Protein 8SY8 (pdb70)

Nearest PDB structures (foldseek):
  8sy8-assembly1_A-2  TM=1.005E+00  e=1.544E-46  Comamonas testosteroni
  7djs-assembly1_C  TM=9.315E-01  e=3.173E-23  Pseudomonas aeruginosa
  8y83-assembly1_A  TM=9.248E-01  e=1.224E-21  Sphingobacterium siyangense
  6ixm-assembly1_B  TM=9.245E-01  e=2.138E-21  Chryseobacterium sp. CA49
  5x8h-assembly1_C  TM=9.366E-01  e=6.124E-21  Chryseobacterium sp. CA49

Organism: Comamonas testosteroni (NCBI:txid285)

B-factor: mean 62.28, std 15.8, range [36.68, 159.46]

Structure (mmCIF, N/CA/C/O backbone):
data_8SY8
#
_entry.id   8SY8
#
_cell.length_a   115.700
_cell.length_b   115.700
_cell.length_c   66.300
_cell.angle_alpha   90.000
_cell.angle_beta   90.000
_cell.angle_gamma   120.000
#
_symmetry.space_group_name_H-M   'P 32 2 1'
#
loop_
_entity.id
_entity.type
_entity.pdbx_description
1 polymer '4-formylbenzenesulfonate dehydrogenase TsaC'
2 water water
#
loop_
_atom_site.group_PDB
_atom_site.id
_atom_site.type_symbol
_atom_site.label_atom_id
_atom_site.label_alt_id
_atom_site.label_comp_id
_atom_site.label_asym_id
_atom_site.label_entity_id
_atom_site.label_seq_id
_atom_site.pdbx_PDB_ins_code
_atom_site.Cartn_x
_atom_site.Cartn_y
_atom_site.Cartn_z
_atom_site.occupancy
_atom_site.B_iso_or_equiv
_atom_site.auth_seq_id
_atom_site.auth_comp_id
_atom_site.auth_asym_id
_atom_site.auth_atom_id
_atom_site.pdbx_PDB_model_num
ATOM 1 N N . ASN A 1 22 ? 77.22300 -3.51800 -17.31500 1.000 79.38017 2 ASN A N 1
ATOM 2 C CA . ASN A 1 22 ? 78.19700 -4.30500 -16.51200 1.000 83.78014 2 ASN A CA 1
ATOM 3 C C . ASN A 1 22 ? 77.73400 -4.34800 -15.05200 1.000 81.01752 2 ASN A C 1
ATOM 4 O O . ASN A 1 22 ? 77.37400 -3.28100 -14.51800 1.000 82.34220 2 ASN A O 1
ATOM 9 N N . LEU A 1 23 ? 77.71800 -5.54000 -14.44600 1.000 74.04604 3 LEU A N 1
ATOM 10 C CA . LEU A 1 23 ? 77.21600 -5.68400 -13.05300 1.000 67.44693 3 LEU A CA 1
ATOM 11 C C . LEU A 1 23 ? 78.31500 -6.28800 -12.17400 1.000 66.77724 3 LEU A C 1
ATOM 12 O O . LEU A 1 23 ? 77.99200 -7.14900 -11.33500 1.000 67.98990 3 LEU A O 1
ATOM 17 N N . ASN A 1 24 ? 79.56100 -5.84100 -12.35500 1.000 71.27506 4 ASN A N 1
ATOM 18 C CA . ASN A 1 24 ? 80.68800 -6.35300 -11.53000 1.000 67.74938 4 ASN A CA 1
ATOM 19 C C . ASN A 1 24 ? 80.45100 -5.98800 -10.06100 1.000 65.55064 4 ASN A C 1
ATOM 20 O O . ASN A 1 24 ? 79.84800 -4.92500 -9.81100 1.000 71.15944 4 ASN A O 1
ATOM 25 N N . LYS A 1 25 ? 80.92100 -6.80800 -9.13000 1.000 63.88010 5 LYS A N 1
ATOM 26 C CA . LYS A 1 25 ? 80.78900 -6.48000 -7.69000 1.000 58.00079 5 LYS A CA 1
ATOM 27 C C . LYS A 1 25 ? 79.31400 -6.28600 -7.33900 1.000 62.03571 5 LYS A C 1
ATOM 28 O O . LYS A 1 25 ? 79.03300 -5.67900 -6.30100 1.000 63.42434 5 LYS A O 1
ATOM 34 N N . GLN A 1 26 ? 78.41300 -6.80300 -8.16700 1.000 55.04646 6 GLN A N 1
ATOM 35 C CA . GLN A 1 26 ? 76.97100 -6.72500 -7.82300 1.000 64.73107 6 GLN A CA 1
ATOM 36 C C . GLN A 1 26 ? 76.42500 -8.12900 -7.54100 1.000 56.64073 6 GLN A C 1
ATOM 37 O O . GLN A 1 26 ? 76.91400 -9.07800 -8.15800 1.000 56.32029 6 GLN A O 1
ATOM 43 N N . VAL A 1 27 ? 75.45800 -8.23600 -6.63100 1.000 51.72410 7 VAL A N 1
ATOM 44 C CA . VAL A 1 27 ? 74.85200 -9.51600 -6.28500 1.000 45.55606 7 VAL A CA 1
ATOM 45 C C . VAL A 1 27 ? 73.39800 -9.53000 -6.74800 1.000 51.76911 7 VAL A C 1
ATOM 46 O O . VAL A 1 27 ? 72.62300 -8.61800 -6.42900 1.000 52.55511 7 VAL A O 1
ATOM 50 N N . ALA A 1 28 ? 73.02600 -10.58000 -7.48300 1.000 46.05193 8 ALA A N 1
ATOM 51 C CA . ALA A 1 28 ? 71.66700 -10.77500 -7.95800 1.000 53.20823 8 ALA A CA 1
ATOM 52 C C . ALA A 1 28 ? 71.09000 -12.07300 -7.40200 1.000 51.92158 8 ALA A C 1
ATOM 53 O O . ALA A 1 28 ? 71.77500 -13.09700 -7.33500 1.000 50.97590 8 ALA A O 1
ATOM 55 N N . ILE A 1 29 ? 69.83900 -12.02500 -6.98100 1.000 44.41063 9 ILE A N 1
ATOM 56 C CA . ILE A 1 29 ? 69.03400 -13.22400 -6.77000 1.000 47.57234 9 ILE A CA 1
ATOM 57 C C . ILE A 1 29 ? 68.14500 -13.37800 -7.99000 1.000 45.83282 9 ILE A C 1
ATOM 58 O O . ILE A 1 29 ? 67.50700 -12.41300 -8.41300 1.000 47.23836 9 ILE A O 1
ATOM 63 N N . VAL A 1 30 ? 68.11300 -14.57000 -8.56800 1.000 45.49122 10 VAL A N 1
ATOM 64 C CA . VAL A 1 30 ? 67.20000 -14.90500 -9.65300 1.000 45.94674 10 VAL A CA 1
ATOM 65 C C . VAL A 1 30 ? 66.36100 -16.07400 -9.17400 1.000 51.25401 10 VAL A C 1
ATOM 66 O O . VAL A 1 30 ? 66.88700 -17.18300 -9.01000 1.000 44.50645 10 VAL A O 1
ATOM 70 N N . THR A 1 31 ? 65.06500 -15.85000 -8.95600 1.000 43.61455 11 THR A N 1
ATOM 71 C CA . THR A 1 31 ? 64.17500 -16.98500 -8.68200 1.000 51.17724 11 THR A CA 1
ATOM 72 C C . THR A 1 31 ? 63.72600 -17.66100 -9.98000 1.000 54.47324 11 THR A C 1
ATOM 73 O O . THR A 1 31 ? 63.79300 -17.08100 -11.06500 1.000 63.12704 11 THR A O 1
ATOM 77 N N . GLY A 1 32 ? 63.22300 -18.88700 -9.85800 1.000 51.35999 12 GLY A N 1
ATOM 78 C CA . GLY A 1 32 ? 62.95200 -19.67500 -11.05000 1.000 49.57393 12 GLY A CA 1
ATOM 79 C C . GLY A 1 32 ? 64.21800 -20.00000 -11.80300 1.000 65.65869 12 GLY A C 1
ATOM 80 O O . GLY A 1 32 ? 64.18400 -20.22000 -13.01800 1.000 57.52587 12 GLY A O 1
ATOM 81 N N . GLY A 1 33 ? 65.34900 -20.03200 -11.10300 1.000 55.85917 13 GLY A N 1
ATOM 82 C CA . GLY A 1 33 ? 66.62600 -19.98300 -11.77600 1.000 50.25598 13 GLY A CA 1
ATOM 83 C C . GLY A 1 33 ? 67.07900 -21.26500 -12.43100 1.000 59.58006 13 GLY A C 1
ATOM 84 O O . GLY A 1 33 ? 68.05700 -21.22500 -13.18200 1.000 60.23663 13 GLY A O 1
ATOM 85 N N . ALA A 1 34 ? 66.41200 -22.39700 -12.18800 1.000 50.38486 14 ALA A N 1
ATOM 86 C CA . ALA A 1 34 ? 66.96400 -23.65500 -12.68000 1.000 61.19179 14 ALA A CA 1
ATOM 87 C C . ALA A 1 34 ? 66.64800 -23.91300 -14.14500 1.000 67.34018 14 ALA A C 1
ATOM 88 O O . ALA A 1 34 ? 67.26600 -24.79500 -14.75100 1.000 63.89053 14 ALA A O 1
ATOM 90 N N . SER A 1 35 ? 65.69100 -23.19700 -14.72000 1.000 65.31770 15 SER A N 1
ATOM 91 C CA . SER A 1 35 ? 65.21200 -23.53900 -16.05300 1.000 70.14290 15 SER A CA 1
ATOM 92 C C . SER A 1 35 ? 64.56700 -22.30200 -16.67000 1.000 63.92474 15 SER A C 1
ATOM 93 O O . SER A 1 35 ? 64.52000 -21.22900 -16.05800 1.000 61.36243 15 SER A O 1
ATOM 96 N N . GLY A 1 36 ? 64.08600 -22.46400 -17.90000 1.000 64.56134 16 GLY A N 1
ATOM 97 C CA . GLY A 1 36 ? 63.23500 -21.47200 -18.52900 1.000 53.70958 16 GLY A CA 1
ATOM 98 C C . GLY A 1 36 ? 63.92200 -20.13400 -18.65100 1.000 62.51096 16 GLY A C 1
ATOM 99 O O . GLY A 1 36 ? 65.12100 -20.04200 -18.94500 1.000 61.26203 16 GLY A O 1
ATOM 100 N N . PHE A 1 37 ? 63.15800 -19.06900 -18.42000 1.000 60.14068 17 PHE A N 1
ATOM 101 C CA . PHE A 1 37 ? 63.75000 -17.73700 -18.50400 1.000 52.55878 17 PHE A CA 1
ATOM 102 C C . PHE A 1 37 ? 64.70700 -17.47700 -17.35200 1.000 46.43478 17 PHE A C 1
ATOM 103 O O . PHE A 1 37 ? 65.66800 -16.71900 -17.50400 1.000 51.37882 17 PHE A O 1
ATOM 111 N N . GLY A 1 38 ? 64.46700 -18.08900 -16.19900 1.000 55.23162 18 GLY A N 1
ATOM 112 C CA . GLY A 1 38 ? 65.32800 -17.82900 -15.06000 1.000 52.71398 18 GLY A CA 1
ATOM 113 C C . GLY A 1 38 ? 66.75500 -18.26000 -15.31400 1.000 54.16117 18 GLY A C 1
ATOM 114 O O . GLY A 1 38 ? 67.69300 -17.52600 -15.01400 1.000 55.21385 18 GLY A O 1
ATOM 115 N N . ALA A 1 39 ? 66.93600 -19.45300 -15.88900 1.000 57.22117 19 ALA A N 1
ATOM 116 C CA . ALA A 1 39 ? 68.28000 -19.91600 -16.22400 1.000 54.16296 19 ALA A CA 1
ATOM 117 C C . ALA A 1 39 ? 68.93900 -18.99200 -17.24400 1.000 52.81850 19 ALA A C 1
ATOM 118 O O . ALA A 1 39 ? 70.10500 -18.60800 -17.09300 1.000 55.82181 19 ALA A O 1
ATOM 120 N N . ALA A 1 40 ? 68.20900 -18.61200 -18.29000 1.000 57.13867 20 ALA A N 1
ATOM 121 C CA . ALA A 1 40 ? 68.80400 -17.69700 -19.26100 1.000 53.03729 20 ALA A CA 1
ATOM 122 C C . ALA A 1 40 ? 69.17600 -16.37100 -18.60000 1.000 49.69727 20 ALA A C 1
ATOM 123 O O . ALA A 1 40 ? 70.24700 -15.81300 -18.86700 1.000 60.65443 20 ALA A O 1
ATOM 125 N N . ILE A 1 41 ? 68.33000 -15.88000 -17.69100 1.000 56.23900 21 ILE A N 1
ATOM 126 C CA . ILE A 1 41 ? 68.61900 -14.61900 -17.01100 1.000 52.70256 21 ILE A CA 1
ATOM 127 C C . ILE A 1 41 ? 69.84100 -14.76000 -16.10300 1.000 44.61809 21 ILE A C 1
ATOM 128 O O . ILE A 1 41 ? 70.72200 -13.89700 -16.09600 1.000 50.79544 21 ILE A O 1
ATOM 133 N N . ALA A 1 42 ? 69.91300 -15.84400 -15.32400 1.000 47.26304 22 ALA A N 1
ATOM 134 C CA . ALA A 1 42 ? 71.09300 -16.09500 -14.49600 1.000 50.53448 22 ALA A CA 1
ATOM 135 C C . ALA A 1 42 ? 72.36400 -16.17200 -15.32500 1.000 45.56917 22 ALA A C 1
ATOM 136 O O . ALA A 1 42 ? 73.42000 -15.69400 -14.90000 1.000 47.96187 22 ALA A O 1
ATOM 138 N N . ARG A 1 43 ? 72.30600 -16.85100 -16.46700 1.000 57.40401 23 ARG A N 1
ATOM 139 C CA . ARG A 1 43 ? 73.47500 -16.92100 -17.33600 1.000 48.59204 23 ARG A CA 1
ATOM 140 C C . ARG A 1 43 ? 73.90200 -15.52700 -17.76300 1.000 57.28858 23 ARG A C 1
ATOM 141 O O . ARG A 1 43 ? 75.07300 -15.14900 -17.62400 1.000 55.93447 23 ARG A O 1
ATOM 149 N N . ARG A 1 44 ? 72.94400 -14.71800 -18.22800 1.000 56.64902 24 ARG A N 1
ATOM 150 C CA . ARG A 1 44 ? 73.29000 -13.39000 -18.72300 1.000 53.12871 24 ARG A CA 1
ATOM 151 C C . ARG A 1 44 ? 73.85800 -12.50700 -17.61800 1.000 46.58663 24 ARG A C 1
ATOM 152 O O . ARG A 1 44 ? 74.85000 -11.80300 -17.82900 1.000 55.97788 24 ARG A O 1
ATOM 160 N N . LEU A 1 45 ? 73.23100 -12.50200 -16.43800 1.000 49.54061 25 LEU A N 1
ATOM 161 C CA . LEU A 1 45 ? 73.70800 -11.60600 -15.38300 1.000 53.91389 25 LEU A CA 1
ATOM 162 C C . LEU A 1 45 ? 75.10300 -12.00800 -14.91200 1.000 51.04268 25 LEU A C 1
ATOM 163 O O . LEU A 1 45 ? 75.94900 -11.14700 -14.65100 1.000 52.71613 25 LEU A O 1
ATOM 168 N N . SER A 1 46 ? 75.36600 -13.31400 -14.81500 1.000 56.03380 26 SER A N 1
ATOM 169 C CA . SER A 1 46 ? 76.70500 -13.77800 -14.45300 1.000 49.41025 26 SER A CA 1
ATOM 170 C C . SER A 1 46 ? 77.72300 -13.43000 -15.53800 1.000 53.25873 26 SER A C 1
ATOM 171 O O . SER A 1 46 ? 78.83800 -12.98900 -15.23600 1.000 59.21953 26 SER A O 1
ATOM 174 N N . GLN A 1 47 ? 77.34800 -13.60000 -16.81200 1.000 55.60884 27 GLN A N 1
ATOM 175 C CA . GLN A 1 47 ? 78.21600 -13.18000 -17.91100 1.000 54.61476 27 GLN A CA 1
ATOM 176 C C . GLN A 1 47 ? 78.57700 -11.70400 -17.82100 1.000 62.30317 27 GLN A C 1
ATOM 177 O O . GLN A 1 47 ? 79.65500 -11.30800 -18.27100 1.000 69.30087 27 GLN A O 1
ATOM 183 N N . ALA A 1 48 ? 77.70500 -10.88000 -17.23800 1.000 56.84165 28 ALA A N 1
ATOM 184 C CA . ALA A 1 48 ? 77.97900 -9.46000 -17.06600 1.000 60.57743 28 ALA A CA 1
ATOM 185 C C . ALA A 1 48 ? 78.77200 -9.15000 -15.80600 1.000 54.51982 28 ALA A C 1
ATOM 186 O O . ALA A 1 48 ? 79.00900 -7.97400 -15.52400 1.000 67.79207 28 ALA A O 1
ATOM 188 N N . GLY A 1 49 ? 79.15200 -10.16400 -15.02300 1.000 66.22354 29 GLY A N 1
ATOM 189 C CA . GLY A 1 49 ? 79.97700 -9.96300 -13.84700 1.000 60.16803 29 GLY A CA 1
ATOM 190 C C . GLY A 1 49 ? 79.26000 -9.99600 -12.51300 1.000 58.53124 29 GLY A C 1
ATOM 191 O O . GLY A 1 49 ? 79.91200 -9.80800 -11.48000 1.000 56.69684 29 GLY A O 1
ATOM 192 N N . ALA A 1 50 ? 77.95200 -10.22000 -12.48800 1.000 52.88381 30 ALA A N 1
ATOM 193 C CA . ALA A 1 50 ? 77.26100 -10.23500 -11.21000 1.000 53.48184 30 ALA A CA 1
ATOM 194 C C . ALA A 1 50 ? 77.42400 -11.59400 -10.54600 1.000 53.42095 30 ALA A C 1
ATOM 195 O O . ALA A 1 50 ? 77.48000 -12.62700 -11.21800 1.000 49.00802 30 ALA A O 1
ATOM 197 N N . ALA A 1 51 ? 77.50100 -11.58800 -9.21400 1.000 52.48780 31 ALA A N 1
ATOM 198 C CA . ALA A 1 51 ? 77.35100 -12.82300 -8.45100 1.000 52.37304 31 ALA A CA 1
ATOM 199 C C . ALA A 1 51 ? 75.87200 -13.18500 -8.36300 1.000 53.65612 31 ALA A C 1
ATOM 200 O O . ALA A 1 51 ? 75.03200 -12.33000 -8.04800 1.000 56.07451 31 ALA A O 1
ATOM 202 N N . VAL A 1 52 ? 75.54800 -14.45000 -8.62100 1.000 55.11162 32 VAL A N 1
ATOM 203 C CA . VAL A 1 52 ? 74.15900 -14.88900 -8.74300 1.000 53.86915 32 VAL A CA 1
ATOM 204 C C . VAL A 1 52 ? 73.85600 -15.96100 -7.70500 1.000 52.28829 32 VAL A C 1
ATOM 205 O O . VAL A 1 52 ? 74.49900 -17.02000 -7.68500 1.000 47.63087 32 VAL A O 1
ATOM 209 N N . LEU A 1 53 ? 72.86700 -15.69100 -6.85700 1.000 44.86025 33 LEU A N 1
ATOM 210 C CA . LEU A 1 53 ? 72.19000 -16.72800 -6.09200 1.000 46.28413 33 LEU A CA 1
ATOM 211 C C . LEU A 1 53 ? 71.02800 -17.25300 -6.92600 1.000 48.43489 33 LEU A C 1
ATOM 212 O O . LEU A 1 53 ? 70.01900 -16.56100 -7.07600 1.000 47.38664 33 LEU A O 1
ATOM 217 N N . VAL A 1 54 ? 71.15600 -18.47800 -7.43800 1.000 45.46536 34 VAL A N 1
ATOM 218 C CA . VAL A 1 54 ? 70.09200 -19.14400 -8.18300 1.000 42.14466 34 VAL A CA 1
ATOM 219 C C . VAL A 1 54 ? 69.10100 -19.75000 -7.19200 1.000 49.66514 34 VAL A C 1
ATOM 220 O O . VAL A 1 54 ? 69.41800 -20.72200 -6.50200 1.000 52.41072 34 VAL A O 1
ATOM 224 N N . ALA A 1 55 ? 67.88600 -19.22900 -7.15800 1.000 42.97633 35 ALA A N 1
ATOM 225 C CA . ALA A 1 55 ? 66.86000 -19.75600 -6.27600 1.000 39.94644 35 ALA A CA 1
ATOM 226 C C . ALA A 1 55 ? 65.82800 -20.47700 -7.12500 1.000 44.40408 35 ALA A C 1
ATOM 227 O O . ALA A 1 55 ? 65.50000 -20.02000 -8.22200 1.000 47.02458 35 ALA A O 1
ATOM 229 N N . ASP A 1 56 ? 65.36200 -21.62200 -6.63200 1.000 46.85668 36 ASP A N 1
ATOM 230 C CA . ASP A 1 56 ? 64.42900 -22.47600 -7.35000 1.000 45.63101 36 ASP A CA 1
ATOM 231 C C . ASP A 1 56 ? 63.80600 -23.46700 -6.37000 1.000 55.03693 36 ASP A C 1
ATOM 232 O O . ASP A 1 56 ? 64.42600 -23.85200 -5.37000 1.000 53.03361 36 ASP A O 1
ATOM 237 N N . LEU A 1 57 ? 62.56600 -23.86300 -6.66900 1.000 49.35779 37 LEU A N 1
ATOM 238 C CA . LEU A 1 57 ? 61.90200 -24.91600 -5.90400 1.000 56.15210 37 LEU A CA 1
ATOM 239 C C . LEU A 1 57 ? 62.76400 -26.16500 -5.85100 1.000 63.72939 37 LEU A C 1
ATOM 240 O O . LEU A 1 57 ? 62.83700 -26.85000 -4.82700 1.000 62.52846 37 LEU A O 1
ATOM 245 N N . ASN A 1 58 ? 63.47300 -26.43200 -6.93200 1.000 65.47159 38 ASN A N 1
ATOM 246 C CA . ASN A 1 58 ? 64.25000 -27.64600 -7.09900 1.000 59.73849 38 ASN A CA 1
ATOM 247 C C . ASN A 1 58 ? 65.68900 -27.39200 -6.66700 1.000 67.22940 38 ASN A C 1
ATOM 248 O O . ASN A 1 58 ? 66.46900 -26.77900 -7.40100 1.000 66.10128 38 ASN A O 1
ATOM 253 N N . ALA A 1 59 ? 66.08500 -27.90300 -5.51100 1.000 60.36770 39 ALA A N 1
ATOM 254 C CA . ALA A 1 59 ? 67.44600 -27.60500 -5.01900 1.000 63.44963 39 ALA A CA 1
ATOM 255 C C . ALA A 1 59 ? 68.49000 -28.11600 -6.01100 1.000 69.69063 39 ALA A C 1
ATOM 256 O O . ALA A 1 59 ? 69.50100 -27.43300 -6.21400 1.000 59.33588 39 ALA A O 1
ATOM 258 N N . GLU A 1 60 ? 68.25400 -29.29200 -6.57900 1.000 68.50211 40 GLU A N 1
ATOM 259 C CA . GLU A 1 60 ? 69.25800 -29.89800 -7.48600 1.000 74.28799 40 GLU A CA 1
ATOM 260 C C . GLU A 1 60 ? 69.36300 -29.05400 -8.75700 1.000 62.82725 40 GLU A C 1
ATOM 261 O O . GLU A 1 60 ? 70.48400 -28.76800 -9.18500 1.000 64.54854 40 GLU A O 1
ATOM 267 N N . GLY A 1 61 ? 68.22500 -28.66900 -9.32000 1.000 63.98288 41 GLY A N 1
ATOM 268 C CA . GLY A 1 61 ? 68.24400 -27.81500 -10.51500 1.000 64.24711 41 GLY A CA 1
ATOM 269 C C . GLY A 1 61 ? 68.90800 -26.49200 -10.20800 1.000 54.29827 41 GLY A C 1
ATOM 270 O O . GLY A 1 61 ? 69.69700 -26.02700 -11.03500 1.000 58.31278 41 GLY A O 1
ATOM 271 N N . ALA A 1 62 ? 68.61000 -25.92300 -9.04200 1.000 59.31825 42 ALA A N 1
ATOM 272 C CA . ALA A 1 62 ? 69.29900 -24.68300 -8.68900 1.000 61.76253 42 ALA A CA 1
ATOM 273 C C . ALA A 1 62 ? 70.79900 -24.89900 -8.61200 1.000 59.66081 42 ALA A C 1
ATOM 274 O O . ALA A 1 62 ? 71.57800 -24.08500 -9.11800 1.000 60.24528 42 ALA A O 1
ATOM 276 N N . GLN A 1 63 ? 71.23100 -26.02000 -8.04800 1.000 65.30712 43 GLN A N 1
ATOM 277 C CA . GLN A 1 63 ? 72.68700 -26.25900 -7.86300 1.000 66.03283 43 GLN A CA 1
ATOM 278 C C . GLN A 1 63 ? 73.35900 -26.51500 -9.21200 1.000 52.34167 43 GLN A C 1
ATOM 279 O O . GLN A 1 63 ? 74.50800 -26.10600 -9.37900 1.000 64.50819 43 GLN A O 1
ATOM 285 N N . ARG A 1 64 ? 72.66600 -27.21800 -10.11100 1.000 65.57056 44 ARG A N 1
ATOM 286 C CA . ARG A 1 64 ? 73.23200 -27.52700 -11.45100 1.000 59.51614 44 ARG A CA 1
ATOM 287 C C . ARG A 1 64 ? 73.51500 -26.21000 -12.17700 1.000 57.74428 44 ARG A C 1
ATOM 288 O O . ARG A 1 64 ? 74.62800 -26.05800 -12.71800 1.000 63.45992 44 ARG A O 1
ATOM 296 N N . MET A 1 65 ? 72.54200 -25.29600 -12.17500 1.000 57.94453 45 MET A N 1
ATOM 297 C CA . MET A 1 65 ? 72.71100 -23.99700 -12.86800 1.000 57.17330 45 MET A CA 1
ATOM 298 C C . MET A 1 65 ? 73.91000 -23.26700 -12.26400 1.000 56.66771 45 MET A C 1
ATOM 299 O O . MET A 1 65 ? 74.70800 -22.73000 -13.03400 1.000 62.17216 45 MET A O 1
ATOM 304 N N . ALA A 1 66 ? 74.03500 -23.27800 -10.93800 1.000 55.10590 46 ALA A N 1
ATOM 305 C CA . ALA A 1 66 ? 75.14500 -22.55900 -10.27700 1.000 56.39376 46 ALA A CA 1
ATOM 306 C C . ALA A 1 66 ? 76.47100 -23.18600 -10.69800 1.000 58.37852 46 ALA A C 1
ATOM 307 O O . ALA A 1 66 ? 77.41400 -22.43900 -10.96000 1.000 61.99158 46 ALA A O 1
ATOM 309 N N . THR A 1 67 ? 76.51200 -24.51400 -10.78000 1.000 62.30606 47 THR A N 1
ATOM 310 C CA . THR A 1 67 ? 77.74600 -25.23500 -11.17500 1.000 61.73611 47 THR A CA 1
ATOM 311 C C . THR A 1 67 ? 78.11200 -24.81500 -12.59500 1.000 56.07008 47 THR A C 1
ATOM 312 O O . THR A 1 67 ? 79.28800 -24.53300 -12.84100 1.000 60.31521 47 THR A O 1
ATOM 316 N N . GLU A 1 68 ? 77.11700 -24.75400 -13.47300 1.000 56.24079 48 GLU A N 1
ATOM 317 C CA . GLU A 1 68 ? 77.36300 -24.32700 -14.87200 1.000 56.30343 48 GLU A CA 1
ATOM 318 C C . GLU A 1 68 ? 77.94100 -22.91300 -14.86400 1.000 65.40829 48 GLU A C 1
ATOM 319 O O . GLU A 1 68 ? 78.95300 -22.68800 -15.53500 1.000 70.80739 48 GLU A O 1
ATOM 325 N N . LEU A 1 69 ? 77.32400 -22.00700 -14.11600 1.000 66.32304 49 LEU A N 1
ATOM 326 C CA . LEU A 1 69 ? 77.78800 -20.59800 -14.12900 1.000 65.40483 49 LEU A CA 1
ATOM 327 C C . LEU A 1 69 ? 79.19900 -20.57100 -13.54700 1.000 57.80570 49 LEU A C 1
ATOM 328 O O . LEU A 1 69 ? 80.03700 -19.81300 -14.06300 1.000 67.56083 49 LEU A O 1
ATOM 333 N N . ASN A 1 70 ? 79.43800 -21.39100 -12.52500 1.000 61.92650 50 ASN A N 1
ATOM 334 C CA . ASN A 1 70 ? 80.76100 -21.45100 -11.91500 1.000 62.92664 50 ASN A CA 1
ATOM 335 C C . ASN A 1 70 ? 81.80100 -21.98400 -12.89500 1.000 63.41632 50 ASN A C 1
ATOM 336 O O . ASN A 1 70 ? 82.88000 -21.40000 -13.04200 1.000 54.61224 50 ASN A O 1
ATOM 341 N N . ALA A 1 71 ? 81.45700 -23.03900 -13.62200 1.000 62.59035 51 ALA A N 1
ATOM 342 C CA . ALA A 1 71 ? 82.39800 -23.61700 -14.60400 1.000 66.51325 51 ALA A CA 1
ATOM 343 C C . ALA A 1 71 ? 82.75400 -22.58500 -15.67700 1.000 73.28219 51 ALA A C 1
ATOM 344 O O . ALA A 1 71 ? 83.82300 -22.72500 -16.28100 1.000 70.56956 51 ALA A O 1
ATOM 346 N N . ALA A 1 72 ? 81.93100 -21.55400 -15.85000 1.000 65.32517 52 ALA A N 1
ATOM 347 C CA . ALA A 1 72 ? 82.07700 -20.63900 -17.00100 1.000 66.89502 52 ALA A CA 1
ATOM 348 C C . ALA A 1 72 ? 82.85100 -19.38500 -16.59000 1.000 63.57368 52 ALA A C 1
ATOM 349 O O . ALA A 1 72 ? 83.06300 -18.52200 -17.44400 1.000 78.46192 52 ALA A O 1
ATOM 351 N N . GLY A 1 73 ? 83.25000 -19.30000 -15.32700 1.000 71.33197 53 GLY A N 1
ATOM 352 C CA . GLY A 1 73 ? 84.06700 -18.16700 -14.86400 1.000 59.24141 53 GLY A CA 1
ATOM 353 C C . GLY A 1 73 ? 83.39000 -17.40500 -13.74500 1.000 57.82926 53 GLY A C 1
ATOM 354 O O . GLY A 1 73 ? 83.98200 -16.44200 -13.24600 1.000 64.67116 53 GLY A O 1
ATOM 355 N N . GLY A 1 74 ? 82.18800 -17.83400 -13.36900 1.000 60.61775 54 GLY A N 1
ATOM 356 C CA . GLY A 1 74 ? 81.29700 -17.00700 -12.53900 1.000 58.92519 54 GLY A CA 1
ATOM 357 C C . GLY A 1 74 ? 81.49100 -17.24400 -11.05500 1.000 58.89399 54 GLY A C 1
ATOM 358 O O . GLY A 1 74 ? 82.25000 -18.14600 -10.68800 1.000 62.33449 54 GLY A O 1
ATOM 359 N N A ARG A 1 75 ? 80.82300 -16.43400 -10.23900 0.500 56.32828 55 ARG A N 1
ATOM 360 N N B ARG A 1 75 ? 80.63700 -16.57200 -10.26900 0.500 55.70150 55 ARG A N 1
ATOM 361 C CA A ARG A 1 75 ? 80.54900 -16.77000 -8.82200 0.500 56.92203 55 ARG A CA 1
ATOM 362 C CA B ARG A 1 75 ? 80.57500 -16.73500 -8.79600 0.500 56.92278 55 ARG A CA 1
ATOM 363 C C A ARG A 1 75 ? 79.04000 -16.90300 -8.63700 0.500 60.20784 55 ARG A C 1
ATOM 364 C C B ARG A 1 75 ? 79.07500 -16.88500 -8.53500 0.500 60.21513 55 ARG A C 1
ATOM 365 O O A ARG A 1 75 ? 78.32200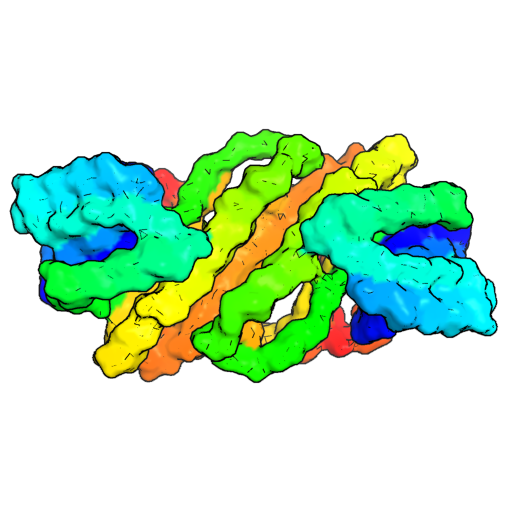 -15.92100 -8.84600 0.500 60.15918 55 ARG A O 1
ATOM 366 O O B ARG A 1 75 ? 78.34800 -15.92800 -8.84400 0.500 60.17472 55 ARG A O 1
ATOM 381 N N . ALA A 1 76 ? 78.60600 -18.09800 -8.26000 1.000 57.97809 56 ALA A N 1
ATOM 382 C CA . ALA A 1 76 ? 77.17300 -18.41600 -8.16400 1.000 52.30924 56 ALA A CA 1
ATOM 383 C C . ALA A 1 76 ? 76.95400 -19.44900 -7.06200 1.000 59.86884 56 ALA A C 1
ATOM 384 O O . ALA A 1 76 ? 77.86000 -20.25300 -6.81400 1.000 57.06240 56 ALA A O 1
ATOM 386 N N . LEU A 1 77 ? 75.77300 -19.41700 -6.45200 1.000 51.46836 57 LEU A N 1
ATOM 387 C CA . LEU A 1 77 ? 75.39400 -20.42000 -5.43400 1.000 49.55216 57 LEU A CA 1
ATOM 388 C C . LEU A 1 77 ? 73.95100 -20.83800 -5.71100 1.000 61.41210 57 LEU A C 1
ATOM 389 O O . LEU A 1 77 ? 73.16500 -19.98400 -6.13500 1.000 56.12590 57 LEU A O 1
ATOM 394 N N . GLY A 1 78 ? 73.63800 -22.11300 -5.52200 1.000 50.88842 58 GLY A N 1
ATOM 395 C CA . GLY A 1 78 ? 72.28000 -22.60100 -5.68500 1.000 54.95132 58 GLY A CA 1
ATOM 396 C C . GLY A 1 78 ? 71.60500 -22.70100 -4.33100 1.000 58.71363 58 GLY A C 1
ATOM 397 O O . GLY A 1 78 ? 72.26400 -22.87700 -3.31600 1.000 59.15363 58 GLY A O 1
ATOM 398 N N . MET A 1 79 ? 70.29200 -22.51100 -4.30200 1.000 54.53644 59 MET A N 1
ATOM 399 C CA . MET A 1 79 ? 69.55300 -22.61500 -3.02100 1.000 49.06470 59 MET A CA 1
ATOM 400 C C . MET A 1 79 ? 68.07900 -22.91100 -3.29100 1.000 52.96808 59 MET A C 1
ATOM 401 O O . MET A 1 79 ? 67.48900 -22.24800 -4.14800 1.000 50.60013 59 MET A O 1
ATOM 406 N N . ALA A 1 80 ? 67.53100 -23.88900 -2.58000 1.000 53.42141 60 ALA A N 1
ATOM 407 C CA . ALA A 1 80 ? 66.10100 -24.21700 -2.72100 1.000 55.99668 60 ALA A CA 1
ATOM 408 C C . ALA A 1 80 ? 65.27100 -23.11000 -2.08000 1.000 53.63616 60 ALA A C 1
ATOM 409 O O . ALA A 1 80 ? 65.71700 -22.54200 -1.07900 1.000 57.54605 60 ALA A O 1
ATOM 411 N N . CYS A 1 81 ? 64.10600 -22.82900 -2.65400 1.000 55.15525 61 CYS A N 1
ATOM 412 C CA . CYS A 1 81 ? 63.28000 -21.71400 -2.14400 1.000 54.80792 61 CYS A CA 1
ATOM 413 C C . CYS A 1 81 ? 61.86200 -21.78900 -2.69500 1.000 52.48082 61 CYS A C 1
ATOM 414 O O . CYS A 1 81 ? 61.71900 -21.89800 -3.91600 1.000 58.14721 61 CYS A O 1
ATOM 417 N N . ASP A 1 82 ? 60.86600 -21.76000 -1.81600 1.000 56.73584 62 ASP A N 1
ATOM 418 C CA . ASP A 1 82 ? 59.46200 -21.63900 -2.26900 1.000 55.81513 62 ASP A CA 1
ATOM 419 C C . ASP A 1 82 ? 59.15600 -20.15100 -2.12300 1.000 57.54544 62 ASP A C 1
ATOM 420 O O . ASP A 1 82 ? 58.95500 -19.71400 -0.98600 1.000 61.69312 62 ASP A O 1
ATOM 425 N N . VAL A 1 83 ? 59.12400 -19.41600 -3.23000 1.000 55.53528 63 VAL A N 1
ATOM 426 C CA . VAL A 1 83 ? 58.94100 -17.93600 -3.20200 1.000 49.44378 63 VAL A CA 1
ATOM 427 C C . VAL A 1 83 ? 57.60400 -17.55300 -2.56400 1.000 48.60529 63 VAL A C 1
ATOM 428 O O . VAL A 1 83 ? 57.42100 -16.36700 -2.28400 1.000 63.32472 63 VAL A O 1
ATOM 432 N N . SER A 1 84 ? 56.71800 -18.51800 -2.33600 1.000 50.50304 64 SER A N 1
ATOM 433 C CA . SER A 1 84 ? 55.41600 -18.24600 -1.68100 1.000 53.93399 64 SER A CA 1
ATOM 434 C C . SER A 1 84 ? 55.60800 -18.17500 -0.16700 1.000 61.36519 64 SER A C 1
ATOM 435 O O . SER A 1 84 ? 54.69300 -17.70300 0.51400 1.000 55.12024 64 SER A O 1
ATOM 438 N N . LYS A 1 85 ? 56.75900 -18.62300 0.32500 1.000 48.96588 65 LYS A N 1
ATOM 439 C CA . LYS A 1 85 ? 56.97800 -18.68100 1.79200 1.000 56.22323 65 LYS A CA 1
ATOM 440 C C . LYS A 1 85 ? 57.95700 -17.59200 2.22800 1.000 48.76636 65 LYS A C 1
ATOM 441 O O . LYS A 1 85 ? 59.05200 -17.52200 1.66100 1.000 54.19671 65 LYS A O 1
ATOM 447 N N . GLU A 1 86 ? 57.55800 -16.78500 3.21100 1.000 57.75138 66 GLU A N 1
ATOM 448 C CA . GLU A 1 86 ? 58.43700 -15.72600 3.69700 1.000 57.10220 66 GLU A CA 1
ATOM 449 C C . GLU A 1 86 ? 59.79500 -16.28400 4.11200 1.000 50.51496 66 GLU A C 1
ATOM 450 O O . GLU A 1 86 ? 60.83800 -15.74800 3.73100 1.000 54.28521 66 GLU A O 1
ATOM 456 N N . ALA A 1 87 ? 59.80200 -17.38700 4.86500 1.000 56.93047 67 ALA A N 1
ATOM 457 C CA . ALA A 1 87 ? 61.05600 -17.89000 5.42900 1.000 57.10154 67 ALA A CA 1
ATOM 458 C C . ALA A 1 87 ? 62.03500 -18.30900 4.33800 1.000 50.87872 67 ALA A C 1
ATOM 459 O O . ALA A 1 87 ? 63.22600 -18.00600 4.42000 1.000 53.18506 67 ALA A O 1
ATOM 461 N N . ASP A 1 88 ? 61.55000 -19.02300 3.31800 1.000 50.48543 68 ASP A N 1
ATOM 462 C CA . ASP A 1 88 ? 62.38100 -19.34900 2.16500 1.000 53.04853 68 ASP A CA 1
ATOM 463 C C . ASP A 1 88 ? 62.92200 -18.08800 1.49800 1.000 54.14881 68 ASP A C 1
ATOM 464 O O . ASP A 1 88 ? 64.08500 -18.04500 1.09000 1.000 50.99896 68 ASP A O 1
ATOM 469 N N . TYR A 1 89 ? 62.08800 -17.05900 1.35500 1.000 50.27459 69 TYR A N 1
ATOM 470 C CA . TYR A 1 89 ? 62.54700 -15.85800 0.66400 1.000 51.69847 69 TYR A CA 1
ATOM 471 C C . TYR A 1 89 ? 63.47900 -15.04000 1.54000 1.000 48.32890 69 TYR A C 1
ATOM 472 O O . TYR A 1 89 ? 64.43600 -14.44500 1.04100 1.000 49.84622 69 TYR A O 1
ATOM 481 N N . ARG A 1 90 ? 63.23600 -15.00000 2.84500 1.000 51.33573 70 ARG A N 1
ATOM 482 C CA . ARG A 1 90 ? 64.19300 -14.30500 3.69200 1.000 61.08129 70 ARG A CA 1
ATOM 483 C C . ARG A 1 90 ? 65.53000 -15.03300 3.71300 1.000 52.56852 70 ARG A C 1
ATOM 484 O O . ARG A 1 90 ? 66.58500 -14.39600 3.66300 1.000 52.40512 70 ARG A O 1
ATOM 492 N N . ALA A 1 91 ? 65.50800 -16.37000 3.75600 1.000 46.94881 71 ALA A N 1
ATOM 493 C CA . ALA A 1 91 ? 66.76100 -17.12000 3.83100 1.000 50.12570 71 ALA A CA 1
ATOM 494 C C . ALA A 1 91 ? 67.61800 -16.91100 2.58700 1.000 50.10269 71 ALA A C 1
ATOM 495 O O . ALA A 1 91 ? 68.84900 -16.86300 2.67500 1.000 49.06529 71 ALA A O 1
ATOM 497 N N . VAL A 1 92 ? 66.99100 -16.74800 1.42500 1.000 45.31958 72 VAL A N 1
ATOM 498 C CA . VAL A 1 92 ? 67.75300 -16.51100 0.20700 1.000 44.13161 72 VAL A CA 1
ATOM 499 C C . VAL A 1 92 ? 68.34600 -15.10800 0.21100 1.000 47.99705 72 VAL A C 1
ATOM 500 O O . VAL A 1 92 ? 69.48500 -14.89600 -0.22200 1.000 45.52548 72 VAL A O 1
ATOM 504 N N . VAL A 1 93 ? 67.60400 -14.12900 0.72800 1.000 48.73403 73 VAL A N 1
ATOM 505 C CA . VAL A 1 93 ? 68.16200 -12.78800 0.85200 1.000 48.59741 73 VAL A CA 1
ATOM 506 C C . VAL A 1 93 ? 69.33500 -12.79100 1.82800 1.000 46.43701 73 VAL A C 1
ATOM 507 O O . VAL A 1 93 ? 70.38900 -12.20800 1.55300 1.000 48.28185 73 VAL A O 1
ATOM 511 N N . ASP A 1 94 ? 69.17300 -13.45300 2.98200 1.000 43.69930 74 ASP A N 1
ATOM 512 C CA . ASP A 1 94 ? 70.25400 -13.46700 3.96600 1.000 46.87797 74 ASP A CA 1
ATOM 513 C C . ASP A 1 94 ? 71.45300 -14.23200 3.43700 1.000 46.47528 74 ASP A C 1
ATOM 514 O O . ASP A 1 94 ? 72.59700 -13.82800 3.66100 1.000 55.15022 74 ASP A O 1
ATOM 519 N N . ALA A 1 95 ? 71.21200 -15.33400 2.71500 1.000 46.11215 75 ALA A N 1
ATOM 520 C CA . ALA A 1 95 ? 72.31600 -16.10200 2.14000 1.000 48.40123 75 ALA A CA 1
ATOM 521 C C . ALA A 1 95 ? 73.11900 -15.26700 1.15100 1.000 53.60321 75 ALA A C 1
ATOM 522 O O . ALA A 1 95 ? 74.35600 -15.30500 1.15500 1.000 48.40593 75 ALA A O 1
ATOM 524 N N . ALA A 1 96 ? 72.43200 -14.52400 0.27800 1.000 48.55828 76 ALA A N 1
ATOM 525 C CA . ALA A 1 96 ? 73.13100 -13.65600 -0.67000 1.000 46.75485 76 ALA A CA 1
ATOM 526 C C . ALA A 1 96 ? 73.95500 -12.59600 0.05500 1.000 44.02504 76 ALA A C 1
ATOM 527 O O . ALA A 1 96 ? 75.10800 -12.33800 -0.30700 1.000 47.86435 76 ALA A O 1
ATOM 529 N N . ILE A 1 97 ? 73.37400 -11.95400 1.07000 1.000 44.74211 77 ILE A N 1
ATOM 530 C CA . ILE A 1 97 ? 74.10000 -10.91400 1.79000 1.000 51.71657 77 ILE A CA 1
ATOM 531 C C . ILE A 1 97 ? 75.30600 -11.51400 2.51500 1.000 57.74258 77 ILE A C 1
ATOM 532 O O . ILE A 1 97 ? 76.44000 -11.04100 2.37900 1.000 52.29994 77 ILE A O 1
ATOM 537 N N . ALA A 1 98 ? 75.08700 -12.59400 3.25800 1.000 48.22584 78 ALA A N 1
ATOM 538 C CA . ALA A 1 98 ? 76.15200 -13.16100 4.08000 1.000 49.29456 78 ALA A CA 1
ATOM 539 C C . ALA A 1 98 ? 77.24900 -13.80100 3.23100 1.000 49.65771 78 ALA A C 1
ATOM 540 O O . ALA A 1 98 ? 78.44000 -13.58100 3.46600 1.000 58.70398 78 ALA A O 1
ATOM 542 N N . GLN A 1 99 ? 76.88800 -14.60300 2.24300 1.000 49.68665 79 GLN A N 1
ATOM 543 C CA . GLN A 1 99 ? 77.92300 -15.39100 1.58100 1.000 50.29656 79 GLN A CA 1
ATOM 544 C C . GLN A 1 99 ? 78.42400 -14.79100 0.27900 1.000 55.66948 79 GLN A C 1
ATOM 545 O O . GLN A 1 99 ? 79.57600 -15.03500 -0.09700 1.000 52.18413 79 GLN A O 1
ATOM 551 N N . LEU A 1 100 ? 77.59200 -14.04800 -0.44600 1.000 54.33921 80 LEU A N 1
ATOM 552 C CA . LEU A 1 100 ? 78.08800 -13.33700 -1.61800 1.000 50.15075 80 LEU A CA 1
ATOM 553 C C . LEU A 1 100 ? 78.44200 -11.89500 -1.30000 1.000 43.07725 80 LEU A C 1
ATOM 554 O O . LEU A 1 100 ? 79.11900 -11.24600 -2.10000 1.000 50.09997 80 LEU A O 1
ATOM 559 N N . GLY A 1 101 ? 78.03600 -11.39100 -0.14300 1.000 49.34438 81 GLY A N 1
ATOM 560 C CA . GLY A 1 101 ? 78.52700 -10.11100 0.31000 1.000 56.42769 81 GLY A CA 1
ATOM 561 C C . GLY A 1 101 ? 77.63900 -8.92100 0.04900 1.000 60.48939 81 GLY A C 1
ATOM 562 O O . GLY A 1 101 ? 78.11100 -7.79500 0.19700 1.000 56.97278 81 GLY A O 1
ATOM 563 N N . GLY A 1 102 ? 76.38000 -9.12700 -0.31500 1.000 53.82728 82 GLY A N 1
ATOM 564 C CA . GLY A 1 102 ? 75.44700 -8.03400 -0.50300 1.000 48.61108 82 GLY A CA 1
ATOM 565 C C . GLY A 1 102 ? 74.28300 -8.49600 -1.36000 1.000 61.12668 82 GLY A C 1
ATOM 566 O O . GLY A 1 102 ? 74.17300 -9.66700 -1.72100 1.000 55.25883 82 GLY A O 1
ATOM 567 N N . LEU A 1 103 ? 73.39700 -7.55100 -1.65800 1.000 54.63642 83 LEU A N 1
ATOM 568 C CA . LEU A 1 103 ? 72.30400 -7.80400 -2.58300 1.000 49.16697 83 LEU A CA 1
ATOM 569 C C . LEU A 1 103 ? 71.96900 -6.48900 -3.26000 1.000 57.24033 83 LEU A C 1
ATOM 570 O O . LEU A 1 103 ? 71.74000 -5.49700 -2.56400 1.000 49.26058 83 LEU A O 1
ATOM 575 N N . HIS A 1 104 ? 71.93900 -6.48200 -4.60300 1.000 48.44004 84 HIS A N 1
ATOM 576 C CA . HIS A 1 104 ? 71.57900 -5.27400 -5.35900 1.000 49.85756 84 HIS A CA 1
ATOM 577 C C . HIS A 1 104 ? 70.50500 -5.50000 -6.40300 1.000 58.11960 84 HIS A C 1
ATOM 578 O O . HIS A 1 104 ? 69.96200 -4.52200 -6.92700 1.000 52.45584 84 HIS A O 1
ATOM 585 N N . ILE A 1 105 ? 70.17800 -6.74400 -6.71600 1.000 47.01597 85 ILE A N 1
ATOM 586 C CA . ILE A 1 105 ? 69.29500 -7.07100 -7.82100 1.000 51.75306 85 ILE A CA 1
ATOM 587 C C . ILE A 1 105 ? 68.45800 -8.27200 -7.41700 1.000 54.44935 85 ILE A C 1
ATOM 588 O O . ILE A 1 105 ? 68.99400 -9.28100 -6.94900 1.000 50.28842 85 ILE A O 1
ATOM 593 N N . VAL A 1 106 ? 67.14400 -8.17100 -7.65700 1.000 48.40122 86 VAL A N 1
ATOM 594 C CA . VAL A 1 106 ? 66.21600 -9.30300 -7.35900 1.000 47.46297 86 VAL A CA 1
ATOM 595 C C . VAL A 1 106 ? 65.32700 -9.54700 -8.58500 1.000 51.31210 86 VAL A C 1
ATOM 596 O O . VAL A 1 106 ? 64.51800 -8.65500 -8.90900 1.000 51.31227 86 VAL A O 1
ATOM 600 N N . VAL A 1 107 ? 65.47600 -10.70000 -9.24200 1.000 44.19959 87 VAL A N 1
ATOM 601 C CA . VAL A 1 107 ? 64.68000 -11.04900 -10.41400 1.000 44.50399 87 VAL A CA 1
ATOM 602 C C . VAL A 1 107 ? 63.70100 -12.14000 -10.01700 1.000 47.68538 87 VAL A C 1
ATOM 603 O O . VAL A 1 107 ? 64.11700 -13.25200 -9.68100 1.000 47.76624 87 VAL A O 1
ATOM 607 N N . ASN A 1 108 ? 62.41000 -11.84600 -10.10600 1.000 49.70694 88 ASN A N 1
ATOM 608 C CA . ASN A 1 108 ? 61.36700 -12.83700 -9.75100 1.000 45.74531 88 ASN A CA 1
ATOM 609 C C . ASN A 1 108 ? 60.88600 -13.55600 -11.01700 1.000 46.79412 88 ASN A C 1
ATOM 610 O O . ASN A 1 108 ? 60.46200 -12.84700 -11.93300 1.000 54.27944 88 ASN A O 1
ATOM 615 N N A ASN A 1 109 ? 61.22000 -14.81500 -11.28000 0.250 51.50537 89 ASN A N 1
ATOM 616 N N B ASN A 1 109 ? 61.20900 -14.81800 -11.27300 0.750 51.31307 89 ASN A N 1
ATOM 617 C CA A ASN A 1 109 ? 60.78000 -15.35700 -12.60500 0.250 57.36330 89 ASN A CA 1
ATOM 618 C CA B ASN A 1 109 ? 60.77400 -15.36000 -12.60000 0.750 57.30258 89 ASN A CA 1
ATOM 619 C C A ASN A 1 109 ? 59.36300 -15.93700 -12.53500 0.250 62.96139 89 ASN A C 1
ATOM 620 C C B ASN A 1 109 ? 59.36100 -15.95100 -12.53800 0.750 63.13757 89 ASN A C 1
ATOM 621 O O A ASN A 1 109 ? 59.08500 -16.64900 -11.55000 0.250 58.76547 89 ASN A O 1
ATOM 622 O O B ASN A 1 109 ? 59.06100 -16.61000 -11.52300 0.750 58.64906 89 ASN A O 1
ATOM 631 N N . ALA A 1 110 ? 58.47700 -15.62400 -13.50600 1.000 70.99603 90 ALA A N 1
ATOM 632 C CA . ALA A 1 110 ? 57.18100 -16.33100 -13.43700 1.000 63.35351 90 ALA A CA 1
ATOM 633 C C . ALA A 1 110 ? 57.42100 -17.76900 -13.89300 1.000 68.45022 90 ALA A C 1
ATOM 634 O O . ALA A 1 110 ? 58.54700 -18.08300 -14.33100 1.000 83.94599 90 ALA A O 1
ATOM 636 N N . GLY A 1 111 ? 56.39300 -18.60500 -13.82100 1.000 82.34216 91 GLY A N 1
ATOM 637 C CA . GLY A 1 111 ? 56.54600 -20.03100 -14.17100 1.000 80.62757 91 GLY A CA 1
ATOM 638 C C . GLY A 1 111 ? 56.54800 -20.24500 -15.67500 1.000 94.68549 91 GLY A C 1
ATOM 639 O O . GLY A 1 111 ? 56.77900 -19.26400 -16.41000 1.000 95.72190 91 GLY A O 1
ATOM 640 N N . THR A 1 112 ? 56.29800 -21.48000 -16.12000 1.000 96.47194 92 THR A N 1
ATOM 641 C CA . THR A 1 112 ? 56.29700 -21.80100 -17.57200 1.000 107.49970 92 THR A CA 1
ATOM 642 C C . THR A 1 112 ? 54.86200 -21.75600 -18.10700 1.000 113.08696 92 THR A C 1
ATOM 643 O O . THR A 1 112 ? 54.65300 -22.26100 -19.22700 1.000 126.69270 92 THR A O 1
ATOM 647 N N . THR A 1 113 ? 53.91900 -21.21600 -17.32500 1.000 99.22924 93 THR A N 1
ATOM 648 C CA . THR A 1 113 ? 52.48700 -21.11000 -17.73700 1.000 97.74344 93 THR A CA 1
ATOM 649 C C . THR A 1 113 ? 51.87800 -22.51700 -17.84000 1.000 95.28460 93 THR A C 1
ATOM 650 O O . THR A 1 113 ? 50.70100 -22.62200 -18.24700 1.000 95.33014 93 THR A O 1
ATOM 654 N N . HIS A 1 114 ? 52.66700 -23.54900 -17.52700 1.000 111.64841 94 HIS A N 1
ATOM 655 C CA . HIS A 1 114 ? 52.18700 -24.96000 -17.57300 1.000 112.78419 94 HIS A CA 1
ATOM 656 C C . HIS A 1 114 ? 51.57700 -25.22400 -18.95000 1.000 119.12152 94 HIS A C 1
ATOM 657 O O . HIS A 1 114 ? 52.23600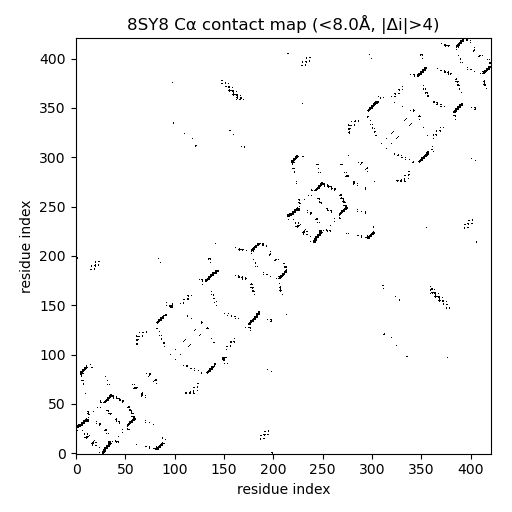 -24.97100 -19.97800 1.000 110.94281 94 HIS A O 1
ATOM 664 N N . ARG A 1 115 ? 50.34700 -25.73500 -18.96600 1.000 116.45759 95 ARG A N 1
ATOM 665 C CA . ARG A 1 115 ? 49.72700 -26.05600 -20.27800 1.000 111.53392 95 ARG A CA 1
ATOM 666 C C . ARG A 1 115 ? 48.62000 -25.03700 -20.55900 1.000 103.86741 95 ARG A C 1
ATOM 667 O O . ARG A 1 115 ? 48.17900 -24.37000 -19.60200 1.000 110.96387 95 ARG A O 1
ATOM 675 N N . ASN A 1 116 ? 48.19000 -24.92300 -21.81900 1.000 85.42019 96 ASN A N 1
ATOM 676 C CA . ASN A 1 116 ? 47.08000 -24.00900 -22.13900 1.000 79.19612 96 ASN A CA 1
ATOM 677 C C . ASN A 1 116 ? 45.85000 -24.90600 -22.20300 1.000 83.83308 96 ASN A C 1
ATOM 678 O O . ASN A 1 116 ? 45.91900 -25.94100 -22.88500 1.000 83.20972 96 ASN A O 1
ATOM 683 N N . LYS A 1 117 ? 44.80300 -24.55600 -21.48100 1.000 63.88521 97 LYS A N 1
ATOM 684 C CA . LYS A 1 117 ? 43.57600 -25.33000 -21.38400 1.000 69.75250 97 LYS A CA 1
ATOM 685 C C . LYS A 1 117 ? 42.43400 -24.36600 -21.11100 1.000 57.70838 97 LYS A C 1
ATOM 686 O O . LYS A 1 117 ? 42.67000 -23.20500 -20.77000 1.000 58.23366 97 LYS A O 1
ATOM 692 N N . PRO A 1 118 ? 41.19300 -24.80000 -21.29900 1.000 52.77305 98 PRO A N 1
ATOM 693 C CA . PRO A 1 118 ? 40.06700 -23.88900 -21.09100 1.000 51.33722 98 PRO A CA 1
ATOM 694 C C . PRO A 1 118 ? 39.96200 -23.45900 -19.64200 1.000 44.33017 98 PRO A C 1
ATOM 695 O O . PRO A 1 118 ? 40.27700 -24.21400 -18.72500 1.000 50.83427 98 PRO A O 1
ATOM 699 N N . ALA A 1 119 ? 39.44900 -22.24400 -19.45300 1.000 46.97298 99 ALA A N 1
ATOM 700 C CA . ALA A 1 119 ? 39.29700 -21.67000 -18.11300 1.000 51.32810 99 ALA A CA 1
ATOM 701 C C . ALA A 1 119 ? 38.69600 -22.66000 -17.12500 1.000 51.21822 99 ALA A C 1
ATOM 702 O O . ALA A 1 119 ? 39.18300 -22.79100 -15.99900 1.000 49.88250 99 ALA A O 1
ATOM 704 N N . LEU A 1 120 ? 37.64900 -23.38600 -17.52400 1.000 46.67186 100 LEU A N 1
ATOM 705 C CA . LEU A 1 120 ? 36.99000 -24.22600 -16.53500 1.000 46.09015 100 LEU A CA 1
ATOM 706 C C . LEU A 1 120 ? 37.66100 -25.57500 -16.35500 1.000 45.64970 100 LEU A C 1
ATOM 707 O O . LEU A 1 120 ? 37.21000 -26.34900 -15.50300 1.000 49.86863 100 LEU A O 1
ATOM 712 N N . ALA A 1 121 ? 38.70900 -25.88500 -17.12400 1.000 45.75870 101 ALA A N 1
ATOM 713 C CA . ALA A 1 121 ? 39.51500 -27.08300 -16.86500 1.000 50.80197 101 ALA A CA 1
ATOM 714 C C . ALA A 1 121 ? 40.69000 -26.83200 -15.91900 1.000 50.71736 101 ALA A C 1
ATOM 715 O O . ALA A 1 121 ? 41.41000 -27.78000 -15.58100 1.000 51.86599 101 ALA A O 1
ATOM 717 N N . VAL A 1 122 ? 40.93500 -25.58800 -15.52100 1.000 51.79650 102 VAL A N 1
ATOM 718 C CA . VAL A 1 122 ? 42.03000 -25.29700 -14.60300 1.000 47.99115 102 VAL A CA 1
ATOM 719 C C . VAL A 1 122 ? 41.57900 -25.67800 -13.19100 1.000 50.69516 102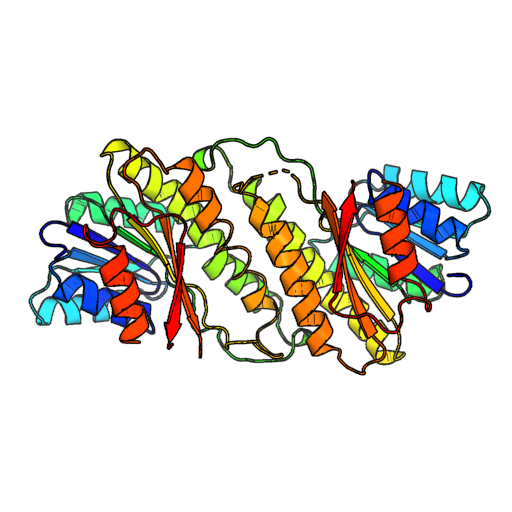 VAL A C 1
ATOM 720 O O . VAL A 1 122 ? 40.62100 -25.10800 -12.65000 1.000 49.21269 102 VAL A O 1
ATOM 724 N N . THR A 1 123 ? 42.26100 -26.65300 -12.59500 1.000 48.77725 103 THR A N 1
ATOM 725 C CA . THR A 1 123 ? 41.91100 -27.12000 -11.25900 1.000 53.63453 103 THR A CA 1
ATOM 726 C C . THR A 1 123 ? 42.27900 -26.08100 -10.20800 1.000 56.07415 103 THR A C 1
ATOM 727 O O . THR A 1 123 ? 43.01900 -25.12600 -10.46700 1.000 49.04679 103 THR A O 1
ATOM 731 N N . GLU A 1 124 ? 41.80800 -26.28000 -8.98200 1.000 53.81556 104 GLU A N 1
ATOM 732 C CA . GLU A 1 124 ? 42.11800 -25.33400 -7.87900 1.000 49.37753 104 GLU A CA 1
ATOM 733 C C . GLU A 1 124 ? 43.62200 -25.33100 -7.59900 1.000 50.94358 104 GLU A C 1
ATOM 734 O O . GLU A 1 124 ? 44.16600 -24.25700 -7.35100 1.000 58.22266 104 GLU A O 1
ATOM 740 N N . ASP A 1 125 ? 44.26100 -26.49300 -7.64500 1.000 51.19975 105 ASP A N 1
ATOM 741 C CA . ASP A 1 125 ? 45.70700 -26.59000 -7.32600 1.000 57.80572 105 ASP A CA 1
ATOM 742 C C . ASP A 1 125 ? 46.52500 -25.75000 -8.31000 1.000 52.78405 105 ASP A C 1
ATOM 743 O O . ASP A 1 125 ? 47.50400 -25.13400 -7.87300 1.000 56.49291 105 ASP A O 1
ATOM 748 N N . GLU A 1 126 ? 46.14000 -25.75100 -9.58600 1.000 53.27665 106 GLU A N 1
ATOM 749 C CA . GLU A 1 126 ? 46.85500 -24.93500 -10.59800 1.000 55.50644 106 GLU A CA 1
ATOM 750 C C . GLU A 1 126 ? 46.52500 -23.46600 -10.35000 1.000 47.98774 106 GLU A C 1
ATOM 751 O O . GLU A 1 126 ? 47.45300 -22.65600 -10.32900 1.000 45.23740 106 GLU A O 1
ATOM 757 N N . PHE A 1 127 ? 45.24700 -23.14800 -10.16900 1.000 46.52588 107 PHE A N 1
ATOM 758 C CA . PHE A 1 127 ? 44.95100 -21.76400 -9.82200 1.000 51.29437 107 PHE A CA 1
ATOM 759 C C . PHE A 1 127 ? 45.77500 -21.31200 -8.61700 1.000 48.10673 107 PHE A C 1
ATOM 760 O O . PHE A 1 127 ? 46.41800 -20.25200 -8.64100 1.000 48.24787 107 PHE A O 1
ATOM 768 N N . ASP A 1 128 ? 45.77400 -22.11300 -7.54900 1.000 56.65175 108 ASP A N 1
ATOM 769 C CA . ASP A 1 128 ? 46.54300 -21.75200 -6.35700 1.000 54.67781 108 ASP A CA 1
ATOM 770 C C . ASP A 1 128 ? 48.02300 -21.58600 -6.68000 1.000 52.15408 108 ASP A C 1
ATOM 771 O O . ASP A 1 128 ? 48.67800 -20.66700 -6.17000 1.000 51.29776 108 ASP A O 1
ATOM 776 N N . ARG A 1 129 ? 48.58100 -22.46800 -7.50900 1.000 47.89412 109 ARG A N 1
ATOM 777 C CA . ARG A 1 129 ? 50.00900 -22.35400 -7.79100 1.000 49.88559 109 ARG A CA 1
ATOM 778 C C . ARG A 1 129 ? 50.32400 -21.04800 -8.51300 1.000 52.79418 109 ARG A C 1
ATOM 779 O O . ARG A 1 129 ? 51.31300 -20.37500 -8.20000 1.000 51.91158 109 ARG A O 1
ATOM 787 N N . VAL A 1 130 ? 49.49300 -20.66500 -9.47800 1.000 55.71274 110 VAL A N 1
ATOM 788 C CA . VAL A 1 130 ? 49.72800 -19.41200 -10.19100 1.000 47.06369 110 VAL A CA 1
ATOM 789 C C . VAL A 1 130 ? 49.75900 -18.24700 -9.21800 1.000 53.88942 110 VAL A C 1
ATOM 790 O O . VAL A 1 130 ? 50.61900 -17.36100 -9.31000 1.000 55.25078 110 VAL A O 1
ATOM 794 N N . TYR A 1 131 ? 48.80700 -18.22000 -8.28100 1.000 47.01935 111 TYR A N 1
ATOM 795 C CA . TYR A 1 131 ? 48.75000 -17.13200 -7.32100 1.000 53.50047 111 TYR A CA 1
ATOM 796 C C . TYR A 1 131 ? 50.02800 -17.07600 -6.51300 1.000 51.30266 111 TYR A C 1
ATOM 797 O O . TYR A 1 131 ? 50.61200 -16.00700 -6.32400 1.000 51.15569 111 TYR A O 1
ATOM 806 N N . ARG A 1 132 ? 50.46600 -18.23500 -6.02900 1.000 49.30262 112 ARG A N 1
ATOM 807 C CA . ARG A 1 132 ? 51.64700 -18.31700 -5.18900 1.000 53.72444 112 ARG A CA 1
ATOM 808 C C . ARG A 1 132 ? 52.88300 -17.89500 -5.95500 1.000 54.48284 112 ARG A C 1
ATOM 809 O O . ARG A 1 132 ? 53.66800 -17.07400 -5.47100 1.000 50.86763 112 ARG A O 1
ATOM 817 N N . VAL A 1 133 ? 53.07600 -18.45900 -7.15300 1.000 51.36878 113 VAL A N 1
ATOM 818 C CA . VAL A 1 133 ? 54.33300 -18.24800 -7.86000 1.000 44.36686 113 VAL A CA 1
ATOM 819 C C . VAL A 1 133 ? 54.34900 -16.88500 -8.55000 1.000 56.57554 113 VAL A C 1
ATOM 820 O O . VAL A 1 133 ? 55.40200 -16.25200 -8.62800 1.000 54.34801 113 VAL A O 1
ATOM 824 N N . ASN A 1 134 ? 53.20200 -16.39400 -9.04000 1.000 55.07139 114 ASN A N 1
ATOM 825 C CA . ASN A 1 134 ? 53.19000 -15.19000 -9.86900 1.000 53.40122 114 ASN A CA 1
ATOM 826 C C . ASN A 1 134 ? 52.71200 -13.94600 -9.14200 1.000 54.23724 114 ASN A C 1
ATOM 827 O O . ASN A 1 134 ? 52.82000 -12.84900 -9.70200 1.000 58.99853 114 ASN A O 1
ATOM 832 N N . LEU A 1 135 ? 52.18000 -14.07700 -7.92900 1.000 49.96496 115 LEU A N 1
ATOM 833 C CA . LEU A 1 135 ? 51.78100 -12.84500 -7.20200 1.000 48.15198 115 LEU A CA 1
ATOM 834 C C . LEU A 1 135 ? 52.33600 -12.85000 -5.77300 1.000 50.13980 115 LEU A C 1
ATOM 835 O O . LEU A 1 135 ? 52.99000 -11.87700 -5.40500 1.000 51.26668 115 LEU A O 1
ATOM 840 N N . LYS A 1 136 ? 52.06300 -13.89700 -4.99900 1.000 48.92217 116 LYS A N 1
ATOM 841 C CA . LYS A 1 136 ? 52.55400 -13.91100 -3.62400 1.000 48.19668 116 LYS A CA 1
ATOM 842 C C . LYS A 1 136 ? 54.07100 -13.78300 -3.57100 1.000 54.39032 116 LYS A C 1
ATOM 843 O O . LYS A 1 136 ? 54.60800 -13.17300 -2.63800 1.000 52.88491 116 LYS A O 1
ATOM 849 N N . SER A 1 137 ? 54.78200 -14.34600 -4.55500 1.000 49.34489 117 SER A N 1
ATOM 850 C CA . SER A 1 137 ? 56.23300 -14.22500 -4.55900 1.000 48.31836 117 SER A CA 1
ATOM 851 C C . SER A 1 137 ? 56.65700 -12.77400 -4.63700 1.000 51.25076 117 SER A C 1
ATOM 852 O O . SER A 1 137 ? 57.67700 -12.39100 -4.06000 1.000 54.89942 117 SER A O 1
ATOM 855 N N . VAL A 1 138 ? 55.90900 -11.95500 -5.37600 1.000 45.73689 118 VAL A N 1
ATOM 856 C CA . VAL A 1 138 ? 56.34600 -10.57800 -5.55300 1.000 47.77382 118 VAL A CA 1
ATOM 857 C C . VAL A 1 138 ? 56.11900 -9.80900 -4.27000 1.000 46.90167 118 VAL A C 1
ATOM 858 O O . VAL A 1 138 ? 56.91800 -8.93800 -3.90700 1.000 51.69328 118 VAL A O 1
ATOM 862 N N . TYR A 1 139 ? 55.05000 -10.14400 -3.54400 1.000 47.64503 119 TYR A N 1
ATOM 863 C CA . TYR A 1 139 ? 54.83600 -9.56500 -2.22300 1.000 46.86855 119 TYR A CA 1
ATOM 864 C C . TYR A 1 139 ? 55.97900 -9.90800 -1.26700 1.000 50.81534 119 TYR A C 1
ATOM 865 O O . TYR A 1 139 ? 56.48900 -9.03600 -0.55900 1.000 47.53018 119 TYR A O 1
ATOM 874 N N . TRP A 1 140 ? 56.39900 -11.17200 -1.21700 1.000 47.37541 120 TRP A N 1
ATOM 875 C CA . TRP A 1 140 ? 57.48700 -11.49500 -0.29100 1.000 53.65817 120 TRP A CA 1
ATOM 876 C C . TRP A 1 140 ? 58.79700 -10.87300 -0.74600 1.000 55.51928 120 TRP A C 1
ATOM 877 O O . TRP A 1 140 ? 59.57800 -10.38000 0.07600 1.000 53.59886 120 TRP A O 1
ATOM 888 N N . SER A 1 141 ? 59.05600 -10.88700 -2.04900 1.000 49.12518 121 SER A N 1
ATOM 889 C CA . SER A 1 141 ? 60.21300 -10.17900 -2.58000 1.000 48.01920 121 SER A CA 1
ATOM 890 C C . SER A 1 141 ? 60.23600 -8.73200 -2.09800 1.000 51.97999 121 SER A C 1
ATOM 891 O O . SER A 1 141 ? 61.27000 -8.22800 -1.64800 1.000 48.66421 121 SER A O 1
ATOM 894 N N . ALA A 1 142 ? 59.08700 -8.05700 -2.17500 1.000 50.51895 122 ALA A N 1
ATOM 895 C CA . ALA A 1 142 ? 58.95500 -6.70500 -1.63400 1.000 52.29424 122 ALA A CA 1
ATOM 896 C C . ALA A 1 142 ? 59.29200 -6.65400 -0.14700 1.000 53.07690 122 ALA A C 1
ATOM 897 O O . ALA A 1 142 ? 60.05600 -5.79100 0.29400 1.000 58.89641 122 ALA A O 1
ATOM 899 N N . GLN A 1 143 ? 58.71200 -7.55600 0.64900 1.000 52.93095 123 GLN A N 1
ATOM 900 C CA . GLN A 1 143 ? 58.94700 -7.52600 2.09400 1.000 54.95746 123 GLN A CA 1
ATOM 901 C C . GLN A 1 143 ? 60.37800 -7.91700 2.46200 1.000 53.05894 123 GLN A C 1
ATOM 902 O O . GLN A 1 143 ? 60.88400 -7.48600 3.49800 1.000 59.42783 123 GLN A O 1
ATOM 908 N N . CYS A 1 144 ? 61.03400 -8.74800 1.66000 1.000 50.14045 124 CYS A N 1
ATOM 909 C CA . CYS A 1 144 ? 62.31200 -9.32300 2.06600 1.000 57.26739 124 CYS A CA 1
ATOM 910 C C . CYS A 1 144 ? 63.51200 -8.64300 1.44100 1.000 55.24605 124 CYS A C 1
ATOM 911 O O . CYS A 1 144 ? 64.59200 -8.65800 2.03900 1.000 54.79048 124 CYS A O 1
ATOM 914 N N . ALA A 1 145 ? 63.36700 -8.07200 0.24700 1.000 52.49576 125 ALA A N 1
ATOM 915 C CA . ALA A 1 145 ? 64.49200 -7.42900 -0.40700 1.000 52.52341 125 ALA A CA 1
ATOM 916 C C . ALA A 1 145 ? 64.41700 -5.92000 -0.39500 1.000 54.69125 125 ALA A C 1
ATOM 917 O O . ALA A 1 145 ? 65.46200 -5.27400 -0.33000 1.000 52.39350 125 ALA A O 1
ATOM 919 N N . LEU A 1 146 ? 63.22400 -5.33900 -0.45100 1.000 45.42691 126 LEU A N 1
ATOM 920 C CA . LEU A 1 146 ? 63.14500 -3.88600 -0.55100 1.000 51.55570 126 LEU A CA 1
ATOM 921 C C . LEU A 1 146 ? 63.72800 -3.15500 0.65100 1.000 51.68231 126 LEU A C 1
ATOM 922 O O . LEU A 1 146 ? 64.34700 -2.09700 0.44100 1.000 58.65257 126 LEU A O 1
ATOM 927 N N . PRO A 1 147 ? 63.56800 -3.60000 1.89900 1.000 53.46447 127 PRO A N 1
ATOM 928 C CA . PRO A 1 147 ? 64.19200 -2.81400 2.98100 1.000 50.71385 127 PRO A CA 1
ATOM 929 C C . PRO A 1 147 ? 65.69600 -2.74400 2.83600 1.000 61.11966 127 PRO A C 1
ATOM 930 O O . PRO A 1 147 ? 66.28300 -1.67400 3.04200 1.000 59.41419 127 PRO A O 1
ATOM 934 N N . HIS A 1 148 ? 66.33600 -3.84000 2.43100 1.000 54.19072 128 HIS A N 1
ATOM 935 C CA . HIS A 1 148 ? 67.77700 -3.80400 2.22800 1.000 50.03738 128 HIS A CA 1
ATOM 936 C C . HIS A 1 148 ? 68.14900 -2.77400 1.17200 1.000 57.05602 128 HIS A C 1
ATOM 937 O O . HIS A 1 148 ? 69.07900 -1.98600 1.36900 1.000 55.31950 128 HIS A O 1
ATOM 944 N N . PHE A 1 149 ? 67.42400 -2.75500 0.04600 1.000 51.38183 129 PHE A N 1
ATOM 945 C CA . PHE A 1 149 ? 67.70600 -1.77400 -1.00600 1.000 54.45330 129 PHE A CA 1
ATOM 946 C C . PHE A 1 149 ? 67.53700 -0.35200 -0.48100 1.000 55.50105 129 PHE A C 1
ATOM 947 O O . PHE A 1 149 ? 68.41400 0.50000 -0.65600 1.000 59.32358 129 PHE A O 1
ATOM 955 N N . ALA A 1 150 ? 66.40500 -0.08200 0.17100 1.000 57.85014 130 ALA A N 1
ATOM 956 C CA . ALA A 1 150 ? 66.16800 1.24600 0.73000 1.000 65.47452 130 ALA A CA 1
ATOM 957 C C . ALA A 1 150 ? 67.29000 1.65400 1.68200 1.000 65.89337 130 ALA A C 1
ATOM 958 O O . ALA A 1 150 ? 67.79500 2.78400 1.61500 1.000 66.99015 130 ALA A O 1
ATOM 960 N N . GLN A 1 151 ? 67.68600 0.72000 2.55300 1.000 61.81770 131 GLN A N 1
ATOM 961 C CA . GLN A 1 151 ? 68.77600 0.98900 3.52900 1.000 58.97588 131 GLN A CA 1
ATOM 962 C C . GLN A 1 151 ? 70.02400 1.47300 2.78500 1.000 55.92388 131 GLN A C 1
ATOM 963 O O . GLN A 1 151 ? 70.47200 2.60400 3.05800 1.000 68.36559 131 GLN A O 1
ATOM 969 N N . GLN A 1 152 ? 70.45500 0.76400 1.74600 1.000 58.95416 132 GLN A N 1
ATOM 970 C CA . GLN A 1 152 ? 71.69600 1.12600 1.01000 1.000 55.49676 132 GLN A CA 1
ATOM 971 C C . GLN A 1 152 ? 71.44200 2.22100 -0.03600 1.000 61.59188 132 GLN A C 1
ATOM 972 O O . GLN A 1 152 ? 72.42100 2.70100 -0.61900 1.000 55.24894 132 GLN A O 1
ATOM 978 N N . GLY A 1 153 ? 70.17200 2.58100 -0.25000 1.000 66.01279 133 GLY A N 1
ATOM 979 C CA . GLY A 1 153 ? 69.81100 3.68300 -1.16400 1.000 47.28643 133 GLY A CA 1
ATOM 980 C C . GLY A 1 153 ? 70.01500 3.30800 -2.62300 1.000 60.70912 133 GLY A C 1
ATOM 981 O O . GLY A 1 153 ? 69.85800 4.20500 -3.45500 1.000 57.11526 133 GLY A O 1
ATOM 982 N N A HIS A 1 154 ? 70.26200 2.05500 -2.92600 0.500 58.70686 134 HIS A N 1
ATOM 983 N N B HIS A 1 154 ? 70.04500 2.04000 -2.91600 0.500 58.47071 134 HIS A N 1
ATOM 984 C CA A HIS A 1 154 ? 70.23600 1.56200 -4.32700 0.500 57.22421 134 HIS A CA 1
ATOM 985 C CA B HIS A 1 154 ? 70.33500 1.49000 -4.26400 0.500 57.32612 134 HIS A CA 1
ATOM 986 C C A HIS A 1 154 ? 69.63600 0.15500 -4.36900 0.500 59.57859 134 HIS A C 1
ATOM 987 C C B HIS A 1 154 ? 69.67000 0.11400 -4.36400 0.500 59.59034 134 HIS A C 1
ATOM 988 O O A HIS A 1 154 ? 69.79600 -0.59600 -3.39200 0.500 56.17937 134 HIS A O 1
ATOM 989 O O B HIS A 1 154 ? 69.76300 -0.65500 -3.39300 0.500 56.16373 134 HIS A O 1
ATOM 1002 N N . GLY A 1 155 ? 69.28200 -0.27800 -5.58000 1.000 53.10143 135 GLY A N 1
ATOM 1003 C CA . GLY A 1 155 ? 68.74900 -1.62800 -5.80900 1.000 53.11326 135 GLY A CA 1
ATOM 1004 C C . GLY A 1 155 ? 67.76600 -1.67100 -6.95900 1.000 56.85458 135 GLY A C 1
ATOM 1005 O O . GLY A 1 155 ? 67.16100 -0.63700 -7.25700 1.000 54.05986 135 GLY A O 1
ATOM 1006 N N . VAL A 1 156 ? 67.62600 -2.84200 -7.57400 1.000 52.70989 136 VAL A N 1
ATOM 1007 C CA . VAL A 1 156 ? 66.66200 -3.03700 -8.69100 1.000 54.31374 136 VAL A CA 1
ATOM 1008 C C . VAL A 1 156 ? 65.89900 -4.34900 -8.48700 1.000 58.79064 136 VAL A C 1
ATOM 1009 O O . VAL A 1 156 ? 66.52000 -5.36800 -8.16900 1.000 50.03442 136 VAL A O 1
ATOM 1013 N N . MET A 1 157 ? 64.58400 -4.29100 -8.67800 1.000 55.82682 137 MET A N 1
ATOM 1014 C CA . MET A 1 157 ? 63.75100 -5.51600 -8.71700 1.000 54.35576 137 MET A CA 1
ATOM 1015 C C . MET A 1 157 ? 63.14200 -5.61800 -10.11500 1.000 56.99226 137 MET A C 1
ATOM 1016 O O . MET A 1 157 ? 62.58800 -4.62400 -10.59300 1.000 46.34844 137 MET A O 1
ATOM 1021 N N . VAL A 1 158 ? 63.28000 -6.77800 -10.74000 1.000 45.47524 138 VAL A N 1
ATOM 1022 C CA . VAL A 1 158 ? 62.69500 -6.99500 -12.08500 1.000 49.20624 138 VAL A CA 1
ATOM 1023 C C . VAL A 1 158 ? 61.77600 -8.20700 -11.98000 1.000 46.81324 138 VAL A C 1
ATOM 1024 O O . VAL A 1 158 ? 62.25100 -9.27400 -11.58800 1.000 46.47480 138 VAL A O 1
ATOM 1028 N N . ASN A 1 159 ? 60.50300 -7.99500 -12.30000 1.000 46.03999 139 ASN A N 1
ATOM 1029 C CA . ASN A 1 159 ? 59.49800 -9.08000 -12.24200 1.000 47.13630 139 ASN A CA 1
ATOM 1030 C C . ASN A 1 159 ? 59.20200 -9.55000 -13.66900 1.000 47.54251 139 ASN A C 1
ATOM 1031 O O . ASN A 1 159 ? 58.72300 -8.74200 -14.46300 1.000 47.98579 139 ASN A O 1
ATOM 1036 N N . VAL A 1 160 ? 59.47900 -10.81500 -13.96200 1.000 41.58245 140 VAL A N 1
ATOM 1037 C CA . VAL A 1 160 ? 59.30700 -11.38300 -15.28500 1.000 45.13339 140 VAL A CA 1
ATOM 1038 C C . VAL A 1 160 ? 57.94800 -12.05400 -15.29600 1.000 45.75139 140 VAL A C 1
ATOM 1039 O O . VAL A 1 160 ? 57.73600 -13.06000 -14.61100 1.000 46.62947 140 VAL A O 1
ATOM 1043 N N . ALA A 1 161 ? 57.02200 -11.49300 -16.05700 1.000 43.20401 141 ALA A N 1
ATOM 1044 C CA . ALA A 1 161 ? 55.66800 -12.00300 -16.05100 1.000 45.80333 141 ALA A CA 1
ATOM 1045 C C . ALA A 1 161 ? 55.61500 -13.35000 -16.74800 1.000 48.59730 141 ALA A C 1
ATOM 1046 O O . ALA A 1 161 ? 56.54600 -13.75100 -17.44900 1.000 46.09224 141 ALA A O 1
ATOM 1048 N N . SER A 1 162 ? 54.50600 -14.06000 -16.55000 1.000 48.11838 142 SER A N 1
ATOM 1049 C CA . SER A 1 162 ? 54.30900 -15.26800 -17.32600 1.000 53.24753 142 SER A CA 1
ATOM 1050 C C . SER A 1 162 ? 54.08900 -14.88800 -18.78800 1.000 55.23315 142 SER A C 1
ATOM 1051 O O . SER A 1 162 ? 53.66600 -13.77400 -19.11000 1.000 58.45145 142 SER A O 1
ATOM 1054 N N . THR A 1 163 ? 54.41700 -15.81600 -19.68900 1.000 55.74099 143 THR A N 1
ATOM 1055 C CA . THR A 1 163 ? 54.35600 -15.48800 -21.13900 1.000 62.15967 143 THR A CA 1
ATOM 1056 C C . THR A 1 163 ? 52.91800 -15.53000 -21.66300 1.000 57.11668 143 THR A C 1
ATOM 1057 O O . THR A 1 163 ? 52.31100 -16.61800 -21.62400 1.000 70.53790 143 THR A O 1
ATOM 1061 N N . THR A 1 164 ? 52.40200 -14.39100 -22.13600 1.000 69.84579 144 THR A N 1
ATOM 1062 C CA . THR A 1 164 ? 51.05100 -14.36200 -22.76000 1.000 66.41302 144 THR A CA 1
ATOM 1063 C C . THR A 1 164 ? 51.21600 -13.85800 -24.19700 1.000 81.58524 144 THR A C 1
ATOM 1064 O O . THR A 1 164 ? 52.12600 -13.04000 -24.42200 1.000 86.51550 144 THR A O 1
ATOM 1068 N N . GLY A 1 165 ? 50.38900 -14.35300 -25.12100 1.000 86.68487 145 GLY A N 1
ATOM 1069 C CA . GLY A 1 165 ? 50.48300 -13.94700 -26.53500 1.000 95.24882 145 GLY A CA 1
ATOM 1070 C C . GLY A 1 165 ? 50.10000 -12.49000 -26.71900 1.000 95.78504 145 GLY A C 1
ATOM 1071 O O . GLY A 1 165 ? 49.29500 -11.98700 -25.91400 1.000 92.15865 145 GLY A O 1
ATOM 1072 N N A VAL A 1 166 ? 50.55500 -11.86800 -27.81100 0.500 97.37160 146 VAL A N 1
ATOM 1073 N N B VAL A 1 166 ? 50.66100 -11.84000 -27.74400 0.500 97.36754 146 VAL A N 1
ATOM 1074 C CA A VAL A 1 166 ? 50.09500 -10.48100 -28.11700 0.500 98.34171 146 VAL A CA 1
ATOM 1075 C CA B VAL A 1 166 ? 50.22900 -10.45300 -28.07900 0.500 98.34563 146 VAL A CA 1
ATOM 1076 C C A VAL A 1 166 ? 48.61000 -10.60200 -28.45900 0.500 100.45871 146 VAL A C 1
ATOM 1077 C C B VAL A 1 166 ? 48.87000 -10.60300 -28.76100 0.500 100.44696 146 VAL A C 1
ATOM 1078 O O A VAL A 1 166 ? 48.27700 -11.50400 -29.25100 0.500 102.52028 146 VAL A O 1
ATOM 1079 O O B VAL A 1 166 ? 48.72300 -11.56300 -29.54100 0.500 102.54845 146 VAL A O 1
ATOM 1086 N N A ARG A 1 167 ? 47.75300 -9.75100 -27.88500 0.500 100.82455 147 ARG A N 1
ATOM 1087 N N B ARG A 1 167 ? 48.05800 -9.53300 -28.69000 0.500 99.70175 147 ARG A N 1
ATOM 1088 C CA A ARG A 1 167 ? 46.28900 -9.93900 -28.08300 0.500 102.55635 147 ARG A CA 1
ATOM 1089 C CA B ARG A 1 167 ? 46.66400 -9.63900 -29.18400 0.500 101.45257 147 ARG A CA 1
ATOM 1090 C C A ARG A 1 167 ? 46.02100 -11.41700 -27.80300 0.500 98.80008 147 ARG A C 1
ATOM 1091 C C B ARG A 1 167 ? 46.23700 -10.87400 -28.41500 0.500 101.04082 147 ARG A C 1
ATOM 1092 O O A ARG A 1 167 ? 45.69000 -12.15200 -28.75700 0.500 94.84912 147 ARG A O 1
ATOM 1093 O O B ARG A 1 167 ? 47.01700 -11.78700 -28.50000 0.500 98.52185 147 ARG A O 1
ATOM 1108 N N A PRO A 1 168 ? 46.12400 -11.89500 -26.54300 0.500 94.46541 148 PRO A N 1
ATOM 1109 N N B PRO A 1 168 ? 45.18100 -10.87100 -27.57300 0.500 100.27824 148 PRO A N 1
ATOM 1110 C CA A PRO A 1 168 ? 46.04500 -13.33800 -26.29100 0.500 92.08359 148 PRO A CA 1
ATOM 1111 C CA B PRO A 1 168 ? 44.86700 -12.01700 -26.69400 0.500 96.47064 148 PRO A CA 1
ATOM 1112 C C A PRO A 1 168 ? 44.61800 -13.87700 -26.47500 0.500 90.12730 148 PRO A C 1
ATOM 1113 C C B PRO A 1 168 ? 44.19700 -13.26400 -27.29200 0.500 89.17933 148 PRO A C 1
ATOM 1114 O O A PRO A 1 168 ? 43.67500 -13.15300 -26.20900 0.500 90.20813 148 PRO A O 1
ATOM 1115 O O B PRO A 1 168 ? 43.82700 -13.22700 -28.44800 0.500 83.77901 148 PRO A O 1
ATOM 1122 N N A GLY A 1 169 ? 44.48300 -15.14200 -26.87900 0.500 82.65406 149 GLY A N 1
ATOM 1123 N N B GLY A 1 169 ? 44.07900 -14.32700 -26.48700 0.500 87.76948 149 GLY A N 1
ATOM 1124 C CA A GLY A 1 169 ? 43.14500 -15.75300 -27.01200 0.500 75.75381 149 GLY A CA 1
ATOM 1125 C CA B GLY A 1 169 ? 43.42100 -15.57600 -26.92400 0.500 76.40470 149 GLY A CA 1
ATOM 1126 C C A GLY A 1 169 ? 42.77100 -16.53700 -25.76800 0.500 72.89980 149 GLY A C 1
ATOM 1127 C C B GLY A 1 169 ? 43.08400 -16.45100 -25.72800 0.500 72.80087 149 GLY A C 1
ATOM 1128 O O A GLY A 1 169 ? 43.48500 -16.38400 -24.76300 0.500 73.04597 149 GLY A O 1
ATOM 1129 O O B GLY A 1 169 ? 43.64400 -16.20400 -24.64700 0.500 73.74600 149 GLY A O 1
ATOM 1130 N N A PRO A 1 170 ? 41.94500 -17.60000 -25.88100 0.500 75.40844 150 PRO A N 1
ATOM 1131 N N B PRO A 1 170 ? 42.20000 -17.46400 -25.85800 0.500 74.84822 150 PRO A N 1
ATOM 1132 C CA A PRO A 1 170 ? 41.63100 -18.43300 -24.73100 0.500 71.38864 150 PRO A CA 1
ATOM 1133 C CA B PRO A 1 170 ? 41.78600 -18.29500 -24.71900 0.500 71.42318 150 PRO A CA 1
ATOM 1134 C C A PRO A 1 170 ? 42.79900 -19.33400 -24.33100 0.500 65.06307 150 PRO A C 1
ATOM 1135 C C B PRO A 1 170 ? 42.85200 -19.33200 -24.33500 0.500 65.07462 150 PRO A C 1
ATOM 1136 O O A PRO A 1 170 ? 43.75100 -19.40200 -25.06900 0.500 67.84971 150 PRO A O 1
ATOM 1137 O O B PRO A 1 170 ? 43.86300 -19.35500 -25.00500 0.500 67.80046 150 PRO A O 1
ATOM 1144 N N . GLY A 1 171 ? 42.75800 -19.90000 -23.12600 1.000 52.42314 151 GLY A N 1
ATOM 1145 C CA . GLY A 1 171 ? 43.81100 -20.83900 -22.69700 1.000 56.63872 151 GLY A CA 1
ATOM 1146 C C . GLY A 1 171 ? 44.68200 -20.32200 -21.56700 1.000 66.01250 151 GLY A C 1
ATOM 1147 O O . GLY A 1 171 ? 45.31600 -21.15500 -20.90400 1.000 63.65158 151 GLY A O 1
ATOM 1148 N N . LEU A 1 172 ? 44.72900 -19.00700 -21.35600 1.000 55.47560 152 LEU A N 1
ATOM 1149 C CA . LEU A 1 172 ? 45.62900 -18.42400 -20.33000 1.000 56.79547 152 LEU A CA 1
ATOM 1150 C C . LEU A 1 172 ? 44.83800 -17.42500 -19.48700 1.000 56.07085 152 LEU A C 1
ATOM 1151 O O . LEU A 1 172 ? 45.45000 -16.50800 -18.93800 1.000 53.71647 152 LEU A O 1
ATOM 1156 N N . THR A 1 173 ? 43.52900 -17.62500 -19.38600 1.000 52.19014 153 THR A N 1
ATOM 1157 C CA . THR A 1 173 ? 42.66400 -16.66700 -18.65700 1.000 51.74074 153 THR A CA 1
ATOM 1158 C C . THR A 1 173 ? 43.18800 -16.44800 -17.23900 1.000 48.99804 153 THR A C 1
ATOM 1159 O O . THR A 1 173 ? 43.40800 -15.28800 -16.88800 1.000 53.41484 153 THR A O 1
ATOM 1163 N N . TRP A 1 174 ? 43.38600 -17.51500 -16.46600 1.000 44.72538 154 TRP A N 1
ATOM 1164 C CA . TRP A 1 174 ? 43.78000 -17.27200 -15.08600 1.000 51.04915 154 TRP A CA 1
ATOM 1165 C C . TRP A 1 174 ? 45.22900 -16.78800 -14.98400 1.000 58.62837 154 TRP A C 1
ATOM 1166 O O . TRP A 1 174 ? 45.56800 -16.08000 -14.02800 1.000 47.77625 154 TRP A O 1
ATOM 1177 N N . TYR A 1 175 ? 46.09500 -17.13000 -15.95200 1.000 50.33733 155 TYR A N 1
ATOM 1178 C CA . TYR A 1 175 ? 47.44400 -16.55200 -15.95800 1.000 49.96369 155 TYR A CA 1
ATOM 1179 C C . TYR A 1 175 ? 47.40300 -15.07200 -16.26800 1.000 52.48441 155 TYR A C 1
ATOM 1180 O O . TYR A 1 175 ? 48.12000 -14.28200 -15.64800 1.000 49.20660 155 TYR A O 1
ATOM 1189 N N . SER A 1 176 ? 46.63000 -14.69600 -17.29100 1.000 48.51712 156 SER A N 1
ATOM 1190 C CA . SER A 1 176 ? 46.55400 -13.30100 -17.69100 1.000 51.73152 156 SER A CA 1
ATOM 1191 C C . SER A 1 176 ? 45.95900 -12.44400 -16.58500 1.000 46.52230 156 SER A C 1
ATOM 1192 O O . SER A 1 176 ? 46.31900 -11.27600 -16.44600 1.000 50.15586 156 SER A O 1
ATOM 1195 N N . GLY A 1 177 ? 45.08200 -13.01500 -15.77300 1.000 53.77817 157 GLY A N 1
ATOM 1196 C CA . GLY A 1 177 ? 44.52300 -12.32600 -14.62900 1.000 53.13406 157 GLY A CA 1
ATOM 1197 C C . GLY A 1 177 ? 45.54100 -11.95900 -13.57000 1.000 44.32085 157 GLY A C 1
ATOM 1198 O O . GLY A 1 177 ? 45.66900 -10.78200 -13.22800 1.000 50.46155 157 GLY A O 1
ATOM 1199 N N A SER A 1 178 ? 46.27000 -12.94000 -13.03900 0.500 46.66894 158 SER A N 1
ATOM 1200 N N B SER A 1 178 ? 46.37000 -12.94000 -13.03900 0.500 46.67975 158 SER A N 1
ATOM 1201 C CA A SER A 1 178 ? 47.29700 -12.63700 -12.04600 0.500 50.95450 158 SER A CA 1
ATOM 1202 C CA B SER A 1 178 ? 47.39700 -12.63700 -12.04600 0.500 50.95342 158 SER A CA 1
ATOM 1203 C C A SER A 1 178 ? 48.47600 -11.89200 -12.66300 0.500 47.72957 158 SER A C 1
ATOM 1204 C C B SER A 1 178 ? 48.57600 -11.89200 -12.66300 0.500 47.71534 158 SER A C 1
ATOM 1205 O O A SER A 1 178 ? 49.15700 -11.13600 -11.96900 0.500 49.60191 158 SER A O 1
ATOM 1206 O O B SER A 1 178 ? 49.25700 -11.13600 -11.96900 0.500 49.71206 158 SER A O 1
ATOM 1211 N N . LYS A 1 179 ? 48.72500 -12.07100 -13.95500 1.000 45.66617 159 LYS A N 1
ATOM 1212 C CA . LYS A 1 179 ? 49.74800 -11.27000 -14.61400 1.000 45.46492 159 LYS A CA 1
ATOM 1213 C C . LYS A 1 179 ? 49.39500 -9.78700 -14.60000 1.000 55.24883 159 LYS A C 1
ATOM 1214 O O . LYS A 1 179 ? 50.22000 -8.94200 -14.23500 1.000 43.32615 159 LYS A O 1
ATOM 1220 N N . ALA A 1 180 ? 48.17400 -9.44200 -15.01700 1.000 44.16623 160 ALA A N 1
ATOM 1221 C CA . ALA A 1 180 ? 47.75600 -8.04800 -14.93000 1.000 45.48130 160 ALA A CA 1
ATOM 1222 C C . ALA A 1 180 ? 47.91600 -7.51300 -13.51100 1.000 42.24976 160 ALA A C 1
ATOM 1223 O O . ALA A 1 180 ? 48.31500 -6.35900 -13.31000 1.000 39.86541 160 ALA A O 1
ATOM 1225 N N . ALA A 1 181 ? 47.66200 -8.34400 -12.51500 1.000 42.21584 161 ALA A N 1
ATOM 1226 C CA . ALA A 1 181 ? 47.79000 -7.87400 -11.12500 1.000 49.89862 161 ALA A CA 1
ATOM 1227 C C . ALA A 1 181 ? 49.26100 -7.60200 -10.80200 1.000 52.40774 161 ALA A C 1
ATOM 1228 O O . ALA A 1 181 ? 49.55700 -6.52400 -10.28500 1.000 49.43986 161 ALA A O 1
ATOM 1230 N N . MET A 1 182 ? 50.14000 -8.54500 -11.12800 1.000 48.60841 162 MET A N 1
ATOM 1231 C CA . MET A 1 182 ? 51.57100 -8.40200 -10.77400 1.000 45.12087 162 MET A CA 1
ATOM 1232 C C . MET A 1 182 ? 52.15100 -7.14700 -11.42800 1.000 49.28985 162 MET A C 1
ATOM 1233 O O . MET A 1 182 ? 52.88500 -6.46300 -10.75800 1.000 47.32669 162 MET A O 1
ATOM 1238 N N . ILE A 1 183 ? 51.81800 -6.87200 -12.68300 1.000 48.52916 163 ILE A N 1
ATOM 1239 C CA . ILE A 1 183 ? 52.40700 -5.71300 -13.41200 1.000 49.97410 163 ILE A CA 1
ATOM 1240 C C . ILE A 1 183 ? 51.96300 -4.41200 -12.74900 1.000 48.55162 163 ILE A C 1
ATOM 1241 O O . ILE A 1 183 ? 52.83900 -3.61500 -12.42200 1.000 52.75636 163 ILE A O 1
ATOM 1246 N N A ASN A 1 184 ? 50.72500 -4.38200 -12.25600 0.750 46.97624 164 ASN A N 1
ATOM 1247 N N B ASN A 1 184 ? 50.71100 -4.36900 -12.28400 0.250 47.11933 164 ASN A N 1
ATOM 1248 C CA A ASN A 1 184 ? 50.19400 -3.16000 -11.60000 0.750 50.93346 164 ASN A CA 1
ATOM 1249 C CA B ASN A 1 184 ? 50.19100 -3.15500 -11.59800 0.250 50.85625 164 ASN A CA 1
ATOM 1250 C C A ASN A 1 184 ? 50.82500 -3.01600 -10.21300 0.750 47.24227 164 ASN A C 1
ATOM 1251 C C B ASN A 1 184 ? 50.85500 -3.01500 -10.22600 0.250 47.42775 164 ASN A C 1
ATOM 1252 O O A ASN A 1 184 ? 51.34900 -1.93400 -9.94200 0.750 51.42639 164 ASN A O 1
ATOM 1253 O O B ASN A 1 184 ? 51.40400 -1.93500 -9.96300 0.250 51.42026 164 ASN A O 1
ATOM 1262 N N . LEU A 1 185 ? 51.07000 -4.14200 -9.54200 1.000 46.77916 165 LEU A N 1
ATOM 1263 C CA . LEU A 1 185 ? 51.71000 -4.10700 -8.20300 1.000 51.43156 165 LEU A CA 1
ATOM 1264 C C . LEU A 1 185 ? 53.13200 -3.59100 -8.39000 1.000 47.14007 165 LEU A C 1
ATOM 1265 O O . LEU A 1 185 ? 53.55600 -2.74500 -7.60500 1.000 49.11777 165 LEU A O 1
ATOM 1270 N N . THR A 1 186 ? 53.80300 -4.06800 -9.42700 1.000 45.37521 166 THR A N 1
ATOM 1271 C CA . THR A 1 186 ? 55.19000 -3.65200 -9.72800 1.000 44.10441 166 THR A CA 1
ATOM 1272 C C . THR A 1 186 ? 55.18100 -2.14400 -9.97200 1.000 50.60920 166 THR A C 1
ATOM 1273 O O . THR A 1 186 ? 56.03600 -1.45500 -9.39800 1.000 52.28366 166 THR A O 1
ATOM 1277 N N . LYS A 1 187 ? 54.21900 -1.63300 -10.72300 1.000 44.33790 167 LYS A N 1
ATOM 1278 C CA . LYS A 1 187 ? 54.21400 -0.17600 -10.98600 1.000 48.12387 167 LYS A CA 1
ATOM 1279 C C . LYS A 1 187 ? 53.87400 0.56700 -9.68500 1.000 50.35012 167 LYS A C 1
ATOM 1280 O O . LYS A 1 187 ? 54.43300 1.64400 -9.45900 1.000 48.72531 167 LYS A O 1
ATOM 1286 N N . GLY A 1 188 ? 53.01100 -0.01400 -8.85800 1.000 47.45959 168 GLY A N 1
ATOM 1287 C CA . GLY A 1 188 ? 52.63500 0.61000 -7.58100 1.000 53.40362 168 GLY A CA 1
ATOM 1288 C C . GLY A 1 188 ? 53.80800 0.67800 -6.62700 1.000 54.39359 168 GLY A C 1
ATOM 1289 O O . GLY A 1 188 ? 54.03600 1.73800 -6.03700 1.000 50.69679 168 GLY A O 1
ATOM 1290 N N . LEU A 1 189 ? 54.52700 -0.43200 -6.50100 1.000 51.97889 169 LEU A N 1
ATOM 1291 C CA . LEU A 1 189 ? 55.71700 -0.51700 -5.62300 1.000 51.99651 169 LEU A CA 1
ATOM 1292 C C . LEU A 1 189 ? 56.73000 0.52600 -6.09600 1.000 54.18251 169 LEU A C 1
ATOM 1293 O O . LEU A 1 189 ? 57.37000 1.15100 -5.25800 1.000 55.82668 169 LEU A O 1
ATOM 1298 N N . ALA A 1 190 ? 56.82800 0.70200 -7.40700 1.000 48.71531 170 ALA A N 1
ATOM 1299 C CA . ALA A 1 190 ? 57.82700 1.61100 -8.00200 1.000 52.81394 170 ALA A CA 1
ATOM 1300 C C . ALA A 1 190 ? 57.54600 3.05200 -7.58500 1.000 55.36680 170 ALA A C 1
ATOM 1301 O O . ALA A 1 190 ? 58.49100 3.76000 -7.23500 1.000 54.05588 170 ALA A O 1
ATOM 1303 N N . LEU A 1 191 ? 56.28000 3.44900 -7.63400 1.000 51.17287 171 LEU A N 1
ATOM 1304 C CA . LEU A 1 191 ? 55.88300 4.82800 -7.26600 1.000 62.88972 171 LEU A CA 1
ATOM 1305 C C . LEU A 1 191 ? 56.27200 5.08500 -5.80900 1.000 54.61661 171 LEU A C 1
ATOM 1306 O O . LEU A 1 191 ? 56.77100 6.17400 -5.52100 1.000 62.30864 171 LEU A O 1
ATOM 1311 N N . GLU A 1 192 ? 56.06600 4.10100 -4.94100 1.000 51.73249 172 GLU A N 1
ATOM 1312 C CA . GLU A 1 192 ? 56.40400 4.24500 -3.50200 1.000 55.72965 172 GLU A CA 1
ATOM 1313 C C . GLU A 1 192 ? 57.91500 4.45400 -3.34600 1.000 64.80706 172 GLU A C 1
ATOM 1314 O O . GLU A 1 192 ? 58.30300 5.23700 -2.47500 1.000 68.89351 172 GLU A O 1
ATOM 1320 N N . PHE A 1 193 ? 58.72800 3.78900 -4.16400 1.000 53.25319 173 PHE A N 1
ATOM 1321 C CA . PHE A 1 193 ? 60.17800 3.69400 -3.86500 1.000 52.78432 173 PHE A CA 1
ATOM 1322 C C . PHE A 1 193 ? 60.95200 4.62000 -4.80700 1.000 56.88780 173 PHE A C 1
ATOM 1323 O O . PHE A 1 193 ? 62.17900 4.52200 -4.89000 1.000 63.28427 173 PHE A O 1
ATOM 1331 N N . ALA A 1 194 ? 60.22700 5.51600 -5.47100 1.000 62.94907 174 ALA A N 1
ATOM 1332 C CA . ALA A 1 194 ? 60.71900 6.21400 -6.67600 1.000 68.83638 174 ALA A CA 1
ATOM 1333 C C . ALA A 1 194 ? 61.84500 7.18100 -6.31000 1.000 72.18634 174 ALA A C 1
ATOM 1334 O O . ALA A 1 194 ? 62.71800 7.41800 -7.15600 1.000 85.94625 174 ALA A O 1
ATOM 1336 N N . ARG A 1 195 ? 61.80700 7.72300 -5.09700 1.000 67.15821 175 ARG A N 1
ATOM 1337 C CA . ARG A 1 195 ? 62.92000 8.57500 -4.61100 1.000 85.57595 175 ARG A CA 1
ATOM 1338 C C . ARG A 1 195 ? 63.68500 7.82400 -3.52000 1.000 90.06912 175 ARG A C 1
ATOM 1339 O O . ARG A 1 195 ? 63.79200 8.34900 -2.40100 1.000 87.55588 175 ARG A O 1
ATOM 1347 N N . SER A 1 196 ? 64.19800 6.64200 -3.85000 1.000 78.76046 176 SER A N 1
ATOM 1348 C CA . SER A 1 196 ? 64.94400 5.83700 -2.85500 1.000 71.57282 176 SER A CA 1
ATOM 1349 C C . SER A 1 196 ? 66.22700 5.32400 -3.50200 1.000 64.93105 176 SER A C 1
ATOM 1350 O O . SER A 1 196 ? 67.05000 4.73800 -2.79400 1.000 71.32629 176 SER A O 1
ATOM 1353 N N . GLY A 1 197 ? 66.35900 5.56600 -4.80300 1.000 72.41001 177 GLY A N 1
ATOM 1354 C CA . GLY A 1 197 ? 67.37100 4.91000 -5.65200 1.000 69.87469 177 GLY A CA 1
ATOM 1355 C C . GLY A 1 197 ? 66.94900 3.51400 -6.07200 1.000 62.71247 177 GLY A C 1
ATOM 1356 O O . GLY A 1 197 ? 67.62400 2.93300 -6.92300 1.000 66.78065 177 GLY A O 1
ATOM 1357 N N . VAL A 1 198 ? 65.85600 3.00300 -5.51200 1.000 58.20593 178 VAL A N 1
ATOM 1358 C CA . VAL A 1 198 ? 65.39700 1.61600 -5.80100 1.000 49.53885 178 VAL A CA 1
ATOM 1359 C C . VAL A 1 198 ? 64.46500 1.63600 -7.01500 1.000 52.21828 178 VAL A C 1
ATOM 1360 O O . VAL A 1 198 ? 63.46900 2.35200 -6.94700 1.000 49.26815 178 VAL A O 1
ATOM 1364 N N A ARG A 1 199 ? 64.81200 0.86600 -8.04800 0.500 51.23351 179 ARG A N 1
ATOM 1365 N N B ARG A 1 199 ? 64.76400 0.82900 -8.02700 0.500 51.24108 179 ARG A N 1
ATOM 1366 C CA A ARG A 1 199 ? 64.00300 0.81700 -9.29000 0.500 51.77211 179 ARG A CA 1
ATOM 1367 C CA B ARG A 1 199 ? 63.98600 0.82400 -9.28500 0.500 51.77536 179 ARG A CA 1
ATOM 1368 C C A ARG A 1 199 ? 63.26100 -0.51800 -9.36900 0.500 52.33368 179 ARG A C 1
ATOM 1369 C C B ARG A 1 199 ? 63.26600 -0.52000 -9.39800 0.500 52.33973 179 ARG A C 1
ATOM 1370 O O A ARG A 1 199 ? 63.81400 -1.50700 -8.86600 0.500 51.81896 179 ARG A O 1
ATOM 1371 O O B ARG A 1 199 ? 63.81900 -1.50200 -8.89000 0.500 51.82087 179 ARG A O 1
ATOM 1386 N N . ILE A 1 200 ? 61.95100 -0.44000 -9.57200 1.000 50.14171 180 ILE A N 1
ATOM 1387 C CA . ILE A 1 200 ? 61.09700 -1.65100 -9.68400 1.000 52.37595 180 ILE A CA 1
ATOM 1388 C C . ILE A 1 200 ? 60.45200 -1.64700 -11.06800 1.000 55.95162 180 ILE A C 1
ATOM 1389 O O . ILE A 1 200 ? 59.68700 -0.74100 -11.37000 1.000 52.56210 180 ILE A O 1
ATOM 1394 N N . ASN A 1 201 ? 60.79300 -2.64300 -11.86500 1.000 42.79430 181 ASN A N 1
ATOM 1395 C CA . ASN A 1 201 ? 60.43300 -2.67600 -13.29600 1.000 48.33539 181 ASN A CA 1
ATOM 1396 C C . ASN A 1 201 ? 59.98500 -4.09200 -13.65100 1.000 51.30437 181 ASN A C 1
ATOM 1397 O O . ASN A 1 201 ? 60.12700 -4.98800 -12.81100 1.000 45.88631 181 ASN A O 1
ATOM 1402 N N . ALA A 1 202 ? 59.46800 -4.26800 -14.86200 1.000 49.60290 182 ALA A N 1
ATOM 1403 C CA . ALA A 1 202 ? 58.83500 -5.57100 -15.17500 1.000 53.00969 182 ALA A CA 1
ATOM 1404 C C . ALA A 1 202 ? 59.11100 -5.96500 -16.62900 1.000 48.08172 182 ALA A C 1
ATOM 1405 O O . ALA A 1 202 ? 59.37600 -5.06100 -17.44500 1.000 49.71464 182 ALA A O 1
ATOM 1407 N N . VAL A 1 203 ? 59.05700 -7.26600 -16.93500 1.000 45.82058 183 VAL A N 1
ATOM 1408 C CA . VAL A 1 203 ? 59.26700 -7.74100 -18.29000 1.000 48.62500 183 VAL A CA 1
ATOM 1409 C C . VAL A 1 203 ? 58.08000 -8.61100 -18.63700 1.000 49.40466 183 VAL A C 1
ATOM 1410 O O . VAL A 1 203 ? 57.68300 -9.47300 -17.84400 1.000 50.33694 183 VAL A O 1
ATOM 1414 N N . ASN A 1 204 ? 57.53600 -8.41100 -19.83100 1.000 50.45598 184 ASN A N 1
ATOM 1415 C CA . ASN A 1 204 ? 56.34500 -9.11800 -20.29100 1.000 47.68150 184 ASN A CA 1
ATOM 1416 C C . ASN A 1 204 ? 56.75400 -9.90500 -21.52400 1.000 51.83435 184 ASN A C 1
ATOM 1417 O O . ASN A 1 204 ? 56.77300 -9.35800 -22.63200 1.000 56.98813 184 ASN A O 1
ATOM 1422 N N . PRO A 1 205 ? 57.11000 -11.20100 -21.36600 1.000 52.02000 185 PRO A N 1
ATOM 1423 C CA . PRO A 1 205 ? 57.51500 -12.01900 -22.48600 1.000 51.50118 185 PRO A CA 1
ATOM 1424 C C . PRO A 1 205 ? 56.25000 -12.33900 -23.28300 1.000 67.40876 185 PRO A C 1
ATOM 1425 O O . PRO A 1 205 ? 55.30200 -12.82300 -22.71600 1.000 61.42689 185 PRO A O 1
ATOM 1429 N N . MET A 1 206 ? 56.26000 -11.98400 -24.55800 1.000 68.50902 186 MET A N 1
ATOM 1430 C CA . MET A 1 206 ? 55.04400 -12.17600 -25.37700 1.000 77.57398 186 MET A CA 1
ATOM 1431 C C . MET A 1 206 ? 55.38500 -13.08700 -26.55300 1.000 77.76675 186 MET A C 1
ATOM 1432 O O . MET A 1 206 ? 56.35500 -12.79300 -27.26400 1.000 70.80240 186 MET A O 1
ATOM 1437 N N . ILE A 1 207 ? 54.63100 -14.17200 -26.70800 1.000 84.55727 187 ILE A N 1
ATOM 1438 C CA . ILE A 1 207 ? 54.84200 -15.07400 -27.87500 1.000 90.70102 187 ILE A CA 1
ATOM 1439 C C . ILE A 1 207 ? 53.87700 -14.63700 -28.97900 1.000 85.24736 187 ILE A C 1
ATOM 1440 O O . ILE A 1 207 ? 52.66100 -14.66700 -28.75200 1.000 93.45076 187 ILE A O 1
ATOM 1445 N N . PRO A 1 241 ? 64.45500 -16.48200 -25.48600 1.000 88.91862 221 PRO A N 1
ATOM 1446 C CA . PRO A 1 241 ? 64.90500 -16.38000 -24.10100 1.000 87.90019 221 PRO A CA 1
ATOM 1447 C C . PRO A 1 241 ? 66.00300 -15.31600 -24.07900 1.000 85.17188 221 PRO A C 1
ATOM 1448 O O . PRO A 1 241 ? 66.18800 -14.69200 -23.05900 1.000 70.20206 221 PRO A O 1
ATOM 1452 N N . ASP A 1 242 ? 66.66300 -15.11700 -25.22300 1.000 79.63655 222 ASP A N 1
ATOM 1453 C CA . ASP A 1 242 ? 67.75000 -14.11400 -25.32800 1.000 73.55356 222 ASP A CA 1
ATOM 1454 C C . ASP A 1 242 ? 67.16500 -12.73700 -25.03800 1.000 61.18671 222 ASP A C 1
ATOM 1455 O O . ASP A 1 242 ? 67.71800 -12.03000 -24.19000 1.000 66.02888 222 ASP A O 1
ATOM 1460 N N . ASP A 1 243 ? 66.09200 -12.38900 -25.73700 1.000 59.10127 223 ASP A N 1
ATOM 1461 C CA . ASP A 1 243 ? 65.44000 -11.06900 -25.54700 1.000 60.25978 223 ASP A CA 1
ATOM 1462 C C . ASP A 1 243 ? 64.89900 -10.94700 -24.12200 1.000 50.51738 223 ASP A C 1
ATOM 1463 O O . ASP A 1 243 ? 64.97700 -9.84200 -23.58800 1.000 51.70322 223 ASP A O 1
ATOM 1468 N N . VAL A 1 244 ? 64.38400 -12.02500 -23.52400 1.000 57.56037 224 VAL A N 1
ATOM 1469 C CA . VAL A 1 244 ? 63.94500 -11.84600 -22.10600 1.000 43.65006 224 VAL A CA 1
ATOM 1470 C C . VAL A 1 244 ? 65.17300 -11.54800 -21.23700 1.000 59.14006 224 VAL A C 1
ATOM 1471 O O . VAL A 1 244 ? 65.11600 -10.60300 -20.45200 1.000 49.27628 224 VAL A O 1
ATOM 1475 N N . ALA A 1 245 ? 66.25800 -12.29200 -21.42100 1.000 52.07435 225 ALA A N 1
ATOM 1476 C CA . ALA A 1 245 ? 67.46500 -12.12100 -20.58900 1.000 51.80375 225 ALA A CA 1
ATOM 1477 C C . ALA A 1 245 ? 68.11000 -10.77000 -20.87900 1.000 44.59704 225 ALA A C 1
ATOM 1478 O O . ALA A 1 245 ? 68.57400 -10.11000 -19.92600 1.000 51.94536 225 ALA A O 1
ATOM 1480 N N . SER A 1 246 ? 68.12200 -10.38400 -22.15200 1.000 47.28607 226 SER A N 1
ATOM 1481 C CA . SER A 1 246 ? 68.67200 -9.06100 -22.45900 1.000 51.04760 226 SER A CA 1
ATOM 1482 C C . SER A 1 246 ? 67.86800 -7.96300 -21.77000 1.000 51.72885 226 SER A C 1
ATOM 1483 O O . SER A 1 246 ? 68.42800 -6.96600 -21.29800 1.000 56.42632 226 SER A O 1
ATOM 1486 N N . ALA A 1 247 ? 66.54200 -8.12200 -21.71800 1.000 51.19295 227 ALA A N 1
ATOM 1487 C CA . ALA A 1 247 ? 65.72200 -7.10100 -21.08500 1.000 46.46367 227 ALA A CA 1
ATOM 1488 C C . ALA A 1 247 ? 66.00800 -7.03400 -19.59100 1.000 46.79632 227 ALA A C 1
ATOM 1489 O O . ALA A 1 247 ? 66.18900 -5.94300 -19.03500 1.000 48.51732 227 ALA A O 1
ATOM 1491 N N . VAL A 1 248 ? 66.09300 -8.18700 -18.92600 1.000 48.25340 228 VAL A N 1
ATOM 1492 C CA . VAL A 1 248 ? 66.38500 -8.17600 -17.49100 1.000 42.66833 228 VAL A CA 1
ATOM 1493 C C . VAL A 1 248 ? 67.77800 -7.61300 -17.23200 1.000 44.26725 228 VAL A C 1
ATOM 1494 O O . VAL A 1 248 ? 67.98900 -6.81800 -16.30800 1.000 48.99539 228 VAL A O 1
ATOM 1498 N N . ALA A 1 249 ? 68.75400 -8.01100 -18.04200 1.000 51.56863 229 ALA A N 1
ATOM 1499 C CA . ALA A 1 249 ? 70.11900 -7.53800 -17.82200 1.000 50.72585 229 ALA A CA 1
ATOM 1500 C C . ALA A 1 249 ? 70.23100 -6.02500 -18.02600 1.000 49.42001 229 ALA A C 1
ATOM 1501 O O . ALA A 1 249 ? 70.90300 -5.32900 -17.25600 1.000 54.77955 229 ALA A O 1
ATOM 1503 N N . PHE A 1 250 ? 69.57800 -5.49100 -19.05500 1.000 52.22541 230 PHE A N 1
ATOM 1504 C CA . PHE A 1 250 ? 69.54700 -4.03900 -19.19600 1.000 53.79944 230 PHE A CA 1
ATOM 1505 C C . PHE A 1 250 ? 68.87500 -3.38100 -17.99500 1.000 55.77538 230 PHE A C 1
ATO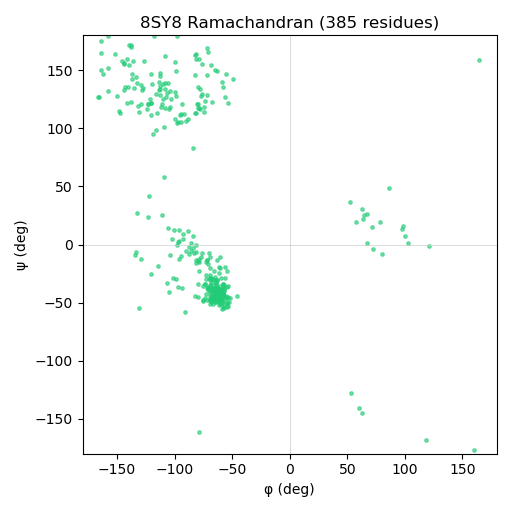M 1506 O O . PHE A 1 250 ? 69.40400 -2.41900 -17.42500 1.000 52.54445 230 PHE A O 1
ATOM 1514 N N . LEU A 1 251 ? 67.70300 -3.88300 -17.59000 1.000 50.17303 231 LEU A N 1
ATOM 1515 C CA . LEU A 1 251 ? 66.98100 -3.21700 -16.50500 1.000 49.77281 231 LEU A CA 1
ATOM 1516 C C . LEU A 1 251 ? 67.74600 -3.28800 -15.19500 1.000 58.10471 231 LEU A C 1
ATOM 1517 O O . LEU A 1 251 ? 67.59500 -2.40500 -14.34300 1.000 56.53607 231 LEU A O 1
ATOM 1522 N N . ALA A 1 252 ? 68.56700 -4.32100 -15.01100 1.000 63.37521 232 ALA A N 1
ATOM 1523 C CA . ALA A 1 252 ? 69.35900 -4.41000 -13.79300 1.000 62.13756 232 ALA A CA 1
ATOM 1524 C C . ALA A 1 252 ? 70.59100 -3.51900 -13.82800 1.000 57.03354 232 ALA A C 1
ATOM 1525 O O . ALA A 1 252 ? 71.19300 -3.26900 -12.77800 1.000 70.43525 232 ALA A O 1
ATOM 1527 N N . SER A 1 253 ? 70.97600 -3.03200 -14.99700 1.000 56.71716 233 SER A N 1
ATOM 1528 C CA . SER A 1 253 ? 72.19900 -2.25000 -15.11400 1.000 54.85575 233 SER A CA 1
ATOM 1529 C C . SER A 1 253 ? 71.96600 -0.79300 -14.70700 1.000 63.36786 233 SER A C 1
ATOM 1530 O O . SER A 1 253 ? 70.83000 -0.31800 -14.60500 1.000 63.33823 233 SER A O 1
ATOM 1533 N N . ASP A 1 254 ? 73.06700 -0.08000 -14.45800 1.000 63.00374 234 ASP A N 1
ATOM 1534 C CA . ASP A 1 254 ? 72.96300 1.34000 -14.13600 1.000 70.29455 234 ASP A CA 1
ATOM 1535 C C . ASP A 1 254 ? 72.58800 2.17700 -15.35300 1.000 54.01615 234 ASP A C 1
ATOM 1536 O O . ASP A 1 254 ? 72.18200 3.33100 -15.20300 1.000 65.53316 234 ASP A O 1
ATOM 1541 N N . ASP A 1 255 ? 72.67800 1.60700 -16.54800 1.000 64.52818 235 ASP A N 1
ATOM 1542 C CA . ASP A 1 255 ? 72.19500 2.27900 -17.74100 1.000 63.16852 235 ASP A CA 1
ATOM 1543 C C . ASP A 1 255 ? 70.67800 2.33700 -17.80600 1.000 72.99155 235 ASP A C 1
ATOM 1544 O O . ASP A 1 255 ? 70.14000 3.08500 -18.63100 1.000 65.39098 235 ASP A O 1
ATOM 1549 N N . ALA A 1 256 ? 69.97800 1.57000 -16.97200 1.000 60.78996 236 ALA A N 1
ATOM 1550 C CA . ALA A 1 256 ? 68.53300 1.66300 -16.87300 1.000 54.77147 236 ALA A CA 1
ATOM 1551 C C . ALA A 1 256 ? 68.11200 2.47700 -15.67300 1.000 56.25524 236 ALA A C 1
ATOM 1552 O O . ALA A 1 256 ? 66.92600 2.48300 -15.32300 1.000 57.84127 236 ALA A O 1
ATOM 1554 N N . SER A 1 257 ? 69.05800 3.18800 -15.05100 1.000 61.95126 237 SER A N 1
ATOM 1555 C CA . SER A 1 257 ? 68.76300 3.94800 -13.83900 1.000 64.69379 237 SER A CA 1
ATOM 1556 C C . SER A 1 257 ? 67.62800 4.95600 -14.02300 1.000 53.75512 237 SER A C 1
ATOM 1557 O O . SER A 1 257 ? 67.04800 5.39800 -13.03000 1.000 70.06030 237 SER A O 1
ATOM 1560 N N . PHE A 1 258 ? 67.29200 5.33100 -15.25300 1.000 58.00328 238 PHE A N 1
ATOM 1561 C CA . PHE A 1 258 ? 66.23100 6.30200 -15.50700 1.000 56.29884 238 PHE A CA 1
ATOM 1562 C C . PHE A 1 258 ? 64.87900 5.63800 -15.72500 1.000 69.08576 238 PHE A C 1
ATOM 1563 O O . PHE A 1 258 ? 63.94000 6.30900 -16.17700 1.000 60.28808 238 PHE A O 1
ATOM 1571 N N . LEU A 1 259 ? 64.77700 4.33100 -15.47700 1.000 57.68100 239 LEU A N 1
ATOM 1572 C CA . LEU A 1 259 ? 63.55300 3.56700 -15.69400 1.000 53.05970 239 LEU A CA 1
ATOM 1573 C C . LEU A 1 259 ? 63.11600 2.95000 -14.37900 1.000 53.15887 239 LEU A C 1
ATOM 1574 O O . LEU A 1 259 ? 63.86500 2.17500 -13.77100 1.000 57.47057 239 LEU A O 1
ATOM 1579 N N . THR A 1 260 ? 61.90600 3.27700 -13.95300 1.000 52.02703 240 THR A N 1
ATOM 1580 C CA . THR A 1 260 ? 61.25800 2.51100 -12.91000 1.000 51.59432 240 THR A CA 1
ATOM 1581 C C . THR A 1 260 ? 59.76300 2.50400 -13.21600 1.000 60.05159 240 THR A C 1
ATOM 1582 O O . THR A 1 260 ? 59.26000 3.34100 -13.97400 1.000 54.08796 240 THR A O 1
ATOM 1586 N N . GLY A 1 261 ? 59.06500 1.50800 -12.67600 1.000 48.47820 241 GLY A N 1
ATOM 1587 C CA . GLY A 1 261 ? 57.64200 1.36900 -12.95200 1.000 49.76591 241 GLY A CA 1
ATOM 1588 C C . GLY A 1 261 ? 57.31600 1.11200 -14.40400 1.000 55.43204 241 GLY A C 1
ATOM 1589 O O . GLY A 1 261 ? 56.26000 1.52100 -14.88300 1.000 54.85501 241 GLY A O 1
ATOM 1590 N N . VAL A 1 262 ? 58.19500 0.45700 -15.12400 1.000 48.38814 242 VAL A N 1
ATOM 1591 C CA . VAL A 1 262 ? 57.97200 0.19900 -16.53300 1.000 52.06071 242 VAL A CA 1
ATOM 1592 C C . VAL A 1 262 ? 57.79400 -1.29800 -16.72300 1.000 52.08589 242 VAL A C 1
ATOM 1593 O O . VAL A 1 262 ? 58.39900 -2.10800 -16.01400 1.000 57.61272 242 VAL A O 1
ATOM 1597 N N . CYS A 1 263 ? 56.93600 -1.66800 -17.66500 1.000 48.12879 243 CYS A N 1
ATOM 1598 C CA . CYS A 1 263 ? 56.84700 -3.03500 -18.13200 1.000 50.12022 243 CYS A CA 1
ATOM 1599 C C . CYS A 1 263 ? 57.33800 -3.08700 -19.57200 1.000 55.31669 243 CYS A C 1
ATOM 1600 O O . CYS A 1 263 ? 56.76000 -2.43600 -20.43800 1.000 57.19930 243 CYS A O 1
ATOM 1603 N N . LEU A 1 264 ? 58.41400 -3.83500 -19.82500 1.000 53.11174 244 LEU A N 1
ATOM 1604 C CA . LEU A 1 264 ? 59.00200 -3.94100 -21.16300 1.000 50.01340 244 LEU A CA 1
ATOM 1605 C C . LEU A 1 264 ? 58.43400 -5.16200 -21.87500 1.000 52.92094 244 LEU A C 1
ATOM 1606 O O . LEU A 1 264 ? 58.71000 -6.29500 -21.47700 1.000 55.40090 244 LEU A O 1
ATOM 1611 N N . ASP A 1 265 ? 57.65600 -4.94300 -22.92600 1.000 46.65331 245 ASP A N 1
ATOM 1612 C CA . ASP A 1 265 ? 57.20500 -6.04000 -23.77300 1.000 55.85334 245 ASP A CA 1
ATOM 1613 C C . ASP A 1 265 ? 58.35000 -6.47800 -24.67900 1.000 58.70581 245 ASP A C 1
ATOM 1614 O O . ASP A 1 265 ? 58.98800 -5.64900 -25.33200 1.000 56.91281 245 ASP A O 1
ATOM 1619 N N . VAL A 1 266 ? 58.62300 -7.78100 -24.70200 1.000 48.68965 246 VAL A N 1
ATOM 1620 C CA . VAL A 1 266 ? 59.74100 -8.34000 -25.44900 1.000 54.55122 246 VAL A CA 1
ATOM 1621 C C . VAL A 1 266 ? 59.29800 -9.66000 -26.06300 1.000 59.56037 246 VAL A C 1
ATOM 1622 O O . VAL A 1 266 ? 58.33900 -10.29300 -25.62000 1.000 58.08946 246 VAL A O 1
ATOM 1626 N N . ASP A 1 267 ? 60.02300 -10.07900 -27.08600 1.000 60.14441 247 ASP A N 1
ATOM 1627 C CA . ASP A 1 267 ? 59.70800 -11.31300 -27.79100 1.000 66.18638 247 ASP A CA 1
ATOM 1628 C C . ASP A 1 267 ? 60.12300 -12.50000 -26.93100 1.000 74.33259 247 ASP A C 1
ATOM 1629 O O . ASP A 1 267 ? 61.30400 -12.65000 -26.60200 1.000 70.64567 247 ASP A O 1
ATOM 1634 N N . GLY A 1 268 ? 59.15100 -13.33000 -26.54600 1.000 73.47606 248 GLY A N 1
ATOM 1635 C CA . GLY A 1 268 ? 59.43700 -14.51200 -25.74800 1.000 68.01559 248 GLY A CA 1
ATOM 1636 C C . GLY A 1 268 ? 59.99400 -15.70100 -26.51100 1.000 84.22504 248 GLY A C 1
ATOM 1637 O O . GLY A 1 268 ? 60.40600 -16.67900 -25.87700 1.000 85.09192 248 GLY A O 1
ATOM 1638 N N . ASN B 1 22 ? 13.61500 -5.51200 -17.79300 1.000 85.84604 2 ASN B N 1
ATOM 1639 C CA . ASN B 1 22 ? 12.68200 -6.36800 -17.01100 1.000 92.13741 2 ASN B CA 1
ATOM 1640 C C . ASN B 1 22 ? 13.36100 -7.69600 -16.68300 1.000 93.78737 2 ASN B C 1
ATOM 1641 O O . ASN B 1 22 ? 13.36300 -8.59500 -17.54200 1.000 90.74575 2 ASN B O 1
ATOM 1646 N N . LEU B 1 23 ? 13.89300 -7.80200 -15.47200 1.000 81.20910 3 LEU B N 1
ATOM 1647 C CA . LEU B 1 23 ? 14.57600 -9.05000 -15.03900 1.000 72.92024 3 LEU B CA 1
ATOM 1648 C C . LEU B 1 23 ? 13.54600 -9.99700 -14.41500 1.000 77.11302 3 LEU B C 1
ATOM 1649 O O . LEU B 1 23 ? 13.96200 -10.95500 -13.73800 1.000 71.20527 3 LEU B O 1
ATOM 1654 N N . ASN B 1 24 ? 12.25600 -9.68800 -14.57200 1.000 83.04427 4 ASN B N 1
ATOM 1655 C CA . ASN B 1 24 ? 11.19600 -10.63300 -14.13600 1.000 86.34917 4 ASN B CA 1
ATOM 1656 C C . ASN B 1 24 ? 11.40300 -11.94400 -14.89600 1.000 84.95632 4 ASN B C 1
ATOM 1657 O O . ASN B 1 24 ? 11.75000 -11.86400 -16.08700 1.000 100.98217 4 ASN B O 1
ATOM 1662 N N . LYS B 1 25 ? 11.22100 -13.08600 -14.22200 1.000 73.16872 5 LYS B N 1
ATOM 1663 C CA . LYS B 1 25 ? 11.46000 -14.42100 -14.84100 1.000 93.30270 5 LYS B CA 1
ATOM 1664 C C . LYS B 1 25 ? 12.97100 -14.68900 -14.86700 1.000 80.23761 5 LYS B C 1
ATOM 1665 O O . LYS B 1 25 ? 13.39600 -15.56200 -15.65000 1.000 83.70264 5 LYS B O 1
ATOM 1671 N N . GLN B 1 26 ? 13.74800 -13.97400 -14.04100 1.000 74.92573 6 GLN B N 1
ATOM 1672 C CA . GLN B 1 26 ? 15.20900 -14.23400 -13.95500 1.000 72.85870 6 GLN B CA 1
ATOM 1673 C C . GLN B 1 26 ? 15.65400 -14.30400 -12.49400 1.000 66.29069 6 GLN B C 1
ATOM 1674 O O . GLN B 1 26 ? 15.09100 -13.56800 -11.67400 1.000 66.31674 6 GLN B O 1
ATOM 1680 N N . VAL B 1 27 ? 16.61400 -15.18000 -12.19600 1.000 58.24954 7 VAL B N 1
ATOM 1681 C CA . VAL B 1 27 ? 17.16700 -15.28400 -10.81800 1.000 50.83553 7 VAL B CA 1
ATOM 1682 C C . VAL B 1 27 ? 18.59700 -14.74500 -10.83200 1.000 73.37395 7 VAL B C 1
ATOM 1683 O O . VAL B 1 27 ? 19.33800 -15.07000 -11.77100 1.000 56.47681 7 VAL B O 1
ATOM 1687 N N . ALA B 1 28 ? 18.96100 -13.97000 -9.81500 1.000 64.57893 8 ALA B N 1
ATOM 1688 C CA . ALA B 1 28 ? 20.28900 -13.33500 -9.74400 1.000 53.94664 8 ALA B CA 1
ATOM 1689 C C . ALA B 1 28 ? 20.96500 -13.60700 -8.40600 1.000 63.69979 8 ALA B C 1
ATOM 1690 O O . ALA B 1 28 ? 20.27800 -13.54100 -7.38200 1.000 63.90598 8 ALA B O 1
ATOM 1692 N N . ILE B 1 29 ? 22.25800 -13.91900 -8.42600 1.000 58.49977 9 ILE B N 1
ATOM 1693 C CA . ILE B 1 29 ? 23.03700 -14.05300 -7.16500 1.000 51.41599 9 ILE B CA 1
ATOM 1694 C C . ILE B 1 29 ? 23.86000 -12.77400 -7.05200 1.000 53.08890 9 ILE B C 1
ATOM 1695 O O . ILE B 1 29 ? 24.54200 -12.43900 -8.02300 1.000 56.72751 9 ILE B O 1
ATOM 1700 N N . VAL B 1 30 ? 23.74300 -12.06500 -5.93400 1.000 63.78884 10 VAL B N 1
ATOM 1701 C CA . VAL B 1 30 ? 24.54900 -10.83600 -5.70600 1.000 49.96091 10 VAL B CA 1
ATOM 1702 C C . VAL B 1 30 ? 25.49200 -11.08800 -4.52800 1.000 60.49027 10 VAL B C 1
ATOM 1703 O O . VAL B 1 30 ? 24.99700 -11.27000 -3.40800 1.000 59.63809 10 VAL B O 1
ATOM 1707 N N . THR B 1 31 ? 26.79900 -11.11800 -4.79600 1.000 58.35371 11 THR B N 1
ATOM 1708 C CA . THR B 1 31 ? 27.81300 -11.33700 -3.73700 1.000 53.97233 11 THR B CA 1
ATOM 1709 C C . THR B 1 31 ? 28.05800 -10.00900 -3.03100 1.000 47.42303 11 THR B C 1
ATOM 1710 O O . THR B 1 31 ? 27.76500 -8.97000 -3.62900 1.000 58.46973 11 THR B O 1
ATOM 1714 N N . GLY B 1 32 ? 28.60200 -10.05500 -1.82000 1.000 51.80350 12 GLY B N 1
ATOM 1715 C CA . GLY B 1 32 ? 28.73200 -8.81800 -1.05000 1.000 53.19482 12 GLY B CA 1
ATOM 1716 C C . GLY B 1 32 ? 27.42800 -8.06000 -0.95400 1.000 58.87505 12 GLY B C 1
ATOM 1717 O O . GLY B 1 32 ? 27.41500 -6.82200 -1.00300 1.000 65.99364 12 GLY B O 1
ATOM 1718 N N . GLY B 1 33 ? 26.31300 -8.78400 -0.84400 1.000 64.06506 13 GLY B N 1
ATOM 1719 C CA . GLY B 1 33 ? 25.00200 -8.18100 -1.02800 1.000 68.02422 13 GLY B CA 1
ATOM 1720 C C . GLY B 1 33 ? 24.44100 -7.41300 0.15000 1.000 74.30673 13 GLY B C 1
ATOM 1721 O O . GLY B 1 33 ? 23.47500 -6.66400 -0.03200 1.000 70.68208 13 GLY B O 1
ATOM 1722 N N . ALA B 1 34 ? 25.02100 -7.56300 1.34300 1.000 63.89784 14 ALA B N 1
ATOM 1723 C CA . ALA B 1 34 ? 24.40900 -7.02000 2.54800 1.000 74.79519 14 ALA B CA 1
ATOM 1724 C C . ALA B 1 34 ? 24.62100 -5.52300 2.71600 1.000 79.71634 14 ALA B C 1
ATOM 1725 O O . ALA B 1 34 ? 23.93800 -4.91700 3.54800 1.000 87.90057 14 ALA B O 1
ATOM 1727 N N . SER B 1 35 ? 25.51800 -4.91000 1.94600 1.000 75.60321 15 SER B N 1
ATOM 1728 C CA . SER B 1 35 ? 25.82100 -3.49200 2.11100 1.000 72.17730 15 SER B CA 1
ATOM 1729 C C . SER B 1 35 ? 26.55000 -2.98900 0.87200 1.000 73.85286 15 SER B C 1
ATOM 1730 O O . SER B 1 35 ? 26.86800 -3.75300 -0.03900 1.000 71.80741 15 SER B O 1
ATOM 1733 N N . GLY B 1 36 ? 26.79200 -1.68100 0.84400 1.000 72.13716 16 GLY B N 1
ATOM 1734 C CA . GLY B 1 36 ? 27.56600 -1.05600 -0.21000 1.000 63.71614 16 GLY B CA 1
ATOM 1735 C C . GLY B 1 36 ? 26.95000 -1.18400 -1.59500 1.000 69.45701 16 GLY B C 1
ATOM 1736 O O . GLY B 1 36 ? 25.72500 -1.14400 -1.77500 1.000 73.91097 16 GLY B O 1
ATOM 1737 N N . PHE B 1 37 ? 27.83700 -1.32000 -2.59700 1.000 76.32711 17 PHE B N 1
ATOM 1738 C CA . PHE B 1 37 ? 27.41500 -1.49600 -3.98700 1.000 67.19470 17 PHE B CA 1
ATOM 1739 C C . PHE B 1 37 ? 26.51500 -2.71200 -4.14000 1.000 59.29039 17 PHE B C 1
ATOM 1740 O O . PHE B 1 37 ? 25.59900 -2.71200 -4.97600 1.000 61.64396 17 PHE B O 1
ATOM 1748 N N . GLY B 1 38 ? 26.77300 -3.76200 -3.35500 1.000 53.68218 18 GLY B N 1
ATOM 1749 C CA . GLY B 1 38 ? 26.05200 -5.01200 -3.52300 1.000 64.97469 18 GLY B CA 1
ATOM 1750 C C . GLY B 1 38 ? 24.62600 -4.95700 -3.01500 1.000 65.05051 18 GLY B C 1
ATOM 1751 O O . GLY B 1 38 ? 23.73900 -5.60300 -3.58200 1.000 57.45676 18 GLY B O 1
ATOM 1752 N N . ALA B 1 39 ? 24.38900 -4.20100 -1.93900 1.000 64.91463 19 ALA B N 1
ATOM 1753 C CA . ALA B 1 39 ? 23.02600 -3.93100 -1.49700 1.000 67.48730 19 ALA B CA 1
ATOM 1754 C C . ALA B 1 39 ? 22.25900 -3.15200 -2.55500 1.000 58.59508 19 ALA B C 1
ATOM 1755 O O . ALA B 1 39 ? 21.12400 -3.50000 -2.90300 1.000 65.37962 19 ALA B O 1
ATOM 1757 N N . ALA B 1 40 ? 22.87700 -2.09200 -3.08200 1.000 53.25459 20 ALA B N 1
ATOM 1758 C CA . ALA B 1 40 ? 22.22400 -1.25600 -4.08300 1.000 60.04871 20 ALA B CA 1
ATOM 1759 C C . ALA B 1 40 ? 21.91300 -2.05000 -5.34500 1.000 63.74959 20 ALA B C 1
ATOM 1760 O O . ALA B 1 40 ? 20.86400 -1.85400 -5.97400 1.000 62.62355 20 ALA B O 1
ATOM 1762 N N . ILE B 1 41 ? 22.82300 -2.94500 -5.73300 1.000 65.30150 21 ILE B N 1
ATOM 1763 C CA . ILE B 1 41 ? 22.55400 -3.85000 -6.84000 1.000 58.81483 21 ILE B CA 1
ATOM 1764 C C . ILE B 1 41 ? 21.41400 -4.80500 -6.49600 1.000 47.02258 21 ILE B C 1
ATOM 1765 O O . ILE B 1 41 ? 20.51600 -5.03300 -7.31300 1.000 55.78738 21 ILE B O 1
ATOM 1770 N N . ALA B 1 42 ? 21.42800 -5.38200 -5.28900 1.000 54.41173 22 ALA B N 1
ATOM 1771 C CA . ALA B 1 42 ? 20.37000 -6.31900 -4.90900 1.000 61.71400 22 ALA B CA 1
ATOM 1772 C C . ALA B 1 42 ? 18.99700 -5.67000 -5.00300 1.000 67.24163 22 ALA B C 1
ATOM 1773 O O . ALA B 1 42 ? 18.03200 -6.29400 -5.46600 1.000 69.35660 22 ALA B O 1
ATOM 1775 N N . ARG B 1 43 ? 18.92700 -4.39400 -4.64700 1.000 68.78092 23 ARG B N 1
ATOM 1776 C CA . ARG B 1 43 ? 17.62000 -3.69700 -4.63500 1.000 64.12949 23 ARG B CA 1
ATOM 1777 C C . ARG B 1 43 ? 17.18700 -3.38800 -6.06800 1.000 71.25997 23 ARG B C 1
ATOM 1778 O O . ARG B 1 43 ? 16.03700 -3.68600 -6.40300 1.000 67.07692 23 ARG B O 1
ATOM 1786 N N . ARG B 1 44 ? 18.08000 -2.81900 -6.86900 1.000 62.50418 24 ARG B N 1
ATOM 1787 C CA . ARG B 1 44 ? 17.73500 -2.45800 -8.26600 1.000 62.56082 24 ARG B CA 1
ATOM 1788 C C . ARG B 1 44 ? 17.28300 -3.71100 -9.01600 1.000 67.34792 24 ARG B C 1
ATOM 1789 O O . ARG B 1 44 ? 16.30400 -3.62400 -9.76300 1.000 71.46493 24 ARG B O 1
ATOM 1797 N N . LEU B 1 45 ? 17.97800 -4.82600 -8.81300 1.000 59.55596 25 LEU B N 1
ATOM 1798 C CA . LEU B 1 45 ? 17.63900 -6.07100 -9.54500 1.000 64.33069 25 LEU B CA 1
ATOM 1799 C C . LEU B 1 45 ? 16.29800 -6.58400 -9.02400 1.000 72.44740 25 LEU B C 1
ATOM 1800 O O . LEU B 1 45 ? 15.45700 -6.97400 -9.84400 1.000 64.66656 25 LEU B O 1
ATOM 1805 N N . SER B 1 46 ? 16.07800 -6.59500 -7.70900 1.000 70.62684 26 SER B N 1
ATOM 1806 C CA . SER B 1 46 ? 14.74900 -7.00900 -7.18500 1.000 69.86108 26 SER B CA 1
ATOM 1807 C C . SER B 1 46 ? 13.66700 -6.09500 -7.75800 1.000 62.82083 26 SER B C 1
ATOM 1808 O O . SER B 1 46 ? 12.63800 -6.60800 -8.20800 1.000 69.61882 26 SER B O 1
ATOM 1811 N N . GLN B 1 47 ? 13.91400 -4.79200 -7.75400 1.000 65.39136 27 GLN B N 1
ATOM 1812 C CA . GLN B 1 47 ? 12.90400 -3.82700 -8.24600 1.000 63.37390 27 GLN B CA 1
ATOM 1813 C C . GLN B 1 47 ? 12.61700 -4.10000 -9.72600 1.000 78.34325 27 GLN B C 1
ATOM 1814 O O . GLN B 1 47 ? 11.52000 -3.75100 -10.17800 1.000 79.22582 27 GLN B O 1
ATOM 1820 N N . ALA B 1 48 ? 13.56700 -4.70600 -10.44100 1.000 72.98770 28 ALA B N 1
ATOM 1821 C CA . ALA B 1 48 ? 13.37900 -5.00800 -11.87700 1.000 63.59380 28 ALA B CA 1
ATOM 1822 C C . ALA B 1 48 ? 12.55700 -6.28600 -12.00700 1.000 63.02771 28 ALA B C 1
ATOM 1823 O O . ALA B 1 48 ? 12.29000 -6.70000 -13.14200 1.000 76.18409 28 ALA B O 1
ATOM 1825 N N . GLY B 1 49 ? 12.18500 -6.88400 -10.87700 1.000 75.12755 29 GLY B N 1
ATOM 1826 C CA . GLY B 1 49 ? 11.30700 -8.06900 -10.90100 1.000 81.46090 29 GLY B CA 1
ATOM 1827 C C . GLY B 1 49 ? 12.08300 -9.35900 -10.78000 1.000 74.70452 29 GLY B C 1
ATOM 1828 O O . GLY B 1 49 ? 11.50900 -10.41900 -11.05200 1.000 76.45908 29 GLY B O 1
ATOM 1829 N N . ALA B 1 50 ? 13.33300 -9.27800 -10.34800 1.000 69.13594 30 ALA B N 1
ATOM 1830 C CA . ALA B 1 50 ? 14.15200 -10.50100 -10.35100 1.000 65.42806 30 ALA B CA 1
ATOM 1831 C C . ALA B 1 50 ? 14.33600 -11.10200 -8.96800 1.000 57.52680 30 ALA B C 1
ATOM 1832 O O . ALA B 1 50 ? 14.60700 -10.35400 -8.02700 1.000 68.47553 30 ALA B O 1
ATOM 1834 N N . ALA B 1 51 ? 14.12600 -12.40300 -8.85300 1.000 53.41155 31 ALA B N 1
ATOM 1835 C CA . ALA B 1 51 ? 14.49700 -13.09400 -7.63100 1.000 58.90329 31 ALA B CA 1
ATOM 1836 C C . ALA B 1 51 ? 15.97500 -12.84000 -7.36100 1.000 73.07853 31 ALA B C 1
ATOM 1837 O O . ALA B 1 51 ? 16.78600 -12.70700 -8.28800 1.000 63.79912 31 ALA B O 1
ATOM 1839 N N . VAL B 1 52 ? 16.32900 -12.76100 -6.08100 1.000 63.93181 32 VAL B N 1
ATOM 1840 C CA . VAL B 1 52 ? 17.73100 -12.40000 -5.74600 1.000 61.86399 32 VAL B CA 1
ATOM 1841 C C . VAL B 1 52 ? 18.22700 -13.20900 -4.55600 1.000 70.06794 32 VAL B C 1
ATOM 1842 O O . VAL B 1 52 ? 17.59500 -13.14100 -3.49900 1.000 70.66480 32 VAL B O 1
ATOM 1846 N N . LEU B 1 53 ? 19.31200 -13.95700 -4.73500 1.000 59.09386 33 LEU B N 1
ATOM 1847 C CA . LEU B 1 53 ? 19.92800 -14.60200 -3.55500 1.000 57.84186 33 LEU B CA 1
ATOM 1848 C C . LEU B 1 53 ? 20.98000 -13.61300 -3.05400 1.000 61.77210 33 LEU B C 1
ATOM 1849 O O . LEU B 1 53 ? 21.94000 -13.35600 -3.79000 1.000 62.79457 33 LEU B O 1
ATOM 1854 N N . VAL B 1 54 ? 20.74800 -13.03300 -1.88200 1.000 66.43064 34 VAL B N 1
ATOM 1855 C CA . VAL B 1 54 ? 21.70700 -12.06500 -1.29000 1.000 55.94777 34 VAL B CA 1
ATOM 1856 C C . VAL B 1 54 ? 22.79800 -12.87100 -0.59000 1.000 65.01695 34 VAL B C 1
ATOM 1857 O O . VAL B 1 54 ? 22.48700 -13.56100 0.38900 1.000 66.42667 34 VAL B O 1
ATOM 1861 N N . ALA B 1 55 ? 24.02000 -12.80100 -1.10300 1.000 63.32331 35 ALA B N 1
ATOM 1862 C CA . ALA B 1 55 ? 25.13600 -13.54800 -0.54100 1.000 55.90249 35 ALA B CA 1
ATOM 1863 C C . ALA B 1 55 ? 26.12800 -12.57000 0.05200 1.000 55.96508 35 ALA B C 1
ATOM 1864 O O . ALA B 1 55 ? 26.44000 -11.54100 -0.55400 1.000 61.49050 35 ALA B O 1
ATOM 1866 N N . ASP B 1 56 ? 26.61800 -12.88900 1.23900 1.000 54.38951 36 ASP B N 1
ATOM 1867 C CA . ASP B 1 56 ? 27.50500 -11.96800 1.92600 1.000 65.76230 36 ASP B CA 1
ATOM 1868 C C . ASP B 1 56 ? 28.20100 -12.73800 3.03100 1.000 67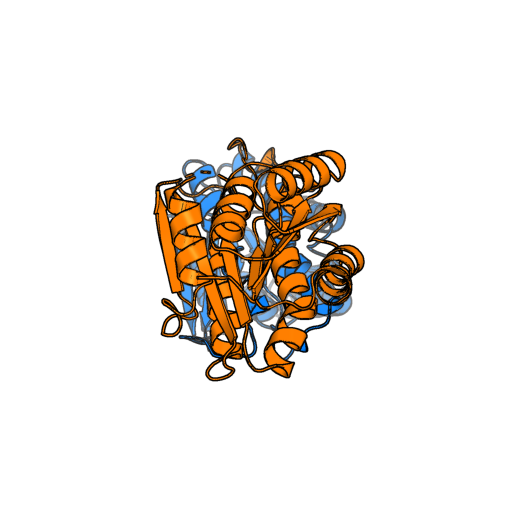.42201 36 ASP B C 1
ATOM 1869 O O . ASP B 1 56 ? 27.80400 -13.85700 3.38500 1.000 60.48310 36 ASP B O 1
ATOM 1874 N N . LEU B 1 57 ? 29.27200 -12.13400 3.54000 1.000 64.85169 37 LEU B N 1
ATOM 1875 C CA . LEU B 1 57 ? 30.05900 -12.77200 4.59000 1.000 74.46603 37 LEU B CA 1
ATOM 1876 C C . LEU B 1 57 ? 29.31100 -12.76200 5.91900 1.000 74.37884 37 LEU B C 1
ATOM 1877 O O . LEU B 1 57 ? 29.41100 -13.71600 6.70400 1.000 75.16343 37 LEU B O 1
ATOM 1882 N N . ASN B 1 58 ? 28.46900 -11.73100 6.08600 1.000 76.95218 38 ASN B N 1
ATOM 1883 C CA . ASN B 1 58 ? 27.62600 -11.57600 7.30200 1.000 77.27209 38 ASN B CA 1
ATOM 1884 C C . ASN B 1 58 ? 26.22400 -12.12100 7.02400 1.000 74.96772 38 ASN B C 1
ATOM 1885 O O . ASN B 1 58 ? 25.40900 -11.43300 6.33400 1.000 78.49327 38 ASN B O 1
ATOM 1890 N N . ALA B 1 59 ? 25.93800 -13.29200 7.58300 1.000 70.84492 39 ALA B N 1
ATOM 1891 C CA . ALA B 1 59 ? 24.63400 -13.93900 7.34300 1.000 78.65053 39 ALA B CA 1
ATOM 1892 C C . ALA B 1 59 ? 23.50900 -13.02800 7.82300 1.000 81.76793 39 ALA B C 1
ATOM 1893 O O . ALA B 1 59 ? 22.50800 -12.93200 7.12500 1.000 80.12193 39 ALA B O 1
ATOM 1895 N N . GLU B 1 60 ? 23.69100 -12.38700 8.97100 1.000 85.37662 40 GLU B N 1
ATOM 1896 C CA . GLU B 1 60 ? 22.61100 -11.54700 9.53900 1.000 81.36561 40 GLU B CA 1
ATOM 1897 C C . GLU B 1 60 ? 22.26700 -10.44900 8.53600 1.000 75.88524 40 GLU B C 1
ATOM 1898 O O . GLU B 1 60 ? 21.08400 -10.25800 8.27400 1.000 82.00324 40 GLU B O 1
ATOM 1904 N N . GLY B 1 61 ? 23.27500 -9.76800 8.00100 1.000 78.53650 41 GLY B N 1
ATOM 1905 C CA . GLY B 1 61 ? 23.03100 -8.65900 7.06100 1.000 70.96220 41 GLY B CA 1
ATOM 1906 C C . GLY B 1 61 ? 22.42100 -9.16000 5.76900 1.000 74.34390 41 GLY B C 1
ATOM 1907 O O . GLY B 1 61 ? 21.52700 -8.48300 5.21100 1.000 78.73647 41 GLY B O 1
ATOM 1908 N N . ALA B 1 62 ? 22.86500 -10.32900 5.32300 1.000 71.68084 42 ALA B N 1
ATOM 1909 C CA . ALA B 1 62 ? 22.24100 -10.88700 4.10800 1.000 77.80350 42 ALA B CA 1
ATOM 1910 C C . ALA B 1 62 ? 20.75400 -11.10500 4.37100 1.000 72.98231 42 ALA B C 1
ATOM 1911 O O . ALA B 1 62 ? 19.94400 -10.71800 3.51900 1.000 73.50350 42 ALA B O 1
ATOM 1913 N N . GLN B 1 63 ? 20.42800 -11.73000 5.50300 1.000 82.13093 43 GLN B N 1
ATOM 1914 C CA . GLN B 1 63 ? 19.01100 -12.02600 5.84100 1.000 74.46275 43 GLN B CA 1
ATOM 1915 C C . GLN B 1 63 ? 18.23500 -10.71200 5.93400 1.000 67.74105 43 GLN B C 1
ATOM 1916 O O . GLN B 1 63 ? 17.08800 -10.67100 5.46900 1.000 73.57367 43 GLN B O 1
ATOM 1922 N N . ARG B 1 64 ? 18.86000 -9.68500 6.51600 1.000 64.54344 44 ARG B N 1
ATOM 1923 C CA . ARG B 1 64 ? 18.21300 -8.35200 6.62500 1.000 68.36791 44 ARG B CA 1
ATOM 1924 C C . ARG B 1 64 ? 17.84200 -7.86200 5.22300 1.000 77.74434 44 ARG B C 1
ATOM 1925 O O . ARG B 1 64 ? 16.66700 -7.49800 5.02000 1.000 81.69544 44 ARG B O 1
ATOM 1933 N N . MET B 1 65 ? 18.80400 -7.85900 4.29400 1.000 75.76379 45 MET B N 1
ATOM 1934 C CA . MET B 1 65 ? 18.52300 -7.31400 2.94300 1.000 70.68693 45 MET B CA 1
ATOM 1935 C C . MET B 1 65 ? 17.42400 -8.16900 2.31700 1.000 62.36051 45 MET B C 1
ATOM 1936 O O . MET B 1 65 ? 16.51600 -7.60600 1.71700 1.000 73.65210 45 MET B O 1
ATOM 1941 N N . ALA B 1 66 ? 17.49200 -9.48200 2.51300 1.000 66.39475 46 ALA B N 1
ATOM 1942 C CA . ALA B 1 66 ? 16.50000 -10.38000 1.88700 1.000 74.19430 46 ALA B CA 1
ATOM 1943 C C . ALA B 1 66 ? 15.10900 -10.02900 2.40700 1.000 74.89140 46 ALA B C 1
ATOM 1944 O O . ALA B 1 66 ? 14.17600 -9.97500 1.60500 1.000 68.78945 46 ALA B O 1
ATOM 1946 N N . THR B 1 67 ? 14.99800 -9.80300 3.70900 1.000 76.27038 47 THR B N 1
ATOM 1947 C CA . THR B 1 67 ? 13.70100 -9.48500 4.34500 1.000 72.20769 47 THR B CA 1
ATOM 1948 C C . THR B 1 67 ? 13.20500 -8.15300 3.79000 1.000 72.07815 47 THR B C 1
ATOM 1949 O O . THR B 1 67 ? 12.05600 -8.09900 3.36100 1.000 79.59255 47 THR B O 1
ATOM 1953 N N . GLU B 1 68 ? 14.07800 -7.15400 3.72400 1.000 70.36822 48 GLU B N 1
ATOM 1954 C CA . GLU B 1 68 ? 13.65800 -5.86200 3.13400 1.000 67.64635 48 GLU B CA 1
ATOM 1955 C C . GLU B 1 68 ? 13.12500 -6.09200 1.72500 1.000 80.74794 48 GLU B C 1
ATOM 1956 O O . GLU B 1 68 ? 12.09600 -5.51900 1.41300 1.000 83.50619 48 GLU B O 1
ATOM 1962 N N . LEU B 1 69 ? 13.80500 -6.89700 0.91500 1.000 78.73977 49 LEU B N 1
ATOM 1963 C CA . LEU B 1 69 ? 13.39900 -7.06500 -0.50500 1.000 81.12040 49 LEU B CA 1
ATOM 1964 C C . LEU B 1 69 ? 12.05600 -7.79200 -0.57700 1.000 71.98231 49 LEU B C 1
ATOM 1965 O O . LEU B 1 69 ? 11.21500 -7.39700 -1.38500 1.000 74.65131 49 LEU B O 1
ATOM 1970 N N . ASN B 1 70 ? 11.91500 -8.84600 0.21700 1.000 73.86204 50 ASN B N 1
ATOM 1971 C CA . ASN B 1 70 ? 10.63400 -9.58200 0.27600 1.000 76.66010 50 ASN B CA 1
ATOM 1972 C C . ASN B 1 70 ? 9.55400 -8.61300 0.76600 1.000 85.32173 50 ASN B C 1
ATOM 1973 O O . ASN B 1 70 ? 8.43400 -8.67100 0.24200 1.000 88.98458 50 ASN B O 1
ATOM 1978 N N . ALA B 1 71 ? 9.89700 -7.73600 1.70800 1.000 80.99511 51 ALA B N 1
ATOM 1979 C CA . ALA B 1 71 ? 8.91400 -6.78300 2.27300 1.000 87.23856 51 ALA B CA 1
ATOM 1980 C C . ALA B 1 71 ? 8.52300 -5.74000 1.22800 1.000 81.01011 51 ALA B C 1
ATOM 1981 O O . ALA B 1 71 ? 7.47500 -5.10500 1.39800 1.000 87.09131 51 ALA B O 1
ATOM 1983 N N . ALA B 1 72 ? 9.35200 -5.56200 0.20600 1.000 74.83371 52 ALA B N 1
ATOM 1984 C CA . ALA B 1 72 ? 9.06200 -4.56200 -0.84100 1.000 64.36304 52 ALA B CA 1
ATOM 1985 C C . ALA B 1 72 ? 8.30300 -5.25400 -1.96700 1.000 67.99983 52 ALA B C 1
ATOM 1986 O O . ALA B 1 72 ? 8.04100 -4.60400 -2.99000 1.000 79.91652 52 ALA B O 1
ATOM 1988 N N . GLY B 1 73 ? 7.97400 -6.52700 -1.77200 1.000 66.39721 53 GLY B N 1
ATOM 1989 C CA . GLY B 1 73 ? 7.15700 -7.24000 -2.76900 1.000 82.79462 53 GLY B CA 1
ATOM 1990 C C . GLY B 1 73 ? 8.00400 -8.11800 -3.65800 1.000 86.55542 53 GLY B C 1
ATOM 1991 O O . GLY B 1 73 ? 7.46300 -8.67300 -4.62900 1.000 89.01546 53 GLY B O 1
ATOM 1992 N N . GLY B 1 74 ? 9.28800 -8.23500 -3.33400 1.000 83.25585 54 GLY B N 1
ATOM 1993 C CA . GLY B 1 74 ? 10.19100 -9.01500 -4.18700 1.000 71.80955 54 GLY B CA 1
ATOM 1994 C C . GLY B 1 74 ? 10.38700 -10.41000 -3.64700 1.000 79.97041 54 GLY B C 1
ATOM 1995 O O . GLY B 1 74 ? 9.78700 -10.72700 -2.61200 1.000 90.28778 54 GLY B O 1
ATOM 1996 N N . ARG B 1 75 ? 11.17500 -11.21600 -4.34500 1.000 70.33632 55 ARG B N 1
ATOM 1997 C CA . ARG B 1 75 ? 11.51100 -12.57800 -3.85200 1.000 75.96989 55 ARG B CA 1
ATOM 1998 C C . ARG B 1 75 ? 13.00700 -12.61700 -3.54500 1.000 75.23775 55 ARG B C 1
ATOM 1999 O O . ARG B 1 75 ? 13.78300 -12.15200 -4.39100 1.000 74.96176 55 ARG B O 1
ATOM 2007 N N . ALA B 1 76 ? 13.38800 -13.14700 -2.38400 1.000 70.92152 56 ALA B N 1
ATOM 2008 C CA . ALA B 1 76 ? 14.81300 -13.10400 -2.00100 1.000 66.96226 56 ALA B CA 1
ATOM 2009 C C . ALA B 1 76 ? 15.14700 -14.10300 -0.89700 1.000 68.31590 56 ALA B C 1
ATOM 2010 O O . ALA B 1 76 ? 14.29300 -14.34000 -0.03600 1.000 76.64789 56 ALA B O 1
ATOM 2012 N N . LEU B 1 77 ? 16.35800 -14.64900 -0.92700 1.000 61.51866 57 LEU B N 1
ATOM 2013 C CA . LEU B 1 77 ? 16.82900 -15.55100 0.15000 1.000 63.31845 57 LEU B CA 1
ATOM 2014 C C . LEU B 1 77 ? 18.22900 -15.07600 0.53400 1.000 77.51543 57 LEU B C 1
ATOM 2015 O O . LEU B 1 77 ? 18.98600 -14.69500 -0.37000 1.000 70.86677 57 LEU B O 1
ATOM 2020 N N . GLY B 1 78 ? 18.53800 -15.05500 1.82500 1.000 74.66287 58 GLY B N 1
ATOM 2021 C CA . GLY B 1 78 ? 19.84600 -14.57100 2.28400 1.000 57.65751 58 GLY B CA 1
ATOM 2022 C C . GLY B 1 78 ? 20.68800 -15.73000 2.76100 1.000 71.78901 58 GLY B C 1
ATOM 2023 O O . GLY B 1 78 ? 20.15900 -16.57100 3.49900 1.000 80.02430 58 GLY B O 1
ATOM 2024 N N . MET B 1 79 ? 21.94600 -15.77800 2.33700 1.000 60.19926 59 MET B N 1
ATOM 2025 C CA . MET B 1 79 ? 22.84200 -16.89000 2.72600 1.000 62.45729 59 MET B CA 1
ATOM 2026 C C . MET B 1 79 ? 24.21100 -16.32800 3.08300 1.000 63.59305 59 MET B C 1
ATOM 2027 O O . MET B 1 79 ? 24.61200 -15.32000 2.49500 1.000 66.52875 59 MET B O 1
ATOM 2032 N N . ALA B 1 80 ? 24.87600 -16.96000 4.03400 1.000 58.20367 60 ALA B N 1
ATOM 2033 C CA . ALA B 1 80 ? 26.24600 -16.54000 4.35700 1.000 69.20622 60 ALA B CA 1
ATOM 2034 C C . ALA B 1 80 ? 27.16500 -17.14000 3.29600 1.000 76.07289 60 ALA B C 1
ATOM 2035 O O . ALA B 1 80 ? 26.97500 -18.31800 2.96500 1.000 71.73336 60 ALA B O 1
ATOM 2037 N N . CYS B 1 81 ? 28.10500 -16.35400 2.76900 1.000 80.18123 61 CYS B N 1
ATOM 2038 C CA . CYS B 1 81 ? 28.94600 -16.89400 1.67300 1.000 73.34163 61 CYS B CA 1
ATOM 2039 C C . CYS B 1 81 ? 30.35800 -16.31400 1.67600 1.000 65.45293 61 CYS B C 1
ATOM 2040 O O . CYS B 1 81 ? 30.49300 -15.09900 1.48300 1.000 60.39786 61 CYS B O 1
ATOM 2043 N N . ASP B 1 82 ? 31.36100 -17.15800 1.91400 1.000 71.84252 62 ASP B N 1
ATOM 2044 C CA . ASP B 1 82 ? 32.76100 -16.70800 1.73000 1.000 70.16274 62 ASP B CA 1
ATOM 2045 C C . ASP B 1 82 ? 33.06500 -17.04700 0.27300 1.000 56.24613 62 ASP B C 1
ATOM 2046 O O . ASP B 1 82 ? 33.23100 -18.23400 -0.02200 1.000 68.01847 62 ASP B O 1
ATOM 2051 N N . VAL B 1 83 ? 33.12100 -16.03900 -0.59000 1.000 60.34355 63 VAL B N 1
ATOM 2052 C CA . VAL B 1 83 ? 33.31300 -16.25900 -2.05300 1.000 57.03334 63 VAL B CA 1
ATOM 2053 C C . VAL B 1 83 ? 34.65300 -16.94300 -2.34100 1.000 54.30052 63 VAL B C 1
ATOM 2054 O O . VAL B 1 83 ? 34.78500 -17.50600 -3.42700 1.000 66.29770 63 VAL B O 1
ATOM 2058 N N . SER B 1 84 ? 35.60000 -16.89700 -1.40700 1.000 56.96662 64 SER B N 1
ATOM 2059 C CA . SER B 1 84 ? 36.92500 -17.53600 -1.59600 1.000 55.69773 64 SER B CA 1
ATOM 2060 C C . SER B 1 84 ? 36.81000 -19.04600 -1.40900 1.000 54.96574 64 SER B C 1
ATOM 2061 O O . SER B 1 84 ? 37.80400 -19.73800 -1.64900 1.000 60.07681 64 SER B O 1
ATOM 2064 N N . LYS B 1 85 ? 35.64500 -19.52200 -0.98100 1.000 59.39201 65 LYS B N 1
ATOM 2065 C CA . LYS B 1 85 ? 35.47800 -20.96500 -0.68600 1.000 58.35112 65 LYS B CA 1
ATOM 2066 C C . LYS B 1 85 ? 34.51400 -21.61200 -1.68000 1.000 51.50488 65 LYS B C 1
ATOM 2067 O O . LYS B 1 85 ? 33.43300 -21.06300 -1.89200 1.000 60.25221 65 LYS B O 1
ATOM 2073 N N . GLU B 1 86 ? 34.87800 -22.77200 -2.22400 1.000 53.09880 66 GLU B N 1
ATOM 2074 C CA . GLU B 1 86 ? 34.04900 -23.48900 -3.22800 1.000 64.40184 66 GLU B CA 1
ATOM 2075 C C . GLU B 1 86 ? 32.67300 -23.80300 -2.64000 1.000 61.04435 66 GLU B C 1
ATOM 2076 O O . GLU B 1 86 ? 31.66400 -23.43500 -3.25300 1.000 59.41830 66 GLU B O 1
ATOM 2082 N N . ALA B 1 87 ? 32.66300 -24.48000 -1.49700 1.000 61.90908 67 ALA B N 1
ATOM 2083 C CA . ALA B 1 87 ? 31.41200 -24.97900 -0.89300 1.000 54.87247 67 ALA B CA 1
ATOM 2084 C C . ALA B 1 87 ? 30.42200 -23.82600 -0.74900 1.000 64.45484 67 ALA B C 1
ATOM 2085 O O . ALA B 1 87 ? 29.25500 -24.00400 -1.11000 1.000 71.78332 67 ALA B O 1
ATOM 2087 N N . ASP B 1 88 ? 30.89600 -22.68100 -0.26900 1.000 56.57432 68 ASP B N 1
ATOM 2088 C CA . ASP B 1 88 ? 30.00700 -21.51800 -0.03800 1.000 60.20956 68 ASP B CA 1
ATOM 2089 C C . ASP B 1 88 ? 29.39900 -21.06200 -1.37000 1.000 64.67302 68 ASP B C 1
ATOM 2090 O O . ASP B 1 88 ? 28.18200 -20.83200 -1.40600 1.000 72.69660 68 ASP B O 1
ATOM 2095 N N . TYR B 1 89 ? 30.20100 -20.94700 -2.42700 1.000 64.59826 69 TYR B N 1
ATOM 2096 C CA . TYR B 1 89 ? 29.66800 -20.43300 -3.71500 1.000 65.54936 69 TYR B CA 1
ATOM 2097 C C . TYR B 1 89 ? 28.71500 -21.47200 -4.31200 1.000 49.16437 69 TYR B C 1
ATOM 2098 O O . TYR B 1 89 ? 27.65300 -21.09400 -4.80500 1.000 59.77603 69 TYR B O 1
ATOM 2107 N N . ARG B 1 90 ? 29.08700 -22.74400 -4.23700 1.000 56.71651 70 ARG B N 1
ATOM 2108 C CA . ARG B 1 90 ? 28.25200 -23.83000 -4.80800 1.000 68.11464 70 ARG B CA 1
ATOM 2109 C C . ARG B 1 90 ? 26.91800 -23.87100 -4.06100 1.000 64.97642 70 ARG B C 1
ATOM 2110 O O . ARG B 1 90 ? 25.88300 -24.07700 -4.70400 1.000 59.43721 70 ARG B O 1
ATOM 2118 N N . ALA B 1 91 ? 26.96700 -23.64100 -2.75300 1.000 68.58557 71 ALA B N 1
ATOM 2119 C CA . ALA B 1 91 ? 25.75700 -23.58300 -1.90900 1.000 67.08370 71 ALA B CA 1
ATOM 2120 C C . ALA B 1 91 ? 24.83000 -22.50600 -2.45300 1.000 69.59200 71 ALA B C 1
ATOM 2121 O O . ALA B 1 91 ? 23.66400 -22.80200 -2.73100 1.000 75.72056 71 ALA B O 1
ATOM 2123 N N . VAL B 1 92 ? 25.37100 -21.30300 -2.60100 1.000 61.34374 72 VAL B N 1
ATOM 2124 C CA . VAL B 1 92 ? 24.58300 -20.13000 -3.05500 1.000 55.01203 72 VAL B CA 1
ATOM 2125 C C . VAL B 1 92 ? 23.97400 -20.47000 -4.41500 1.000 58.22463 72 VAL B C 1
ATOM 2126 O O . VAL B 1 92 ? 22.79200 -20.18100 -4.61900 1.000 58.29043 72 VAL B O 1
ATOM 2130 N N . VAL B 1 93 ? 24.76200 -21.09200 -5.28800 1.000 55.15276 73 VAL B N 1
ATOM 2131 C CA . VAL B 1 93 ? 24.27100 -21.49300 -6.63600 1.000 61.25012 73 VAL B CA 1
ATOM 2132 C C . VAL B 1 93 ? 23.20500 -22.57600 -6.45400 1.000 60.62767 73 VAL B C 1
ATOM 2133 O O . VAL B 1 93 ? 22.12100 -22.42100 -7.02400 1.000 59.85814 73 VAL B O 1
ATOM 2137 N N . ASP B 1 94 ? 23.50500 -23.63100 -5.69100 1.000 64.78964 74 ASP B N 1
ATOM 2138 C CA . ASP B 1 94 ? 22.49900 -24.71800 -5.61000 1.000 64.73419 74 ASP B CA 1
ATOM 2139 C C . ASP B 1 94 ? 21.20800 -24.16100 -5.00400 1.000 71.20172 74 ASP B C 1
ATOM 2140 O O . ASP B 1 94 ? 20.12800 -24.46800 -5.52800 1.000 77.01348 74 ASP B O 1
ATOM 2145 N N . ALA B 1 95 ? 21.32900 -23.33200 -3.97200 1.000 68.00489 75 ALA B N 1
ATOM 2146 C CA . ALA B 1 95 ? 20.13000 -22.79700 -3.29900 1.000 71.87781 75 ALA B CA 1
ATOM 2147 C C . ALA B 1 95 ? 19.30200 -21.99100 -4.29500 1.000 72.35803 75 ALA B C 1
ATOM 2148 O O . ALA B 1 95 ? 18.08000 -22.15600 -4.31600 1.000 68.09976 75 ALA B O 1
ATOM 2150 N N . ALA B 1 96 ? 19.95400 -21.15600 -5.09200 1.000 65.80107 76 ALA B N 1
ATOM 2151 C CA . ALA B 1 96 ? 19.20700 -20.28900 -6.02100 1.000 60.12388 76 ALA B CA 1
ATOM 2152 C C . ALA B 1 96 ? 18.42500 -21.15900 -6.99700 1.000 64.70849 76 ALA B C 1
ATOM 2153 O O . ALA B 1 96 ? 17.26600 -20.84800 -7.27100 1.000 70.22251 76 ALA B O 1
ATOM 2155 N N . ILE B 1 97 ? 19.03400 -22.23300 -7.47700 1.000 67.21241 77 ILE B N 1
ATOM 2156 C CA . ILE B 1 97 ? 18.35600 -23.10500 -8.47600 1.000 76.33929 77 ILE B CA 1
ATOM 2157 C C . ILE B 1 97 ? 17.22600 -23.85200 -7.76600 1.000 70.02077 77 ILE B C 1
ATOM 2158 O O . ILE B 1 97 ? 16.14600 -23.97000 -8.35200 1.000 72.74076 77 ILE B O 1
ATOM 2163 N N . ALA B 1 98 ? 17.46100 -24.29300 -6.53300 1.000 68.41882 78 ALA B N 1
ATOM 2164 C CA . ALA B 1 98 ? 16.45200 -25.11300 -5.82500 1.000 81.00082 78 ALA B CA 1
ATOM 2165 C C . ALA B 1 98 ? 15.36200 -24.25200 -5.18200 1.000 80.47731 78 ALA B C 1
ATOM 2166 O O . ALA B 1 98 ? 14.18500 -24.60600 -5.34100 1.000 85.16641 78 ALA B O 1
ATOM 2168 N N . GLN B 1 99 ? 15.72400 -23.15300 -4.52200 1.000 71.06125 79 GLN B N 1
ATOM 2169 C CA . GLN B 1 99 ? 14.70700 -22.37900 -3.76500 1.000 61.37306 79 GLN B CA 1
ATOM 2170 C C . GLN B 1 99 ? 14.18500 -21.19400 -4.57700 1.000 73.34404 79 GLN B C 1
ATOM 2171 O O . GLN B 1 99 ? 12.99100 -20.89800 -4.45600 1.000 76.01961 79 GLN B O 1
ATOM 2177 N N . LEU B 1 100 ? 15.03600 -20.54100 -5.36400 1.000 64.92941 80 LEU B N 1
ATOM 2178 C CA . LEU B 1 100 ? 14.59100 -19.32300 -6.08600 1.000 64.64740 80 LEU B CA 1
ATOM 2179 C C . LEU B 1 100 ? 14.13700 -19.71800 -7.48900 1.000 61.04291 80 LEU B C 1
ATOM 2180 O O . LEU B 1 100 ? 13.55400 -18.87100 -8.17600 1.000 75.83113 80 LEU B O 1
ATOM 2185 N N . GLY B 1 101 ? 14.39500 -20.96000 -7.88600 1.000 70.77154 81 GLY B N 1
ATOM 2186 C CA . GLY B 1 101 ? 13.89800 -21.44300 -9.18700 1.000 77.62504 81 GLY B CA 1
ATOM 2187 C C . GLY B 1 101 ? 14.80300 -21.12900 -10.36300 1.000 92.13921 81 GLY B C 1
ATOM 2188 O O . GLY B 1 101 ? 14.27500 -20.64800 -11.38000 1.000 85.65944 81 GLY B O 1
ATOM 2189 N N . GLY B 1 102 ? 16.10400 -21.40800 -10.24600 1.000 74.41128 82 GLY B N 1
ATOM 2190 C CA . GLY B 1 102 ? 17.01400 -21.22400 -11.39000 1.000 67.79127 82 GLY B CA 1
ATOM 2191 C C . GLY B 1 102 ? 18.11400 -20.20900 -11.14500 1.000 68.67780 82 GLY B C 1
ATOM 2192 O O . GLY B 1 102 ? 18.30600 -19.82100 -9.98600 1.000 62.27406 82 GLY B O 1
ATOM 2193 N N . LEU B 1 103 ? 18.81500 -19.81100 -12.20700 1.000 55.64788 83 LEU B N 1
ATOM 2194 C CA . LEU B 1 103 ? 19.90800 -18.81300 -12.10000 1.000 53.75821 83 LEU B CA 1
ATOM 2195 C C . LEU B 1 103 ? 20.26100 -18.32900 -13.50500 1.000 59.38171 83 LEU B C 1
ATOM 2196 O O . LEU B 1 103 ? 20.52500 -19.17100 -14.36900 1.000 55.84970 83 LEU B O 1
ATOM 2201 N N . HIS B 1 104 ? 20.25000 -17.01700 -13.70200 1.000 51.34605 84 HIS B N 1
ATOM 2202 C CA . HIS B 1 104 ? 20.52000 -16.44000 -15.03800 1.000 57.58075 84 HIS B CA 1
ATOM 2203 C C . HIS B 1 104 ? 21.50200 -15.27300 -14.89700 1.000 56.79215 84 HIS B C 1
ATOM 2204 O O . HIS B 1 104 ? 21.98100 -14.76700 -15.92300 1.000 52.66325 84 HIS B O 1
ATOM 2211 N N . ILE B 1 105 ? 21.78700 -14.86400 -13.66100 1.000 61.40502 85 ILE B N 1
ATOM 2212 C CA . ILE B 1 105 ? 22.68200 -13.69700 -13.41900 1.000 58.05732 85 ILE B CA 1
ATOM 2213 C C . ILE B 1 105 ? 23.55200 -13.94200 -12.18500 1.000 60.10319 85 ILE B C 1
ATOM 2214 O O . ILE B 1 105 ? 23.01400 -14.41800 -11.17900 1.000 54.71867 85 ILE B O 1
ATOM 2219 N N . VAL B 1 106 ? 24.84600 -13.63900 -12.27900 1.000 53.41501 86 VAL B N 1
ATOM 2220 C CA . VAL B 1 106 ? 25.75300 -13.70500 -11.10000 1.000 47.38861 86 VAL B CA 1
ATOM 2221 C C . VAL B 1 106 ? 26.49500 -12.36700 -11.05100 1.000 58.54431 86 VAL B C 1
ATOM 2222 O O . VAL B 1 106 ? 27.13000 -12.00900 -12.04800 1.000 50.43289 86 VAL B O 1
ATOM 2226 N N . VAL B 1 107 ? 26.36000 -11.63600 -9.94700 1.000 57.04402 87 VAL B N 1
ATOM 2227 C CA . VAL B 1 107 ? 27.05600 -10.33300 -9.78200 1.000 45.92430 87 VAL B CA 1
ATOM 2228 C C . VAL B 1 107 ? 28.12600 -10.52600 -8.71200 1.000 55.14656 87 VAL B C 1
ATOM 2229 O O . VAL B 1 107 ? 27.77500 -10.91600 -7.59400 1.000 59.84786 87 VAL B O 1
ATOM 2233 N N . ASN B 1 108 ? 29.38100 -10.28200 -9.06600 1.000 50.09522 88 ASN B N 1
ATOM 2234 C CA . ASN B 1 108 ? 30.50300 -10.49900 -8.12100 1.000 58.19456 88 ASN B CA 1
ATOM 2235 C C . ASN B 1 108 ? 30.99200 -9.15700 -7.56900 1.000 56.78312 88 ASN B C 1
ATOM 2236 O O . ASN B 1 108 ? 31.63300 -8.41500 -8.32100 1.000 57.06950 88 ASN B O 1
ATOM 2241 N N A ASN B 1 109 ? 30.63100 -8.84300 -6.32800 0.500 62.66055 89 ASN B N 1
ATOM 2242 N N B ASN B 1 109 ? 30.61200 -8.82700 -6.33200 0.500 62.66226 89 ASN B N 1
ATOM 2243 C CA A ASN B 1 109 ? 31.15700 -7.64400 -5.63500 0.500 63.35056 89 ASN B CA 1
ATOM 2244 C CA B ASN B 1 109 ? 31.10100 -7.58400 -5.67600 0.500 63.32816 89 ASN B CA 1
ATOM 2245 C C A ASN B 1 109 ? 32.04700 -8.20100 -4.53100 0.500 65.44735 89 ASN B C 1
ATOM 2246 C C B ASN B 1 109 ? 31.85400 -8.00100 -4.41000 0.500 66.08065 89 ASN B C 1
ATOM 2247 O O A ASN B 1 109 ? 31.50400 -8.83900 -3.62100 0.500 68.04573 89 ASN B O 1
ATOM 2248 O O B ASN B 1 109 ? 31.17900 -8.29200 -3.40300 0.500 72.96283 89 ASN B O 1
ATOM 2257 N N A ALA B 1 110 ? 33.33000 -7.91100 -4.66400 0.500 64.50499 90 ALA B N 1
ATOM 2258 N N B ALA B 1 110 ? 33.19100 -8.04100 -4.45300 0.500 64.84479 90 ALA B N 1
ATOM 2259 C CA A ALA B 1 110 ? 34.04300 -8.60600 -3.56600 0.500 73.78104 90 ALA B CA 1
ATOM 2260 C CA B ALA B 1 110 ? 33.94700 -8.56200 -3.28700 0.500 74.19837 90 ALA B CA 1
ATOM 2261 C C A ALA B 1 110 ? 35.15700 -7.70500 -3.02300 0.500 72.48560 90 ALA B C 1
ATOM 2262 C C B ALA B 1 110 ? 35.10200 -7.63500 -2.88300 0.500 72.52874 90 ALA B C 1
ATOM 2263 O O A ALA B 1 110 ? 35.92600 -8.17300 -2.16000 0.500 72.86876 90 ALA B O 1
ATOM 2264 O O B ALA B 1 110 ? 35.95600 -8.09900 -2.10200 0.500 72.87489 90 ALA B O 1
ATOM 2267 N N . GLY B 1 111 ? 35.23800 -6.46300 -3.51200 1.000 71.13174 91 GLY B N 1
ATOM 2268 C CA . GLY B 1 111 ? 36.28000 -5.52800 -3.06200 1.000 84.21290 91 GLY B CA 1
ATOM 2269 C C . GLY B 1 111 ? 35.92200 -4.87900 -1.74600 1.000 82.49840 91 GLY B C 1
ATOM 2270 O O . GLY B 1 111 ? 34.75100 -4.96800 -1.35100 1.000 92.88163 91 GLY B O 1
ATOM 2271 N N . THR B 1 112 ? 36.89800 -4.25700 -1.09500 1.000 88.22660 92 THR B N 1
ATOM 2272 C CA . THR B 1 112 ? 36.63800 -3.51800 0.16400 1.000 95.04527 92 THR B CA 1
ATOM 2273 C C . THR B 1 112 ? 37.45900 -2.23500 0.10100 1.000 90.07214 92 THR B C 1
ATOM 2274 O O . THR B 1 112 ? 38.24900 -2.09500 -0.84800 1.000 84.87378 92 THR B O 1
ATOM 2278 N N . THR B 1 113 ? 37.25400 -1.32800 1.04800 1.000 93.39878 93 THR B N 1
ATOM 2279 C CA . THR B 1 113 ? 38.08900 -0.10600 1.10200 1.000 93.98537 93 THR B CA 1
ATOM 2280 C C . THR B 1 113 ? 39.44900 -0.50400 1.67800 1.000 94.09905 93 THR B C 1
ATOM 2281 O O . THR B 1 113 ? 39.49900 -1.51400 2.39900 1.000 94.93902 93 THR B O 1
ATOM 2285 N N . HIS B 1 114 ? 40.49800 0.26100 1.37400 1.000 90.34415 94 HIS B N 1
ATOM 2286 C CA . HIS B 1 114 ? 41.84000 -0.03200 1.93500 1.000 87.91529 94 HIS B CA 1
ATOM 2287 C C . HIS B 1 114 ? 42.62700 1.25500 2.14300 1.000 98.80112 94 HIS B C 1
ATOM 2288 O O . HIS B 1 114 ? 42.94300 1.92700 1.14500 1.000 103.88624 94 HIS B O 1
ATOM 2295 N N . ARG B 1 115 ? 42.90200 1.61000 3.39500 1.000 100.12982 95 ARG B N 1
ATOM 2296 C CA . ARG B 1 115 ? 43.77800 2.73900 3.65000 1.000 99.57592 95 ARG B CA 1
ATOM 2297 C C . ARG B 1 115 ? 45.09900 2.50100 2.94400 1.000 89.40074 95 ARG B C 1
ATOM 2298 O O . ARG B 1 115 ? 45.71500 1.43800 3.08700 1.000 88.91151 95 ARG B O 1
ATOM 2306 N N . ASN B 1 116 ? 45.51100 3.47500 2.14600 1.000 83.62973 96 ASN B N 1
ATOM 2307 C CA . ASN B 1 116 ? 46.78600 3.37900 1.45800 1.000 87.75305 96 ASN B CA 1
ATOM 2308 C C . ASN B 1 116 ? 47.90600 3.61500 2.46500 1.000 87.20099 96 ASN B C 1
ATOM 2309 O O . ASN B 1 116 ? 48.05300 4.72100 2.99900 1.000 96.57095 96 ASN B O 1
ATOM 2314 N N . LYS B 1 117 ? 48.68000 2.55500 2.67500 1.000 70.92224 97 LYS B N 1
ATOM 2315 C CA . LYS B 1 117 ? 49.84500 2.62200 3.57800 1.000 73.77672 97 LYS B CA 1
ATOM 2316 C C . LYS B 1 117 ? 51.04000 2.12000 2.77500 1.000 74.96742 97 LYS B C 1
ATOM 2317 O O . LYS B 1 117 ? 50.81500 1.44300 1.76600 1.000 73.95968 97 LYS B O 1
ATOM 2323 N N . PRO B 1 118 ? 52.29500 2.44900 3.12500 1.000 79.78116 98 PRO B N 1
ATOM 2324 C CA . PRO B 1 118 ? 53.45400 1.85600 2.44500 1.000 70.03764 98 PRO B CA 1
ATOM 2325 C C . PRO B 1 118 ? 53.33300 0.34000 2.36700 1.000 70.54362 98 PRO B C 1
ATOM 2326 O O . PRO B 1 118 ? 52.84800 -0.31800 3.29400 1.000 67.48309 98 PRO B O 1
ATOM 2330 N N . ALA B 1 119 ? 53.77600 -0.20900 1.23400 1.000 74.95970 99 ALA B N 1
ATOM 2331 C CA . ALA B 1 119 ? 53.60400 -1.63500 0.98200 1.000 68.59043 99 ALA B CA 1
ATOM 2332 C C . ALA B 1 119 ? 54.29200 -2.48000 2.03600 1.000 50.82748 99 ALA B C 1
ATOM 2333 O O . ALA B 1 119 ? 53.85000 -3.59900 2.31300 1.000 58.07580 99 ALA B O 1
ATOM 2335 N N . LEU B 1 120 ? 55.36800 -1.97400 2.64100 1.000 63.34819 100 LEU B N 1
ATOM 2336 C CA . LEU B 1 120 ? 56.06000 -2.77200 3.65400 1.000 59.63598 100 LEU B CA 1
ATOM 2337 C C . LEU B 1 120 ? 55.27700 -2.87000 4.95300 1.000 56.67742 100 LEU B C 1
ATOM 2338 O O . LEU B 1 120 ? 55.59600 -3.72600 5.78400 1.000 65.21639 100 LEU B O 1
ATOM 2343 N N . ALA B 1 121 ? 54.26200 -2.02600 5.14400 1.000 54.08591 101 ALA B N 1
ATOM 2344 C CA . ALA B 1 121 ? 53.32600 -2.17400 6.25300 1.000 67.68120 101 ALA B CA 1
ATOM 2345 C C . ALA B 1 121 ? 52.16900 -3.11500 5.94200 1.000 60.71506 101 ALA B C 1
ATOM 2346 O O . ALA B 1 121 ? 51.36500 -3.38900 6.83400 1.000 57.48614 101 ALA B O 1
ATOM 2348 N N . VAL B 1 122 ? 52.05100 -3.60700 4.71000 1.000 64.28644 102 VAL B N 1
ATOM 2349 C CA . VAL B 1 122 ? 50.95500 -4.50600 4.35500 1.000 51.38261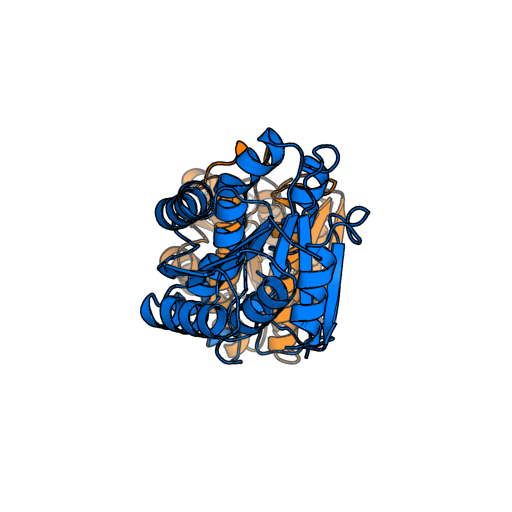 102 VAL B CA 1
ATOM 2350 C C . VAL B 1 122 ? 51.30300 -5.90500 4.85200 1.000 53.74200 102 VAL B C 1
ATOM 2351 O O . VAL B 1 122 ? 52.32800 -6.46400 4.46400 1.000 57.42190 102 VAL B O 1
ATOM 2355 N N . THR B 1 123 ? 50.45500 -6.46800 5.71600 1.000 54.95682 103 THR B N 1
ATOM 2356 C CA . THR B 1 123 ? 50.64000 -7.83200 6.19000 1.000 54.67335 103 THR B CA 1
ATOM 2357 C C . THR B 1 123 ? 50.16300 -8.82700 5.13500 1.000 57.13731 103 THR B C 1
ATOM 2358 O O . THR B 1 123 ? 49.42100 -8.48400 4.20800 1.000 52.21532 103 THR B O 1
ATOM 2362 N N . GLU B 1 124 ? 50.64800 -10.06800 5.23900 1.000 55.99014 104 GLU B N 1
ATOM 2363 C CA . GLU B 1 124 ? 50.29300 -11.09900 4.22700 1.000 58.91657 104 GLU B CA 1
ATOM 2364 C C . GLU B 1 124 ? 48.77000 -11.20000 4.13300 1.000 61.26093 104 GLU B C 1
ATOM 2365 O O . GLU B 1 124 ? 48.27300 -11.51800 3.03500 1.000 56.76023 104 GLU B O 1
ATOM 2371 N N A ASP B 1 125 ? 48.09700 -11.23500 5.28700 0.500 60.74025 105 ASP B N 1
ATOM 2372 N N B ASP B 1 125 ? 48.09600 -11.22700 5.28700 0.500 60.74185 105 ASP B N 1
ATOM 2373 C CA A ASP B 1 125 ? 46.61200 -11.33900 5.30400 0.500 62.90651 105 ASP B CA 1
ATOM 2374 C CA B ASP B 1 125 ? 46.61300 -11.34000 5.30300 0.500 62.90303 105 ASP B CA 1
ATOM 2375 C C A ASP B 1 125 ? 46.01800 -10.16700 4.51900 0.500 63.22623 105 ASP B C 1
ATOM 2376 C C B ASP B 1 125 ? 46.00900 -10.16500 4.52900 0.500 63.21302 105 ASP B C 1
ATOM 2377 O O A ASP B 1 125 ? 45.39700 -10.43300 3.47300 0.500 69.52992 105 ASP B O 1
ATOM 2378 O O B ASP B 1 125 ? 45.37100 -10.43000 3.49200 0.500 69.48049 105 ASP B O 1
ATOM 2387 N N . GLU B 1 126 ? 46.48800 -8.95000 4.81200 1.000 55.30118 106 GLU B N 1
ATOM 2388 C CA . GLU B 1 126 ? 45.98100 -7.74700 4.09800 1.000 56.60314 106 GLU B CA 1
ATOM 2389 C C . GLU B 1 126 ? 46.16900 -7.96400 2.59400 1.000 61.86772 106 GLU B C 1
ATOM 2390 O O . GLU B 1 126 ? 45.30800 -7.50200 1.81900 1.000 61.45447 106 GLU B O 1
ATOM 2396 N N . PHE B 1 127 ? 47.24800 -8.65100 2.20600 1.000 56.02134 107 PHE B N 1
ATOM 2397 C CA . PHE B 1 127 ? 47.50700 -8.85600 0.78400 1.000 54.20622 107 PHE B CA 1
ATOM 2398 C C . PHE B 1 127 ? 46.57200 -9.91800 0.22000 1.000 52.85827 107 PHE B C 1
ATOM 2399 O O . PHE B 1 127 ? 45.96500 -9.73200 -0.83900 1.000 58.50929 107 PHE B O 1
ATOM 2407 N N . ASP B 1 128 ? 46.46200 -11.05000 0.91900 1.000 56.58131 108 ASP B N 1
ATOM 2408 C CA . ASP B 1 128 ? 45.56000 -12.11300 0.49500 1.000 52.00687 108 ASP B CA 1
ATOM 2409 C C . ASP B 1 128 ? 44.12000 -11.62300 0.40100 1.000 59.76585 108 ASP B C 1
ATOM 2410 O O . ASP B 1 128 ? 43.37900 -12.03600 -0.49300 1.000 55.21086 108 ASP B O 1
ATOM 2415 N N . ARG B 1 129 ? 43.72400 -10.69900 1.27100 1.000 68.15112 109 ARG B N 1
ATOM 2416 C CA . ARG B 1 129 ? 42.30300 -10.26800 1.29500 1.000 65.45385 109 ARG B CA 1
ATOM 2417 C C . ARG B 1 129 ? 41.97200 -9.52600 0.00100 1.000 67.08562 109 ARG B C 1
ATOM 2418 O O . ARG B 1 129 ? 40.82000 -9.58400 -0.43700 1.000 68.42879 109 ARG B O 1
ATOM 2426 N N . VAL B 1 130 ? 42.96200 -8.86400 -0.57900 1.000 59.38781 110 VAL B N 1
ATOM 2427 C CA . VAL B 1 130 ? 42.72100 -8.10400 -1.83100 1.000 60.99473 110 VAL B CA 1
ATOM 2428 C C . VAL B 1 130 ? 42.98700 -9.02300 -3.01800 1.000 66.65417 110 VAL B C 1
ATOM 2429 O O . VAL B 1 130 ? 42.06900 -9.26300 -3.79600 1.000 72.49771 110 VAL B O 1
ATOM 2433 N N . TYR B 1 131 ? 44.18900 -9.56600 -3.11200 1.000 62.43095 111 TYR B N 1
ATOM 2434 C CA . TYR B 1 131 ? 44.54100 -10.34600 -4.32100 1.000 62.38068 111 TYR B CA 1
ATOM 2435 C C . TYR B 1 131 ? 43.96800 -11.76600 -4.26500 1.000 62.08203 111 TYR B C 1
ATOM 2436 O O . TYR B 1 131 ? 43.38400 -12.18100 -5.26300 1.000 68.39952 111 TYR B O 1
ATOM 2445 N N . ARG B 1 132 ? 44.08300 -12.46600 -3.14100 1.000 58.42643 112 ARG B N 1
ATOM 2446 C CA . ARG B 1 132 ? 43.63700 -13.85500 -3.14800 1.000 54.29883 112 ARG B CA 1
ATOM 2447 C C . ARG B 1 132 ? 42.11500 -13.95400 -3.18800 1.000 62.20629 112 ARG B C 1
ATOM 2448 O O . ARG B 1 132 ? 41.56500 -14.77000 -3.93700 1.000 60.46322 112 ARG B O 1
ATOM 2456 N N . VAL B 1 133 ? 41.41100 -13.12600 -2.41100 1.000 56.37548 113 VAL B N 1
ATOM 2457 C CA . VAL B 1 133 ? 39.95500 -13.24300 -2.35500 1.000 56.28471 113 VAL B CA 1
ATOM 2458 C C . VAL B 1 133 ? 39.32800 -12.80600 -3.67100 1.000 55.31475 113 VAL B C 1
ATOM 2459 O O . VAL B 1 133 ? 38.49900 -13.51900 -4.23800 1.000 58.94080 113 VAL B O 1
ATOM 2463 N N . ASN B 1 134 ? 39.68700 -11.62500 -4.15100 1.000 52.52400 114 ASN B N 1
ATOM 2464 C CA . ASN B 1 134 ? 39.01400 -11.10500 -5.36800 1.000 52.40861 114 ASN B CA 1
ATOM 2465 C C . ASN B 1 134 ? 39.22700 -12.05800 -6.55000 1.000 56.84579 114 ASN B C 1
ATOM 2466 O O . ASN B 1 134 ? 38.26700 -12.28900 -7.28500 1.000 53.96156 114 ASN B O 1
ATOM 2471 N N . LEU B 1 135 ? 40.43800 -12.57400 -6.72000 1.000 48.32721 115 LEU B N 1
ATOM 2472 C CA . LEU B 1 135 ? 40.71900 -13.44800 -7.84900 1.000 45.59108 115 LEU B CA 1
ATOM 2473 C C . LEU B 1 135 ? 40.00800 -14.77900 -7.69700 1.000 45.41719 115 LEU B C 1
ATOM 2474 O O . LEU B 1 135 ? 39.39100 -15.28200 -8.64300 1.000 47.32459 115 LEU B O 1
ATOM 2479 N N . LYS B 1 136 ? 40.11800 -15.38500 -6.51600 1.000 49.98040 116 LYS B N 1
ATOM 2480 C CA . LYS B 1 136 ? 39.52700 -16.69700 -6.31800 1.000 50.07747 116 LYS B CA 1
ATOM 2481 C C . LYS B 1 136 ? 38.00400 -16.63200 -6.33600 1.000 50.04151 116 LYS B C 1
ATOM 2482 O O . LYS B 1 136 ? 37.35200 -17.59300 -6.75600 1.000 53.72153 116 LYS B O 1
ATOM 2488 N N . SER B 1 137 ? 37.42200 -15.49900 -5.94000 1.000 56.00120 117 SER B N 1
ATOM 2489 C CA . SER B 1 137 ? 35.97800 -15.33600 -6.05000 1.000 52.61801 117 SER B CA 1
ATOM 2490 C C . SER B 1 137 ? 35.53100 -15.41100 -7.50900 1.000 52.97471 117 SER B C 1
ATOM 2491 O O . SER B 1 137 ? 34.50100 -16.01600 -7.82100 1.000 49.49293 117 SER B O 1
ATOM 2494 N N . VAL B 1 138 ? 36.29900 -14.81400 -8.42000 1.000 46.85050 118 VAL B N 1
ATOM 2495 C CA . VAL B 1 138 ? 35.94200 -14.90800 -9.82800 1.000 55.70784 118 VAL B CA 1
ATOM 2496 C C . VAL B 1 138 ? 36.14800 -16.32800 -10.30700 1.000 52.50177 118 VAL B C 1
ATOM 2497 O O . VAL B 1 138 ? 35.35300 -16.84900 -11.09600 1.000 49.50035 118 VAL B O 1
ATOM 2501 N N . TYR B 1 139 ? 37.20100 -16.98500 -9.79700 1.000 45.62583 119 TYR B N 1
ATOM 2502 C CA . TYR B 1 139 ? 37.44800 -18.38800 -10.09000 1.000 44.13218 119 TYR B CA 1
ATOM 2503 C C . TYR B 1 139 ? 36.26600 -19.26300 -9.69100 1.000 51.62528 119 TYR B C 1
ATOM 2504 O O . TYR B 1 139 ? 35.77900 -20.06000 -10.49500 1.000 52.48596 119 TYR B O 1
ATOM 2513 N N . TRP B 1 140 ? 35.82800 -19.18100 -8.43200 1.000 46.59458 120 TRP B N 1
ATOM 2514 C CA . TRP B 1 140 ? 34.72300 -20.03800 -8.02500 1.000 48.03870 120 TRP B CA 1
ATOM 2515 C C . TRP B 1 140 ? 33.43700 -19.63100 -8.72000 1.000 52.53870 120 TRP B C 1
ATOM 2516 O O . TRP B 1 140 ? 32.60400 -20.49000 -9.02800 1.000 53.21923 120 TRP B O 1
ATOM 2527 N N . SER B 1 141 ? 33.25500 -18.33700 -8.98300 1.000 51.94066 121 SER B N 1
ATOM 2528 C CA . SER B 1 141 ? 32.08700 -17.92000 -9.74600 1.000 48.68561 121 SER B CA 1
ATOM 2529 C C . SER B 1 141 ? 32.04900 -18.62900 -11.09300 1.000 58.96964 121 SER B C 1
ATOM 2530 O O . SER B 1 141 ? 30.98300 -19.05500 -11.55800 1.000 46.25247 121 SER B O 1
ATOM 2533 N N . ALA B 1 142 ? 33.21600 -18.79600 -11.71200 1.000 50.05090 122 ALA B N 1
ATOM 2534 C CA . ALA B 1 142 ? 33.29800 -19.42500 -13.02100 1.000 47.24185 122 ALA B CA 1
ATOM 2535 C C . ALA B 1 142 ? 33.08200 -20.92600 -12.91800 1.000 49.00832 122 ALA B C 1
ATOM 2536 O O . ALA B 1 142 ? 32.35100 -21.50700 -13.72600 1.000 54.37016 122 ALA B O 1
ATOM 2538 N N . GLN B 1 143 ? 33.73600 -21.58000 -11.94400 1.000 44.21386 123 GLN B N 1
ATOM 2539 C CA . GLN B 1 143 ? 33.60900 -23.02600 -11.81200 1.000 55.90860 123 GLN B CA 1
ATOM 2540 C C . GLN B 1 143 ? 32.19500 -23.42900 -11.41100 1.000 56.93663 123 GLN B C 1
ATOM 2541 O O . GLN B 1 143 ? 31.69500 -24.47400 -11.84800 1.000 55.35541 123 GLN B O 1
ATOM 2547 N N . CYS B 1 144 ? 31.53900 -22.61600 -10.58600 1.000 53.97766 124 CYS B N 1
ATOM 2548 C CA . CYS B 1 144 ? 30.29600 -23.01500 -9.93900 1.000 51.02465 124 CYS B CA 1
ATOM 2549 C C . CYS B 1 144 ? 29.06300 -22.59900 -10.71100 1.000 49.03120 124 CYS B C 1
ATOM 2550 O O . CYS B 1 144 ? 28.08100 -23.34300 -10.75800 1.000 58.64563 124 CYS B O 1
ATOM 2553 N N . ALA B 1 145 ? 29.09600 -21.42600 -11.32300 1.000 51.60184 125 ALA B N 1
ATOM 2554 C CA . ALA B 1 145 ? 27.91400 -20.84700 -11.93400 1.000 45.42266 125 ALA B CA 1
ATOM 2555 C C . ALA B 1 145 ? 27.91100 -20.92900 -13.45300 1.000 55.65749 125 ALA B C 1
ATOM 2556 O O . ALA B 1 145 ? 26.86500 -21.21500 -14.03900 1.000 49.11042 125 ALA B O 1
ATOM 2558 N N . LEU B 1 146 ? 29.04100 -20.70100 -14.12400 1.000 49.09003 126 LEU B N 1
ATOM 2559 C CA . LEU B 1 146 ? 29.01200 -20.69800 -15.58300 1.000 45.75428 126 LEU B CA 1
ATOM 2560 C C . LEU B 1 146 ? 28.64400 -22.05200 -16.21100 1.000 43.83695 126 LEU B C 1
ATOM 2561 O O . LEU B 1 146 ? 28.01000 -22.03500 -17.28100 1.000 53.07428 126 LEU B O 1
ATOM 2566 N N . PRO B 1 147 ? 28.96700 -23.22200 -15.64200 1.000 46.75492 127 PRO B N 1
ATOM 2567 C CA . PRO B 1 147 ? 28.40700 -24.45600 -16.23300 1.000 51.76641 127 PRO B CA 1
ATOM 2568 C C . PRO B 1 147 ? 26.88700 -24.44400 -16.29200 1.000 58.06219 127 PRO B C 1
ATOM 2569 O O . PRO B 1 147 ? 26.31500 -24.87300 -17.30200 1.000 50.66023 127 PRO B O 1
ATOM 2573 N N . HIS B 1 148 ? 26.20700 -23.89600 -15.27800 1.000 53.14904 128 HIS B N 1
ATOM 2574 C CA . HIS B 1 148 ? 24.75300 -23.80600 -15.37200 1.000 55.94327 128 HIS B CA 1
ATOM 2575 C C . HIS B 1 148 ? 24.35200 -22.89300 -16.51400 1.000 48.59783 128 HIS B C 1
ATOM 2576 O O . HIS B 1 148 ? 23.39600 -23.18000 -17.24700 1.000 52.33604 128 HIS B O 1
ATOM 2583 N N . PHE B 1 149 ? 25.08300 -21.79300 -16.69800 1.000 50.50950 129 PHE B N 1
ATOM 2584 C CA . PHE B 1 149 ? 24.76200 -20.90200 -17.80500 1.000 46.29060 129 PHE B CA 1
ATOM 2585 C C . PHE B 1 149 ? 25.02200 -21.58900 -19.13200 1.000 46.94101 129 PHE B C 1
ATOM 2586 O O . PHE B 1 149 ? 24.22900 -21.46300 -20.07000 1.000 49.32240 129 PHE B O 1
ATOM 2594 N N . ALA B 1 150 ? 26.13500 -22.31200 -19.23100 1.000 48.54481 130 ALA B N 1
ATOM 2595 C CA . ALA B 1 150 ? 26.47200 -22.94800 -20.49700 1.000 55.42625 130 ALA B CA 1
ATOM 2596 C C . ALA B 1 150 ? 25.47700 -24.05500 -20.81500 1.000 52.83942 130 ALA B C 1
ATOM 2597 O O . ALA B 1 150 ? 25.07800 -24.22100 -21.97100 1.000 51.05740 130 ALA B O 1
ATOM 2599 N N . GLN B 1 151 ? 25.02800 -24.78100 -19.79000 1.000 47.34377 131 GLN B N 1
ATOM 2600 C CA . GLN B 1 151 ? 24.05100 -25.85000 -19.99300 1.000 52.54687 131 GLN B CA 1
ATOM 2601 C C . GLN B 1 151 ? 22.74700 -25.30400 -20.55800 1.000 60.27557 131 GLN B C 1
ATOM 2602 O O . GLN B 1 151 ? 22.19900 -25.85100 -21.51600 1.000 55.51059 131 GLN B O 1
ATOM 2608 N N . GLN B 1 152 ? 22.24400 -24.20900 -20.00200 1.000 55.04819 132 GLN B N 1
ATOM 2609 C CA . GLN B 1 152 ? 20.99800 -23.65900 -20.51600 1.000 49.49016 132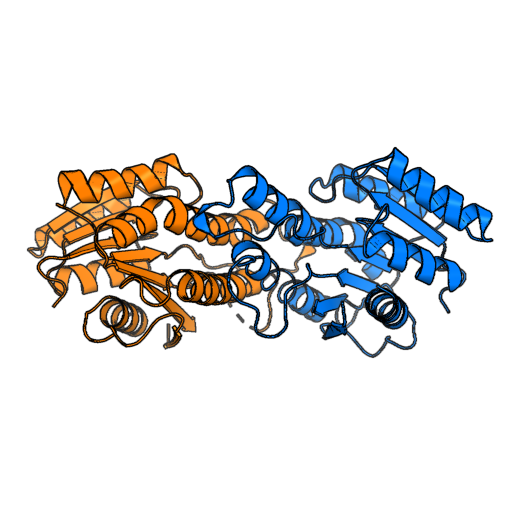 GLN B CA 1
ATOM 2610 C C . GLN B 1 152 ? 21.23300 -22.70000 -21.67100 1.000 52.64582 132 GLN B C 1
ATOM 2611 O O . GLN B 1 152 ? 20.27100 -22.18800 -22.23600 1.000 55.33359 132 GLN B O 1
ATOM 2617 N N . GLY B 1 153 ? 22.48500 -22.44200 -22.04200 1.000 53.88668 133 GLY B N 1
ATOM 2618 C CA . GLY B 1 153 ? 22.70500 -21.56600 -23.17800 1.000 46.45045 133 GLY B CA 1
ATOM 2619 C C . GLY B 1 153 ? 22.39700 -20.10600 -22.94200 1.000 49.27478 133 GLY B C 1
ATOM 2620 O O . GLY B 1 153 ? 22.28700 -19.34600 -23.90900 1.000 49.43210 133 GLY B O 1
ATOM 2621 N N . HIS B 1 154 ? 22.25800 -19.67100 -21.68900 1.000 48.31010 134 HIS B N 1
ATOM 2622 C CA . HIS B 1 154 ? 22.15200 -18.23100 -21.46100 1.000 49.88677 134 HIS B CA 1
ATOM 2623 C C . HIS B 1 154 ? 22.54900 -17.91300 -20.02700 1.000 52.31871 134 HIS B C 1
ATOM 2624 O O . HIS B 1 154 ? 22.44000 -18.75200 -19.12900 1.000 51.96225 134 HIS B O 1
ATOM 2631 N N . GLY B 1 155 ? 23.05300 -16.70200 -19.83800 1.000 55.07714 135 GLY B N 1
ATOM 2632 C CA . GLY B 1 155 ? 23.51500 -16.29500 -18.50500 1.000 50.43721 135 GLY B CA 1
ATOM 2633 C C . GLY B 1 155 ? 24.37600 -15.05400 -18.58300 1.000 52.99698 135 GLY B C 1
ATOM 2634 O O . GLY B 1 155 ? 24.89700 -14.76400 -19.66700 1.000 49.43684 135 GLY B O 1
ATOM 2635 N N . VAL B 1 156 ? 24.49700 -14.34200 -17.47000 1.000 47.88351 136 VAL B N 1
ATOM 2636 C CA . VAL B 1 156 ? 25.28100 -13.08100 -17.45300 1.000 48.64110 136 VAL B CA 1
ATOM 2637 C C . VAL B 1 156 ? 26.11900 -13.01400 -16.17700 1.000 57.75099 136 VAL B C 1
ATOM 2638 O O . VAL B 1 156 ? 25.53200 -13.10900 -15.09200 1.000 58.40248 136 VAL B O 1
ATOM 2642 N N . MET B 1 157 ? 27.43700 -12.87500 -16.30700 1.000 50.77771 137 MET B N 1
ATOM 2643 C CA . MET B 1 157 ? 28.28100 -12.63800 -15.11000 1.000 45.03405 137 MET B CA 1
ATOM 2644 C C . MET B 1 157 ? 28.71400 -11.17300 -15.14700 1.000 56.40478 137 MET B C 1
ATOM 2645 O O . MET B 1 157 ? 29.14800 -10.70900 -16.20900 1.000 50.28010 137 MET B O 1
ATOM 2650 N N . VAL B 1 158 ? 28.53400 -10.47100 -14.03900 1.000 52.66109 138 VAL B N 1
ATOM 2651 C CA . VAL B 1 158 ? 28.91800 -9.07000 -13.92600 1.000 50.52970 138 VAL B CA 1
ATOM 2652 C C . VAL B 1 158 ? 29.86600 -8.97200 -12.75300 1.000 46.85646 138 VAL B C 1
ATOM 2653 O O . VAL B 1 158 ? 29.50500 -9.33300 -11.62500 1.000 44.66184 138 VAL B O 1
ATOM 2657 N N . ASN B 1 159 ? 31.08900 -8.50000 -13.01500 1.000 47.81924 139 ASN B N 1
ATOM 2658 C CA . ASN B 1 159 ? 32.11500 -8.40300 -11.94300 1.000 49.27881 139 ASN B CA 1
ATOM 2659 C C . ASN B 1 159 ? 32.35800 -6.93000 -11.59900 1.000 45.52006 139 ASN B C 1
ATOM 2660 O O . ASN B 1 159 ? 33.09000 -6.26200 -12.35400 1.000 63.13861 139 ASN B O 1
ATOM 2665 N N . VAL B 1 160 ? 31.77100 -6.45200 -10.49900 1.000 57.74584 140 VAL B N 1
ATOM 2666 C CA . VAL B 1 160 ? 31.99400 -5.04200 -10.06200 1.000 55.90737 140 VAL B CA 1
ATOM 2667 C C . VAL B 1 160 ? 33.33500 -4.96800 -9.32600 1.000 54.68239 140 VAL B C 1
ATOM 2668 O O . VAL B 1 160 ? 33.48800 -5.67000 -8.30800 1.000 51.11851 140 VAL B O 1
ATOM 2672 N N . ALA B 1 161 ? 34.26500 -4.14800 -9.82800 1.000 48.54746 141 ALA B N 1
ATOM 2673 C CA . ALA B 1 161 ? 35.59700 -4.01100 -9.19300 1.000 65.28681 141 ALA B CA 1
ATOM 2674 C C . ALA B 1 161 ? 35.51000 -2.99700 -8.04900 1.000 66.22027 141 ALA B C 1
ATOM 2675 O O . ALA B 1 161 ? 35.89200 -1.83100 -8.26700 1.000 72.92914 141 ALA B O 1
ATOM 2677 N N . SER B 1 162 ? 35.06500 -3.43100 -6.88200 1.000 65.92204 142 SER B N 1
ATOM 2678 C CA . SER B 1 162 ? 34.85800 -2.50200 -5.74900 1.000 81.35438 142 SER B CA 1
ATOM 2679 C C . SER B 1 162 ? 36.14000 -2.33500 -4.93300 1.000 85.58913 142 SER B C 1
ATOM 2680 O O . SER B 1 162 ? 36.14800 -1.48100 -4.03800 1.000 91.90930 142 SER B O 1
ATOM 2683 N N . THR B 1 163 ? 37.17000 -3.13200 -5.21800 1.000 90.19096 143 THR B N 1
ATOM 2684 C CA . THR B 1 163 ? 38.41800 -3.07900 -4.41000 1.000 91.44218 143 THR B CA 1
ATOM 2685 C C . THR B 1 163 ? 38.91800 -1.63300 -4.36300 1.000 97.17654 143 THR B C 1
ATOM 2686 O O . THR B 1 163 ? 39.17200 -1.06500 -5.44400 1.000 92.79460 143 THR B O 1
ATOM 2690 N N . THR B 1 164 ? 39.05800 -1.06900 -3.15900 1.000 108.57331 144 THR B N 1
ATOM 2691 C CA . THR B 1 164 ? 39.51100 0.34000 -3.00700 1.000 105.89711 144 THR B CA 1
ATOM 2692 C C . THR B 1 164 ? 40.47100 0.43800 -1.81700 1.000 99.91738 144 THR B C 1
ATOM 2693 O O . THR B 1 164 ? 40.43100 1.48400 -1.14000 1.000 101.01671 144 THR B O 1
ATOM 2697 N N . GLY B 1 171 ? 48.07200 7.52800 -8.58000 1.000 84.47409 151 GLY B N 1
ATOM 2698 C CA . GLY B 1 171 ? 46.84400 6.74500 -8.34800 1.000 87.94296 151 GLY B CA 1
ATOM 2699 C C . GLY B 1 171 ? 47.15500 5.27200 -8.16500 1.000 83.82293 151 GLY B C 1
ATOM 2700 O O . GLY B 1 171 ? 46.34000 4.56700 -7.55200 1.000 91.42692 151 GLY B O 1
ATOM 2701 N N . LEU B 1 172 ? 48.29800 4.82800 -8.68100 1.000 80.62945 152 LEU B N 1
ATOM 2702 C CA . LEU B 1 172 ? 48.69100 3.40600 -8.55900 1.000 73.09964 152 LEU B CA 1
ATOM 2703 C C . LEU B 1 172 ? 48.98900 3.11000 -7.09100 1.000 70.90838 152 LEU B C 1
ATOM 2704 O O . LEU B 1 172 ? 49.84400 3.78800 -6.51800 1.000 71.37765 152 LEU B O 1
ATOM 2709 N N . THR B 1 173 ? 48.29500 2.13400 -6.52200 1.000 69.38852 153 THR B N 1
ATOM 2710 C CA . THR B 1 173 ? 48.53700 1.72700 -5.12200 1.000 56.90051 153 THR B CA 1
ATOM 2711 C C . THR B 1 173 ? 48.99600 0.26900 -5.12600 1.000 65.42275 153 THR B C 1
ATOM 2712 O O . THR B 1 173 ? 49.07400 -0.31000 -6.21300 1.000 61.49955 153 THR B O 1
ATOM 2716 N N . TRP B 1 174 ? 49.27900 -0.28900 -3.95300 1.000 56.23257 154 TRP B N 1
ATOM 2717 C CA . TRP B 1 174 ? 49.68200 -1.71100 -3.85600 1.000 57.09045 154 TRP B CA 1
ATOM 2718 C C . TRP B 1 174 ? 48.48300 -2.58900 -4.19300 1.000 64.44057 154 TRP B C 1
ATOM 2719 O O . TRP B 1 174 ? 48.69200 -3.71600 -4.64400 1.000 59.78363 154 TRP B O 1
ATOM 2730 N N . TYR B 1 175 ? 47.27800 -2.07500 -3.98000 1.000 58.46898 155 TYR B N 1
ATOM 2731 C CA . TYR B 1 175 ? 46.06500 -2.91300 -4.17000 1.000 54.75371 155 TYR B CA 1
ATOM 2732 C C . TYR B 1 175 ? 45.36500 -2.59300 -5.49300 1.000 52.08916 155 TYR B C 1
ATOM 2733 O O . TYR B 1 175 ? 44.30000 -3.16000 -5.74300 1.000 52.83992 155 TYR B O 1
ATOM 2742 N N . SER B 1 176 ? 45.95900 -1.72700 -6.30900 1.000 57.71116 156 SER B N 1
ATOM 2743 C CA . SER B 1 176 ? 45.35300 -1.31200 -7.59600 1.000 63.59931 156 SER B CA 1
ATOM 2744 C C . SER B 1 176 ? 45.36400 -2.46900 -8.60400 1.000 50.80596 156 SER B C 1
ATOM 2745 O O . SER B 1 176 ? 44.71600 -2.33800 -9.64300 1.000 60.84611 156 SER B O 1
ATOM 2748 N N . GLY B 1 177 ? 46.06700 -3.55600 -8.30000 1.000 47.37551 157 GLY B N 1
ATOM 2749 C CA . GLY B 1 177 ? 46.16200 -4.70100 -9.22200 1.000 54.71903 157 GLY B CA 1
ATOM 2750 C C . GLY B 1 177 ? 44.93200 -5.58600 -9.19800 1.000 55.73852 157 GLY B C 1
ATOM 2751 O O . GLY B 1 177 ? 44.71500 -6.29900 -10.17800 1.000 48.97036 157 GLY B O 1
ATOM 2752 N N . SER B 1 178 ? 44.16800 -5.54900 -8.10800 1.000 52.30064 158 SER B N 1
ATOM 2753 C CA . SER B 1 178 ? 42.90300 -6.31800 -8.05700 1.000 58.14659 158 SER B CA 1
ATOM 2754 C C . SER B 1 178 ? 42.00300 -5.83000 -9.18900 1.000 53.24166 158 SER B C 1
ATOM 2755 O O . SER B 1 178 ? 41.51600 -6.66400 -9.95600 1.000 53.53231 158 SER B O 1
ATOM 2758 N N . LYS B 1 179 ? 41.81900 -4.51800 -9.28400 1.000 48.04975 159 LYS B N 1
ATOM 2759 C CA . LYS B 1 179 ? 40.89400 -4.00900 -10.32600 1.000 54.00521 159 LYS B CA 1
ATOM 2760 C C . LYS B 1 179 ? 41.37300 -4.45900 -11.70600 1.000 61.37601 159 LYS B C 1
ATOM 2761 O O . LYS B 1 179 ? 40.53700 -4.89100 -12.50300 1.000 54.03139 159 LYS B O 1
ATOM 2767 N N . ALA B 1 180 ? 42.66900 -4.35200 -11.97500 1.000 45.92292 160 ALA B N 1
ATOM 2768 C CA . ALA B 1 180 ? 43.18900 -4.70000 -13.31000 1.000 50.22019 160 ALA B CA 1
ATOM 2769 C C . ALA B 1 180 ? 42.92900 -6.18000 -13.59800 1.000 44.59924 160 ALA B C 1
ATOM 2770 O O . ALA B 1 180 ? 42.58700 -6.50100 -14.73500 1.000 47.14358 160 ALA B O 1
ATOM 2772 N N . ALA B 1 181 ? 43.10200 -7.03000 -12.59400 1.000 42.93138 161 ALA B N 1
ATOM 2773 C CA . ALA B 1 181 ? 42.86200 -8.47700 -12.76400 1.000 53.20862 161 ALA B CA 1
ATOM 2774 C C . ALA B 1 181 ? 41.37700 -8.73400 -13.00900 1.000 52.37654 161 ALA B C 1
ATOM 2775 O O . ALA B 1 181 ? 41.06200 -9.50100 -13.91800 1.000 51.38260 161 ALA B O 1
ATOM 2777 N N . MET B 1 182 ? 40.51400 -8.09400 -12.22500 1.000 49.46906 162 MET B N 1
ATOM 2778 C CA . MET B 1 182 ? 39.05300 -8.30500 -12.35900 1.000 51.72669 162 MET B CA 1
ATOM 2779 C C . MET B 1 182 ? 38.66700 -7.98800 -13.79900 1.000 46.37587 162 MET B C 1
ATOM 2780 O O . MET B 1 182 ? 37.96200 -8.79100 -14.40800 1.000 49.10528 162 MET B O 1
ATOM 2785 N N . ILE B 1 183 ? 39.15100 -6.86300 -14.31000 1.000 43.22849 163 ILE B N 1
ATOM 2786 C CA . ILE B 1 183 ? 38.84300 -6.45600 -15.70300 1.000 42.56362 163 ILE B CA 1
ATOM 2787 C C . ILE B 1 183 ? 39.46800 -7.48200 -16.64500 1.000 49.76064 163 ILE B C 1
ATOM 2788 O O . ILE B 1 183 ? 38.78200 -7.92300 -17.56700 1.000 48.46282 163 ILE B O 1
ATOM 2793 N N . ASN B 1 184 ? 40.73000 -7.82700 -16.40900 1.000 45.27594 164 ASN B N 1
ATOM 2794 C CA . ASN B 1 184 ? 41.38100 -8.76800 -17.30400 1.000 47.38633 164 ASN B CA 1
ATOM 2795 C C . ASN B 1 184 ? 40.67200 -10.11700 -17.31500 1.000 47.63936 164 ASN B C 1
ATOM 2796 O O . ASN B 1 184 ? 40.47000 -10.70200 -18.38200 1.000 48.04314 164 ASN B O 1
ATOM 2801 N N . LEU B 1 185 ? 40.27700 -10.62500 -16.13800 1.000 47.89634 165 LEU B N 1
ATOM 2802 C CA . LEU B 1 185 ? 39.58300 -11.91500 -16.06400 1.000 46.91628 165 LEU B CA 1
ATOM 2803 C C . LEU B 1 185 ? 38.22400 -11.87300 -16.75900 1.000 51.79739 165 LEU B C 1
ATOM 2804 O O . LEU B 1 185 ? 37.81500 -12.83600 -17.41700 1.000 46.44135 165 LEU B O 1
ATOM 2809 N N . THR B 1 186 ? 37.50200 -10.77700 -16.57800 1.000 39.34512 166 THR B N 1
ATOM 2810 C CA . THR B 1 186 ? 36.23500 -10.53900 -17.25700 1.000 49.72582 166 THR B CA 1
ATOM 2811 C C . THR B 1 186 ? 36.37700 -10.66400 -18.76700 1.000 52.17530 166 THR B C 1
ATOM 2812 O O . THR B 1 186 ? 35.59100 -11.35800 -19.42400 1.000 45.32790 166 THR B O 1
ATOM 2816 N N . LYS B 1 187 ? 37.37300 -9.98200 -19.33400 1.000 47.12342 167 LYS B N 1
ATOM 2817 C CA . LYS B 1 187 ? 37.60800 -10.05900 -20.77600 1.000 48.59780 167 LYS B CA 1
ATOM 2818 C C . LYS B 1 187 ? 38.08100 -11.44900 -21.20600 1.000 48.77000 167 LYS B C 1
ATOM 2819 O O . LYS B 1 187 ? 37.67400 -11.94400 -22.26100 1.000 51.58845 167 LYS B O 1
ATOM 2825 N N . GLY B 1 188 ? 38.92600 -12.10300 -20.40400 1.000 40.80997 168 GLY B N 1
ATOM 2826 C CA . GLY B 1 188 ? 39.36300 -13.44300 -20.76600 1.000 44.15775 168 GLY B CA 1
ATOM 2827 C C . GLY B 1 188 ? 38.23400 -14.45800 -20.72100 1.000 55.99916 168 GLY B C 1
ATOM 2828 O O . GLY B 1 188 ? 38.04800 -15.23300 -21.65700 1.000 45.16816 168 GLY B O 1
ATOM 2829 N N . LEU B 1 189 ? 37.46100 -14.46200 -19.62600 1.000 48.64388 169 LEU B N 1
ATOM 2830 C CA . LEU B 1 189 ? 36.30400 -15.34100 -19.53000 1.000 47.84631 169 LEU B CA 1
ATOM 2831 C C . LEU B 1 189 ? 35.33800 -15.10100 -20.68100 1.000 49.08601 169 LEU B C 1
ATOM 2832 O O . LEU B 1 189 ? 34.80000 -16.05600 -21.25700 1.000 47.39603 169 LEU B O 1
ATOM 2837 N N . ALA B 1 190 ? 35.13300 -13.83400 -21.05000 1.000 45.54105 170 ALA B N 1
ATOM 2838 C CA . ALA B 1 190 ? 34.17900 -13.50100 -22.10300 1.000 44.27230 170 ALA B CA 1
ATOM 2839 C C . ALA B 1 190 ? 34.59900 -14.09200 -23.43200 1.000 57.42233 170 ALA B C 1
ATOM 2840 O O . ALA B 1 190 ? 33.76100 -14.56100 -24.21400 1.000 47.45106 170 ALA B O 1
ATOM 2842 N N . LEU B 1 191 ? 35.89300 -14.03000 -23.72400 1.000 47.39294 171 LEU B N 1
ATOM 2843 C CA . LEU B 1 191 ? 36.40700 -14.65500 -24.92800 1.000 48.74931 171 LEU B CA 1
ATOM 2844 C C . LEU B 1 191 ? 36.22400 -16.16900 -24.86400 1.000 52.55126 171 LEU B C 1
ATOM 2845 O O . LEU B 1 191 ? 35.84000 -16.79600 -25.85200 1.000 50.62675 171 LEU B O 1
ATOM 2850 N N . GLU B 1 192 ? 36.46900 -16.77100 -23.70100 1.000 46.71528 172 GLU B N 1
ATOM 2851 C CA . GLU B 1 192 ? 36.31000 -18.21100 -23.57100 1.000 49.69008 172 GLU B CA 1
ATOM 2852 C C . GLU B 1 192 ? 34.85000 -18.66200 -23.62900 1.000 55.35714 172 GLU B C 1
ATOM 2853 O O . GLU B 1 192 ? 34.59500 -19.86900 -23.66500 1.000 58.11335 172 GLU B O 1
ATOM 2859 N N . PHE B 1 193 ? 33.89800 -17.73200 -23.64000 1.000 49.58289 173 PHE B N 1
ATOM 2860 C CA . PHE B 1 193 ? 32.48300 -18.04900 -23.77500 1.000 41.06590 173 PHE B CA 1
ATOM 2861 C C . PHE B 1 193 ? 31.85700 -17.34000 -24.96900 1.000 46.44145 173 PHE B C 1
ATOM 2862 O O . PHE B 1 193 ? 30.63800 -17.12100 -24.98800 1.000 50.24661 173 PHE B O 1
ATOM 2870 N N . ALA B 1 194 ? 32.66500 -16.96500 -25.95900 1.000 41.58905 174 ALA B N 1
ATOM 2871 C CA . ALA B 1 194 ? 32.13100 -16.33600 -27.16100 1.000 51.98996 174 ALA B CA 1
ATOM 2872 C C . ALA B 1 194 ? 31.10800 -17.24500 -27.82600 1.000 54.74059 174 ALA B C 1
ATOM 2873 O O . ALA B 1 194 ? 31.30100 -18.46200 -27.91700 1.000 55.69395 174 ALA B O 1
ATOM 2875 N N . ARG B 1 195 ? 29.98700 -16.65600 -28.23000 1.000 51.96777 175 ARG B N 1
ATOM 2876 C CA . ARG B 1 195 ? 28.87900 -17.29000 -28.94200 1.000 57.87004 175 ARG B CA 1
ATOM 2877 C C . ARG B 1 195 ? 28.20000 -18.36800 -28.11500 1.000 55.92552 175 ARG B C 1
ATOM 2878 O O . ARG B 1 195 ? 27.45500 -19.17000 -28.65900 1.000 57.56119 175 ARG B O 1
ATOM 2886 N N . SER B 1 196 ? 28.35100 -18.31200 -26.81000 1.000 52.05795 176 SER B N 1
ATOM 2887 C CA . SER B 1 196 ? 27.70800 -19.32600 -25.95500 1.000 46.10661 176 SER B CA 1
ATOM 2888 C C . SER B 1 196 ? 26.37900 -18.81700 -25.40800 1.000 53.69160 176 SER B C 1
ATOM 2889 O O . SER B 1 196 ? 25.71800 -19.58600 -24.70500 1.000 59.32477 176 SER B O 1
ATOM 2892 N N . GLY B 1 197 ? 25.94800 -17.61700 -25.79500 1.000 51.40926 177 GLY B N 1
ATOM 2893 C CA . GLY B 1 197 ? 24.81300 -17.06700 -25.09100 1.000 49.43294 177 GLY B CA 1
ATOM 2894 C C . GLY B 1 197 ? 25.15000 -16.61700 -23.68000 1.000 57.88364 177 GLY B C 1
ATOM 2895 O O . GLY B 1 197 ? 24.29400 -16.03600 -23.00300 1.000 56.48795 177 GLY B O 1
ATOM 2896 N N . VAL B 1 198 ? 26.38100 -16.84500 -23.23200 1.000 55.54161 178 VAL B N 1
ATOM 2897 C CA . VAL B 1 198 ? 26.83500 -16.47300 -21.90100 1.000 49.21103 178 VAL B CA 1
ATOM 2898 C C . VAL B 1 198 ? 27.72700 -15.24500 -22.04900 1.000 50.15239 178 VAL B C 1
ATOM 2899 O O . VAL B 1 198 ? 28.76800 -15.30700 -22.70700 1.000 47.33095 178 VAL B O 1
ATOM 2903 N N . ARG B 1 199 ? 27.30200 -14.12700 -21.45700 1.000 54.34047 179 ARG B N 1
ATOM 2904 C CA . ARG B 1 199 ? 27.99200 -12.84300 -21.51500 1.000 52.94911 179 ARG B CA 1
ATOM 2905 C C . ARG B 1 199 ? 28.66700 -12.55000 -20.18300 1.000 52.30668 179 ARG B C 1
ATOM 2906 O O . ARG B 1 199 ? 28.08700 -12.79100 -19.12000 1.000 50.54221 179 ARG B O 1
ATOM 2914 N N . ILE B 1 200 ? 29.88300 -12.01000 -20.23400 1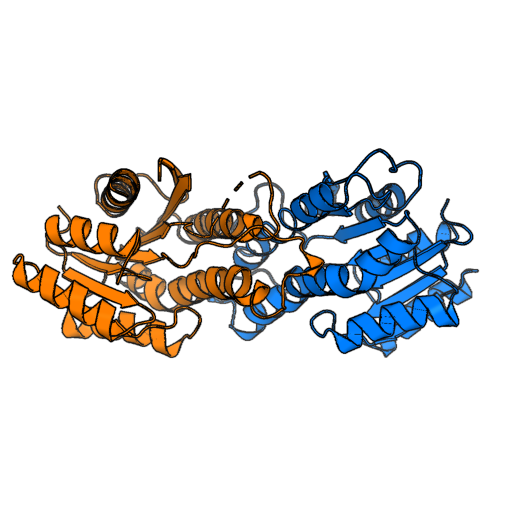.000 41.93405 180 ILE B N 1
ATOM 2915 C CA . ILE B 1 200 ? 30.65900 -11.73300 -19.02900 1.000 46.63801 180 ILE B CA 1
ATOM 2916 C C . ILE B 1 200 ? 31.19800 -10.30800 -19.13000 1.000 51.27271 180 ILE B C 1
ATOM 2917 O O . ILE B 1 200 ? 31.93600 -9.98300 -20.06800 1.000 44.46082 180 ILE B O 1
ATOM 2922 N N . ASN B 1 201 ? 30.80600 -9.45500 -18.17800 1.000 47.48446 181 ASN B N 1
ATOM 2923 C CA . ASN B 1 201 ? 31.05500 -8.02600 -18.25200 1.000 45.08385 181 ASN B CA 1
ATOM 2924 C C . ASN B 1 201 ? 31.48200 -7.51700 -16.88300 1.000 46.20619 181 ASN B C 1
ATOM 2925 O O . ASN B 1 201 ? 31.41400 -8.22800 -15.87900 1.000 48.29558 181 ASN B O 1
ATOM 2930 N N . ALA B 1 202 ? 31.94300 -6.26900 -16.84400 1.000 43.50983 182 ALA B N 1
ATOM 2931 C CA . ALA B 1 202 ? 32.47500 -5.72800 -15.60500 1.000 45.53810 182 ALA B CA 1
ATOM 2932 C C . ALA B 1 202 ? 31.95900 -4.31900 -15.39400 1.000 43.17630 182 ALA B C 1
ATOM 2933 O O . ALA B 1 202 ? 31.56200 -3.63300 -16.34100 1.000 49.36264 182 ALA B O 1
ATOM 2935 N N . VAL B 1 203 ? 31.98200 -3.88200 -14.13800 1.000 48.93653 183 VAL B N 1
ATOM 2936 C CA . VAL B 1 203 ? 31.71100 -2.48700 -13.80300 1.000 48.67492 183 VAL B CA 1
ATOM 2937 C C . VAL B 1 203 ? 32.84800 -1.97800 -12.94000 1.000 51.70253 183 VAL B C 1
ATOM 2938 O O . VAL B 1 203 ? 33.25400 -2.63500 -11.97400 1.000 49.23089 183 VAL B O 1
ATOM 2942 N N . ASN B 1 204 ? 33.34500 -0.79800 -13.27800 1.000 48.64642 184 ASN B N 1
ATOM 2943 C CA . ASN B 1 204 ? 34.47200 -0.19300 -12.57600 1.000 54.97416 184 ASN B CA 1
ATOM 2944 C C . ASN B 1 204 ? 33.98700 1.09000 -11.91300 1.000 49.79214 184 ASN B C 1
ATOM 2945 O O . ASN B 1 204 ? 33.84200 2.12000 -12.58800 1.000 45.15298 184 ASN B O 1
ATOM 2950 N N . PRO B 1 205 ? 33.66400 1.06900 -10.61800 1.000 49.16955 185 PRO B N 1
ATOM 2951 C CA . PRO B 1 205 ? 33.22500 2.29900 -9.94100 1.000 61.94788 185 PRO B CA 1
ATOM 2952 C C . PRO B 1 205 ? 34.42900 3.15000 -9.57300 1.000 58.29663 185 PRO B C 1
ATOM 2953 O O . PRO B 1 205 ? 35.28300 2.72900 -8.79500 1.000 62.97560 185 PRO B O 1
ATOM 2957 N N . MET B 1 206 ? 34.49600 4.34200 -10.14800 1.000 68.30613 186 MET B N 1
ATOM 2958 C CA . MET B 1 206 ? 35.59100 5.27500 -9.79600 1.000 71.89896 186 MET B CA 1
ATOM 2959 C C . MET B 1 206 ? 35.06200 6.24800 -8.74000 1.000 65.11704 186 MET B C 1
ATOM 2960 O O . MET B 1 206 ? 34.19400 7.05900 -9.07800 1.000 78.73710 186 MET B O 1
ATOM 2965 N N . PRO B 1 241 ? 26.12800 5.11200 -5.63100 1.000 84.56818 221 PRO B N 1
ATOM 2966 C CA . PRO B 1 241 ? 25.98600 3.68700 -5.93500 1.000 89.11464 221 PRO B CA 1
ATOM 2967 C C . PRO B 1 241 ? 24.91500 3.50700 -7.01600 1.000 86.66744 221 PRO B C 1
ATOM 2968 O O . PRO B 1 241 ? 24.88800 2.46600 -7.64500 1.000 75.26708 221 PRO B O 1
ATOM 2972 N N . ASP B 1 242 ? 24.06900 4.52300 -7.20200 1.000 82.34890 222 ASP B N 1
ATOM 2973 C CA . ASP B 1 242 ? 23.00400 4.46900 -8.22900 1.000 76.32828 222 ASP B CA 1
ATOM 2974 C C . ASP B 1 242 ? 23.63400 4.13500 -9.58000 1.000 68.61506 222 ASP B C 1
ATOM 2975 O O . ASP B 1 242 ? 23.17400 3.18200 -10.21900 1.000 67.17411 222 ASP B O 1
ATOM 2980 N N . ASP B 1 243 ? 24.65200 4.89100 -9.97900 1.000 62.46191 223 ASP B N 1
ATOM 2981 C CA . ASP B 1 243 ? 25.23700 4.66400 -11.29300 1.000 61.47011 223 ASP B CA 1
ATOM 2982 C C . ASP B 1 243 ? 25.85500 3.26900 -11.40900 1.000 68.63763 223 ASP B C 1
ATOM 2983 O O . ASP B 1 243 ? 25.84300 2.67500 -12.49300 1.000 58.83350 223 ASP B O 1
ATOM 2988 N N . VAL B 1 244 ? 26.35900 2.71400 -10.30900 1.000 58.83283 224 VAL B N 1
ATOM 2989 C CA . VAL B 1 244 ? 26.87200 1.35200 -10.34500 1.000 58.79557 224 VAL B CA 1
ATOM 2990 C C . VAL B 1 244 ? 25.73100 0.36500 -10.54100 1.000 60.14602 224 VAL B C 1
ATOM 2991 O O . VAL B 1 244 ? 25.78800 -0.51200 -11.40800 1.000 56.24733 224 VAL B O 1
ATOM 2995 N N . ALA B 1 245 ? 24.67400 0.49700 -9.73700 1.000 56.14900 225 ALA B N 1
ATOM 2996 C CA . ALA B 1 245 ? 23.53500 -0.39800 -9.86100 1.000 58.20758 225 ALA B CA 1
ATOM 2997 C C . ALA B 1 245 ? 22.84700 -0.23500 -11.20800 1.000 53.89762 225 ALA B C 1
ATOM 2998 O O . ALA B 1 245 ? 22.33400 -1.20900 -11.76400 1.000 57.24013 225 ALA B O 1
ATOM 3000 N N . SER B 1 246 ? 22.83100 0.97500 -11.76000 1.000 45.05558 226 SER B N 1
ATOM 3001 C CA . SER B 1 246 ? 22.27300 1.13500 -13.09500 1.000 53.36542 226 SER B CA 1
ATOM 3002 C C . SER B 1 246 ? 23.09200 0.36500 -14.12500 1.000 55.88165 226 SER B C 1
ATOM 3003 O O . SER B 1 246 ? 22.52900 -0.27800 -15.01700 1.000 61.34035 226 SER B O 1
ATOM 3006 N N . ALA B 1 247 ? 24.42400 0.41900 -14.02500 1.000 57.66131 227 ALA B N 1
ATOM 3007 C CA . ALA B 1 247 ? 25.24900 -0.24500 -15.02900 1.000 56.72890 227 ALA B CA 1
ATOM 3008 C C . ALA B 1 247 ? 25.15400 -1.76200 -14.88800 1.000 47.93844 227 ALA B C 1
ATOM 3009 O O . ALA B 1 247 ? 25.11300 -2.48500 -15.88600 1.000 48.96030 227 ALA B O 1
ATOM 3011 N N . VAL B 1 248 ? 25.07000 -2.25600 -13.65200 1.000 41.94912 228 VAL B N 1
ATOM 3012 C CA . VAL B 1 248 ? 24.84700 -3.67900 -13.43000 1.000 47.05160 228 VAL B CA 1
ATOM 3013 C C . VAL B 1 248 ? 23.50100 -4.11500 -14.00400 1.000 57.53480 228 VAL B C 1
ATOM 3014 O O . VAL B 1 248 ? 23.41200 -5.12000 -14.71500 1.000 55.38564 228 VAL B O 1
ATOM 3018 N N . ALA B 1 249 ? 22.42700 -3.37600 -13.70000 1.000 54.03037 229 ALA B N 1
ATOM 3019 C CA . ALA B 1 249 ? 21.10700 -3.81100 -14.15200 1.000 58.26704 229 ALA B CA 1
ATOM 3020 C C . ALA B 1 249 ? 21.01700 -3.78200 -15.67100 1.000 47.29266 229 ALA B C 1
ATOM 3021 O O . ALA B 1 249 ? 20.39300 -4.65800 -16.27700 1.000 53.07825 229 ALA B O 1
ATOM 3023 N N . PHE B 1 250 ? 21.63600 -2.77700 -16.29400 1.000 43.41486 230 PHE B N 1
ATOM 3024 C CA . PHE B 1 250 ? 21.75200 -2.75300 -17.74200 1.000 50.16530 230 PHE B CA 1
ATOM 3025 C C . PHE B 1 250 ? 22.51400 -3.96200 -18.26200 1.000 56.54819 230 PHE B C 1
ATOM 3026 O O . PHE B 1 250 ? 22.05500 -4.65100 -19.17900 1.000 55.46676 230 PHE B O 1
ATOM 3034 N N . LEU B 1 251 ? 23.69800 -4.22000 -17.70400 1.000 56.27517 231 LEU B N 1
ATOM 3035 C CA . LEU B 1 251 ? 24.52700 -5.31500 -18.20300 1.000 56.72191 231 LEU B CA 1
ATOM 3036 C C . LEU B 1 251 ? 23.87300 -6.66900 -17.97200 1.000 57.29605 231 LEU B C 1
ATOM 3037 O O . LEU B 1 251 ? 24.09300 -7.60600 -18.74800 1.000 52.88208 231 LEU B O 1
ATOM 3042 N N . ALA B 1 252 ? 23.08500 -6.79800 -16.91100 1.000 59.91198 232 ALA B N 1
ATOM 3043 C CA . ALA B 1 252 ? 22.41100 -8.05500 -16.62600 1.000 55.89299 232 ALA B CA 1
ATOM 3044 C C . ALA B 1 252 ? 21.13100 -8.24500 -17.42400 1.000 54.59839 232 ALA B C 1
ATOM 3045 O O . ALA B 1 252 ? 20.54600 -9.33000 -17.36300 1.000 72.85884 232 ALA B O 1
ATOM 3047 N N . SER B 1 253 ? 20.69400 -7.24000 -18.16800 1.000 59.78457 233 SER B N 1
ATOM 3048 C CA . SER B 1 253 ? 19.43600 -7.29200 -18.89400 1.000 64.08893 233 SER B CA 1
ATOM 3049 C C . SER B 1 253 ? 19.65500 -7.62700 -20.36500 1.000 61.53509 233 SER B C 1
ATOM 3050 O O . SER B 1 253 ? 20.71200 -7.35200 -20.94200 1.000 62.18336 233 SER B O 1
ATOM 3053 N N . ASP B 1 254 ? 18.59900 -8.16500 -20.98600 1.000 63.84639 234 ASP B N 1
ATOM 3054 C CA . ASP B 1 254 ? 18.60700 -8.41300 -22.42400 1.000 58.95724 234 ASP B CA 1
ATOM 3055 C C . ASP B 1 254 ? 18.94500 -7.17000 -23.23200 1.000 57.47080 234 ASP B C 1
ATOM 3056 O O . ASP B 1 254 ? 19.41200 -7.29500 -24.36600 1.000 68.10018 234 ASP B O 1
ATOM 3061 N N . ASP B 1 255 ? 18.73700 -5.97500 -22.68800 1.000 62.53136 235 ASP B N 1
ATOM 3062 C CA . ASP B 1 255 ? 19.11700 -4.78300 -23.43000 1.000 61.71519 235 ASP B CA 1
ATOM 3063 C C . ASP B 1 255 ? 20.62200 -4.70100 -23.67700 1.000 61.95534 235 ASP B C 1
ATOM 3064 O O . ASP B 1 255 ? 21.05100 -3.87800 -24.49700 1.000 55.72177 235 ASP B O 1
ATOM 3069 N N . ALA B 1 256 ? 21.42500 -5.51700 -22.98900 1.000 57.19839 236 ALA B N 1
ATOM 3070 C CA . ALA B 1 256 ? 22.87600 -5.50700 -23.14400 1.000 66.24422 236 ALA B CA 1
ATOM 3071 C C . ALA B 1 256 ? 23.39000 -6.78000 -23.81900 1.000 58.72724 236 ALA B C 1
ATOM 3072 O O . ALA B 1 256 ? 24.53800 -7.17700 -23.60900 1.000 53.85718 236 ALA B O 1
ATOM 3074 N N . SER B 1 257 ? 22.54800 -7.44800 -24.62000 1.000 58.10124 237 SER B N 1
ATOM 3075 C CA . SER B 1 257 ? 22.93900 -8.75100 -25.15700 1.000 61.65906 237 SER B CA 1
ATOM 3076 C C . SER B 1 257 ? 24.02400 -8.63800 -26.22100 1.000 48.37001 237 SER B C 1
ATOM 3077 O O . SER B 1 257 ? 24.69600 -9.62700 -26.49800 1.000 59.34308 237 SER B O 1
ATOM 3080 N N . PHE B 1 258 ? 24.24400 -7.46000 -26.78000 1.000 53.56529 238 PHE B N 1
ATOM 3081 C CA . PHE B 1 258 ? 25.32400 -7.23400 -27.72700 1.000 60.67526 238 PHE B CA 1
ATOM 3082 C C . PHE B 1 258 ? 26.65500 -6.93500 -27.04300 1.000 57.65360 238 PHE B C 1
ATOM 3083 O O . PHE B 1 258 ? 27.62000 -6.58300 -27.72600 1.000 58.04257 238 PHE B O 1
ATOM 3091 N N . LEU B 1 259 ? 26.73100 -7.05700 -25.72000 1.000 55.15116 239 LEU B N 1
ATOM 3092 C CA . LEU B 1 259 ? 27.91400 -6.66000 -24.97200 1.000 53.12400 239 LEU B CA 1
ATOM 3093 C C . LEU B 1 259 ? 28.41100 -7.83800 -24.16100 1.000 46.47563 239 LEU B C 1
ATOM 3094 O O . LEU B 1 259 ? 27.72700 -8.29500 -23.24200 1.000 48.64369 239 LEU B O 1
ATOM 3099 N N . THR B 1 260 ? 29.61100 -8.30500 -24.46800 1.000 45.45331 240 THR B N 1
ATOM 3100 C CA . THR B 1 260 ? 30.31300 -9.19600 -23.55800 1.000 42.97893 240 THR B CA 1
ATOM 3101 C C . THR B 1 260 ? 31.77700 -8.78300 -23.54900 1.000 44.94291 240 THR B C 1
ATOM 3102 O O . THR B 1 260 ? 32.26000 -8.19100 -24.51600 1.000 38.62412 240 THR B O 1
ATOM 3106 N N . GLY B 1 261 ? 32.47400 -9.08100 -22.45300 1.000 41.74396 241 GLY B N 1
ATOM 3107 C CA . GLY B 1 261 ? 33.86200 -8.66200 -22.35300 1.000 53.12534 241 GLY B CA 1
ATOM 3108 C C . GLY B 1 261 ? 34.04300 -7.15900 -22.26000 1.000 54.01590 241 GLY B C 1
ATOM 3109 O O . GLY B 1 261 ? 35.08800 -6.63600 -22.64800 1.000 47.33657 241 GLY B O 1
ATOM 3110 N N . VAL B 1 262 ? 33.03900 -6.45500 -21.75500 1.000 48.14947 242 VAL B N 1
ATOM 3111 C CA . VAL B 1 262 ? 33.11800 -4.97000 -21.70800 1.000 47.45467 242 VAL B CA 1
ATOM 3112 C C . VAL B 1 262 ? 33.17700 -4.50300 -20.25500 1.000 45.60988 242 VAL B C 1
ATOM 3113 O O . VAL B 1 262 ? 32.49000 -5.09700 -19.42000 1.000 52.89216 242 VAL B O 1
ATOM 3117 N N . CYS B 1 263 ? 34.00100 -3.49600 -19.97700 1.000 51.41643 243 CYS B N 1
ATOM 3118 C CA . CYS B 1 263 ? 34.04800 -2.90400 -18.61900 1.000 51.60392 243 CYS B CA 1
ATOM 3119 C C . CYS B 1 263 ? 33.44600 -1.50600 -18.69700 1.000 57.51696 243 CYS B C 1
ATOM 3120 O O . CYS B 1 263 ? 33.91000 -0.70200 -19.50900 1.000 52.42680 243 CYS B O 1
ATOM 3123 N N . LEU B 1 264 ? 32.44800 -1.25300 -17.86500 1.000 57.17212 244 LEU B N 1
ATOM 3124 C CA . LEU B 1 264 ? 31.79200 0.07100 -17.86100 1.000 49.59247 244 LEU B CA 1
ATOM 3125 C C . LEU B 1 264 ? 32.33700 0.90300 -16.70500 1.000 47.88972 244 LEU B C 1
ATOM 3126 O O . LEU B 1 264 ? 32.08000 0.54500 -15.55500 1.000 51.65268 244 LEU B O 1
ATOM 3131 N N . ASP B 1 265 ? 33.13500 1.91500 -17.01400 1.000 51.92833 245 ASP B N 1
ATOM 3132 C CA . ASP B 1 265 ? 33.57800 2.85800 -15.98900 1.000 54.79708 245 ASP B CA 1
ATOM 3133 C C . ASP B 1 265 ? 32.43500 3.81700 -15.67300 1.000 56.63508 245 ASP B C 1
ATOM 3134 O O . ASP B 1 265 ? 31.83700 4.38400 -16.58800 1.000 51.01886 245 ASP B O 1
ATOM 3139 N N . VAL B 1 266 ? 32.09500 3.95900 -14.38600 1.000 53.32200 246 VAL B N 1
ATOM 3140 C CA . VAL B 1 266 ? 30.99700 4.81300 -13.94300 1.000 52.38678 246 VAL B CA 1
ATOM 3141 C C . VAL B 1 266 ? 31.37300 5.45800 -12.61300 1.000 67.08077 246 VAL B C 1
ATOM 3142 O O . VAL B 1 266 ? 32.17700 4.92600 -11.84600 1.000 57.34244 246 VAL B O 1
ATOM 3146 N N . ASP B 1 267 ? 30.76100 6.60700 -12.32200 1.000 61.84662 247 ASP B N 1
ATOM 3147 C CA . ASP B 1 267 ? 31.09400 7.28100 -11.07400 1.000 64.18070 247 ASP B CA 1
ATOM 3148 C C . ASP B 1 267 ? 30.51700 6.50800 -9.90300 1.000 67.99841 247 ASP B C 1
ATOM 3149 O O . ASP B 1 267 ? 29.32600 6.18600 -9.88700 1.000 68.48123 247 ASP B O 1
ATOM 3154 N N . GLY B 1 268 ? 31.36800 6.21000 -8.92600 1.000 67.26501 248 GLY B N 1
ATOM 3155 C CA . GLY B 1 268 ? 30.93700 5.55300 -7.70800 1.000 78.76053 248 GLY B CA 1
ATOM 3156 C C . GLY B 1 268 ? 30.40400 6.52300 -6.67300 1.000 83.35185 248 GLY B C 1
ATOM 3157 O O . GLY B 1 268 ? 29.90300 6.10100 -5.63400 1.000 83.73056 248 GLY B O 1
#

Secondary structure (DSSP, 8-state):
--TT-EEEETTTTSHHHHHHHHHHHHTT-EEEEEES-HHHHHHHHHHHHHTT--EEEEE--TTSHHHHHHHHHHIIIIIS---EEEEE---------GGG--HHHHHHHHIIIIIHHHHHHHHHHHHHHHHT-EEEEEEPPP--SS--TT-HHHHHHHHHHHHHHHHHHHHTTTTTEEEEEEEEE--HHHHHHHHHHHSGGGTT--S-EEEEE-/--TT-EEEETTTTSHHHHHHHHHHHHTT-EEEEEES-HHHHHHHHHHHHHTT--EEEEE--TTSHHHHHHHHHHIIIIIS---EEEEE---------GGG--HHHHIIIIIHHHHHHHHHHHHTHHHHHHHT-EEEEEE-------TTHHHHHHHHHHHHHHHHHTTTTTEEEEEEEE--HHHHHHHHHHHSGGGTT--S-EEEE--

InterPro domains:
  IPR002347 Short-chain dehydrogenase/reductase SDR [PF13561] (14-250)
  IPR002347 Short-chain dehydrogenase/reductase SDR [PR00080] (81-92)
  IPR002347 Short-chain dehydrogenase/reductase SDR [PR00080] (135-143)
  IPR002347 Short-chain dehydrogenase/reductase SDR [PR00080] (155-174)
  IPR002347 Short-chain dehydrogenase/reductase SDR [PR00081] (7-24)
  IPR002347 Short-chain dehydrogenase/reductase SDR [PR00081] (81-92)
  IPR002347 Short-chain dehydrogenase/reductase SDR [PR00081] (129-145)
  IPR002347 Short-chain dehydrogenase/reductase SDR [PR00081] (155-174)
  IPR002347 Short-chain dehydrogenase/reductase SDR [PR00081] (176-193)
  IPR002347 Short-chain dehydrogenase/reductase SDR [PR00081] (214-234)
  IPR020904 Short-chain dehydrogenase/reductase, conserved site [PS00061] (142-170)
  IPR036291 NAD(P)-binding domain superfamily [SSF51735] (5-251)

Radius of gyration: 23.13 Å; Cα contacts (8 Å, |Δi|>4): 1057; chains: 2; bounding box: 77×38×38 Å

Solvent-accessible surface area: 16728 Å² total; per-residue (Å²): 124,4,86,188,36,6,0,0,0,5,27,0,21,74,59,30,0,3,16,0,0,82,70,0,14,137,30,34,3,7,0,1,0,0,20,136,78,54,142,12,0,97,188,12,1,82,73,7,66,95,90,74,29,125,3,53,16,58,48,7,27,18,15,111,69,75,46,1,94,40,1,5,75,28,0,57,89,121,9,64,9,0,28,0,0,0,5,15,10,38,122,11,82,160,104,51,88,2,55,51,8,83,66,105,6,11,35,91,9,12,98,47,12,0,11,4,4,12,15,0,2,28,7,0,0,59,36,0,41,148,55,36,80,8,5,0,0,1,3,2,3,22,5,20,109,212,59,40,86,11,16,7,6,15,14,0,3,12,21,0,6,26,28,5,0,71,6,3,2,109,76,13,51,247,33,48,2,24,0,0,0,0,14,0,34,149,89,101,72,0,1,46,9,0,17,76,0,3,9,115,104,0,72,154,33,50,21,44,28,48,100,28,104,26,124,3,69,169,32,7,0,0,0,1,27,0,6,72,58,47,1,3,20,0,0,84,78,0,11,137,30,38,2,12,0,0,0,0,19,134,82,36,136,7,0,96,134,6,6,91,73,5,64,88,85,74,26,129,13,50,14,47,53,7,37,16,13,120,70,75,41,1,90,38,1,5,80,9,0,60,85,100,8,54,12,0,33,0,0,0,5,9,26,20,56,108,34,222,104,67,84,6,60,51,4,77,63,110,61,2,18,144,0,0,94,30,4,4,17,1,0,4,10,0,0,32,10,0,0,58,41,0,51,158,57,37,91,4,12,0,0,2,4,2,12,7,61,108,74,19,18,29,22,0,0,52,28,0,12,40,46,1,0,95,18,0,4,82,38,21,57,250,37,46,4,24,0,0,0,0,15,6,139,81,93,79,0,2,46,9,0,18,74,0,2,10,113,104,0,74,154,34,59,15,42,27,47,85,30,107,44

Sequence (421 aa):
NLNKQVAIVTGGASGFGAAIARRLSQAGAAVLVADLNAEGAQRMATELNAAGGRRALGMACDVSKEADYRAVVDAAIAQLGGLHIVVNNNAGTTHRNKPALAVTEDEFDRVYRVNLKSVYWSAQCALPHFAQQGHHGVMVNVASTTGVVRRPPGGPPGLTWYSGSSKAAMINNLTKGLALEFARSGVRRINAVNPMIPDDVASAVAFLASDDASFLTGVCLDVDGNLNKQVAIVTGGASGFGAAIARRLSQAGAAVLVADLNAEGAQRMATELNAAGGRALGMACDVSKEADYRAVVDAAIAQLGGLHIVVNNNAAGTTHRNKPALAVTEDDEFDRVYRVNLKSVYWSAQCALPHFAQQGHGVMVNVASTTGLTWYSGSKAAMINLTKGLALEFARSGVRINAVNPMPDDVASAVAFLASDDASFLTGVCLDVDG

Foldseek 3Di:
DQALAEEEFEVCLDDQNVVLQLLQQVVHYEYEYEYQDQVSQQVSQVVSVVVPGHYHYDYAQLLDLVRLLVSQVCCCVPVNAHAEYEQEADQLPWFDAPVPQDVVNLVSNCRRLPSSVVSCCVRPVVRCLVVLHHEYEYEAHEAAPPHDHRNVSSVVSRVVSLVVQLVSCVVCVRRNYAREYEHAHCHNFVSVVSNCCSDVVVSVDHSYYHYTHD/DCAVAEEEFEQQLDDQNVLLQQLNQVVNYEYEDEYQDQVSQQVSQVVSVVVVGHYHYDYAQLLDLVRLLVSQVCCCVPVNAHAEYEADQADADDFDPPVPQDPVNVCSQPVRLLSSVVSCCVRPVVSCLVVLAHEYEYEQPHHVDTPRNVSSVVSLVVQLVVQVVCPPSNYAGEYEYACHNFVSVVRSCRRDPVNSVDHSYYHYDHD